Protein AF-A0A1X7A784-F1 (afdb_monomer_lite)

Foldseek 3Di:
DDDFAQADWDQDPPPRDTDGFAAPLLLVVLLCVQVCLLQVAPADWDCPPPDPRHVVHCVVCVVQWDWDAADPVGFTWIAGPTPRDIDTPDFLCPPPPDDPCLLVLLQCQQQQNFLVNSCVVVVHDSVVSVVSLVSLLVLLSNVSSVLLVCLLVLQFAHAWEKFKEKDWFWFFADDPPDTDTDTKIWIWIATPVQLATLDTFIQKDQADWLQNLQVVCVVQVQNNHHLNPGPSNFWHHPVRVLVVCVVPPCPAAPPVNSVVCVPTDTDPTITGTDPLSNLLSVLLSSPVSNDDRHQAYEYFYAPDPNNQVSNCVNCVVCLVVVRYWYKHKDADPDDDLVVLVVLQVQLVVVLVVLCVVCVVQLVVCCVVPVDDSQLSSQLSVCCVPCVPPDLQRVLVCLAPVFDQRRNGHSQGGRMGIRINRRSSPDRSSRVSVNVVSRDNSSVVVVLVSSCSGHLSSPDFDQDPVPVRHGDRPRHDNDPVSVRSSSSSNSSCQQAAQQDPDPVRDGSCVVSPSDPDHDDPVNSSRD

Radius of gyration: 25.66 Å; chains: 1; bounding box: 69×57×71 Å

pLDDT: mean 86.13, std 14.45, range [36.56, 98.62]

Structure (mmCIF, N/CA/C/O backbone):
data_AF-A0A1X7A784-F1
#
_entry.id   AF-A0A1X7A784-F1
#
loop_
_atom_site.group_PDB
_atom_site.id
_atom_site.type_symbol
_atom_site.label_atom_id
_atom_site.label_alt_id
_atom_site.label_comp_id
_atom_site.label_asym_id
_atom_site.label_entity_id
_atom_site.label_seq_id
_atom_site.pdbx_PDB_ins_code
_atom_site.Cartn_x
_atom_site.Cartn_y
_atom_site.Cartn_z
_atom_site.occupancy
_atom_site.B_iso_or_equiv
_atom_site.auth_seq_id
_atom_site.auth_comp_id
_atom_site.auth_asym_id
_atom_site.auth_atom_id
_atom_site.pdbx_PDB_model_num
ATOM 1 N N . MET A 1 1 ? 0.538 -33.809 0.709 1.00 71.00 1 MET A N 1
ATOM 2 C CA . MET A 1 1 ? 0.794 -32.803 1.769 1.00 71.00 1 MET A CA 1
ATOM 3 C C . MET A 1 1 ? 1.848 -33.361 2.701 1.00 71.00 1 MET A C 1
ATOM 5 O O . MET A 1 1 ? 1.813 -34.559 2.945 1.00 71.00 1 MET A O 1
ATOM 9 N N . VAL A 1 2 ? 2.752 -32.523 3.199 1.00 70.50 2 VAL A N 1
ATOM 10 C CA . VAL A 1 2 ? 3.868 -32.932 4.070 1.00 70.50 2 VAL A CA 1
ATOM 11 C C . VAL A 1 2 ? 4.024 -31.940 5.228 1.00 70.50 2 VAL A C 1
ATOM 13 O O . VAL A 1 2 ? 3.603 -30.787 5.118 1.00 70.50 2 VAL A O 1
ATOM 16 N N . GLY A 1 3 ? 4.594 -32.396 6.346 1.00 63.19 3 GLY A N 1
ATOM 17 C CA . GLY A 1 3 ? 4.839 -31.582 7.545 1.00 63.19 3 GLY A CA 1
ATOM 18 C C . GLY A 1 3 ? 3.687 -31.533 8.563 1.00 63.19 3 GLY A C 1
ATOM 19 O O . GLY A 1 3 ? 2.563 -31.965 8.295 1.00 63.19 3 GLY A O 1
ATOM 20 N N . SER A 1 4 ? 3.982 -30.985 9.745 1.00 60.78 4 SER A N 1
ATOM 21 C CA . SER A 1 4 ? 3.063 -30.809 10.882 1.00 60.78 4 SER A CA 1
ATOM 22 C C . SER A 1 4 ? 3.033 -29.352 11.363 1.00 60.78 4 SER A C 1
ATOM 24 O O . SER A 1 4 ? 3.986 -28.606 11.160 1.00 60.78 4 SER A O 1
ATOM 26 N N . GLY A 1 5 ? 1.962 -28.938 12.047 1.00 65.81 5 GLY A N 1
ATOM 27 C CA . GLY A 1 5 ? 1.922 -27.645 12.745 1.00 65.81 5 GLY A CA 1
ATOM 28 C C . GLY A 1 5 ? 1.894 -26.411 11.830 1.00 65.81 5 GLY A C 1
ATOM 29 O O . GLY A 1 5 ? 0.941 -26.225 11.068 1.00 65.81 5 GLY A O 1
ATOM 30 N N . GLU A 1 6 ? 2.886 -25.522 11.978 1.00 60.34 6 GLU A N 1
ATOM 31 C CA . GLU A 1 6 ? 2.994 -24.247 11.241 1.00 60.34 6 GLU A CA 1
ATOM 32 C C . GLU A 1 6 ? 3.488 -24.432 9.794 1.00 60.34 6 GLU A C 1
ATOM 34 O O . GLU A 1 6 ? 3.155 -23.618 8.934 1.00 60.34 6 GLU A O 1
ATOM 39 N N . ASP A 1 7 ? 4.192 -25.536 9.526 1.00 66.69 7 ASP A N 1
ATOM 40 C CA . ASP A 1 7 ? 4.934 -25.792 8.284 1.00 66.69 7 ASP A CA 1
ATOM 41 C C . ASP A 1 7 ? 4.224 -26.795 7.369 1.00 66.69 7 ASP A C 1
ATOM 43 O O . ASP A 1 7 ? 4.841 -27.434 6.514 1.00 66.69 7 ASP A O 1
ATOM 47 N N . ARG A 1 8 ? 2.907 -26.979 7.546 1.00 80.12 8 ARG A N 1
ATOM 48 C CA . ARG A 1 8 ? 2.144 -27.874 6.673 1.00 80.12 8 ARG A CA 1
ATOM 49 C C . ARG A 1 8 ? 2.196 -27.335 5.249 1.00 80.12 8 ARG A C 1
ATOM 51 O O . ARG A 1 8 ? 1.616 -26.293 4.937 1.00 80.12 8 ARG A O 1
ATOM 58 N N . THR A 1 9 ? 2.865 -28.081 4.384 1.00 83.94 9 THR A N 1
ATOM 59 C CA . THR A 1 9 ? 3.151 -27.673 3.016 1.00 83.94 9 THR A CA 1
ATOM 60 C C . THR A 1 9 ? 2.432 -28.553 2.004 1.00 83.94 9 THR A C 1
ATOM 62 O O . THR A 1 9 ? 2.206 -29.760 2.178 1.00 83.94 9 THR A O 1
ATOM 65 N N . PHE A 1 10 ? 2.041 -27.914 0.912 1.00 84.88 10 PHE A N 1
ATOM 66 C CA . PHE A 1 10 ? 1.706 -28.569 -0.333 1.00 84.88 10 PHE A CA 1
ATOM 67 C C . PHE A 1 10 ? 2.978 -28.675 -1.175 1.00 84.88 10 PHE A C 1
ATOM 69 O O . PHE A 1 10 ? 3.606 -27.658 -1.457 1.00 84.88 10 PHE A O 1
ATOM 76 N N . ARG A 1 11 ? 3.345 -29.902 -1.557 1.00 87.56 11 ARG A N 1
ATOM 77 C CA . ARG A 1 11 ? 4.364 -30.174 -2.574 1.00 87.56 11 ARG A CA 1
ATOM 78 C C . ARG A 1 11 ? 3.649 -30.285 -3.914 1.00 87.56 11 ARG A C 1
ATOM 80 O O . ARG A 1 11 ? 2.761 -31.128 -4.050 1.00 87.56 11 ARG A O 1
ATOM 87 N N . CYS A 1 12 ? 4.003 -29.424 -4.858 1.00 83.06 12 CYS A N 1
ATOM 88 C CA . CYS A 1 12 ? 3.454 -29.450 -6.204 1.00 83.06 12 CYS A CA 1
ATOM 89 C C . CYS A 1 12 ? 3.938 -30.712 -6.935 1.00 83.06 12 CYS A C 1
ATOM 91 O O . CYS A 1 12 ? 5.146 -30.897 -7.028 1.00 83.06 12 CYS A O 1
ATOM 93 N N . PRO A 1 13 ? 3.049 -31.557 -7.484 1.00 85.19 13 PRO A N 1
ATOM 94 C CA . PRO A 1 13 ? 3.468 -32.765 -8.194 1.00 85.19 13 PRO A CA 1
ATOM 95 C C . PRO A 1 13 ? 4.139 -32.477 -9.546 1.00 85.19 13 PRO A C 1
ATOM 97 O O . PRO A 1 13 ? 4.791 -33.359 -10.086 1.00 85.19 13 PRO A O 1
ATOM 100 N N . ALA A 1 14 ? 3.974 -31.271 -10.101 1.00 81.69 14 ALA A N 1
ATOM 101 C CA . ALA A 1 14 ? 4.525 -30.910 -11.408 1.00 81.69 14 ALA A CA 1
ATOM 102 C C . ALA A 1 14 ? 5.939 -30.314 -11.330 1.00 81.69 14 ALA A C 1
ATOM 104 O O . ALA A 1 14 ? 6.757 -30.568 -12.205 1.00 81.69 14 ALA A O 1
ATOM 105 N N . CYS A 1 15 ? 6.227 -29.505 -10.305 1.00 79.44 15 CYS A N 1
ATOM 106 C CA . CYS A 1 15 ? 7.500 -28.782 -10.188 1.00 79.44 15 CYS A CA 1
ATOM 107 C C . CYS A 1 15 ? 8.248 -29.039 -8.875 1.00 79.44 15 CYS A C 1
ATOM 109 O O . CYS A 1 15 ? 9.250 -28.381 -8.610 1.00 79.44 15 CYS A O 1
ATOM 111 N N . ASP A 1 16 ? 7.725 -29.914 -8.012 1.00 79.44 16 ASP A N 1
ATOM 112 C CA . ASP A 1 16 ? 8.257 -30.208 -6.676 1.00 79.44 16 ASP A CA 1
ATOM 113 C C . ASP A 1 16 ? 8.399 -29.005 -5.726 1.00 79.44 16 ASP A C 1
ATOM 115 O O . ASP A 1 16 ? 8.914 -29.131 -4.615 1.00 79.44 16 ASP A O 1
ATOM 119 N N . GLY A 1 17 ? 7.861 -27.843 -6.105 1.00 78.12 17 GLY A N 1
ATOM 120 C CA . GLY A 1 17 ? 7.823 -26.653 -5.265 1.00 78.12 17 GLY A CA 1
ATOM 121 C C . GLY A 1 17 ? 6.960 -26.849 -4.018 1.00 78.12 17 GLY A C 1
ATOM 122 O O . GLY A 1 17 ? 5.886 -27.455 -4.069 1.00 78.12 17 GLY A O 1
ATOM 123 N N . PHE A 1 18 ? 7.407 -26.286 -2.895 1.00 82.12 18 PHE A N 1
ATOM 124 C CA . PHE A 1 18 ? 6.698 -26.335 -1.618 1.00 82.12 18 PHE A CA 1
ATOM 125 C C . PHE A 1 18 ? 6.011 -25.003 -1.327 1.00 82.12 18 PHE A C 1
ATOM 127 O O . PHE A 1 18 ? 6.633 -23.948 -1.390 1.00 82.12 18 PHE A O 1
ATOM 134 N N . ASN A 1 19 ? 4.736 -25.057 -0.947 1.00 81.75 19 ASN A N 1
ATOM 135 C CA . ASN A 1 19 ? 3.969 -23.891 -0.519 1.00 81.75 19 ASN A CA 1
ATOM 136 C C . ASN A 1 19 ? 3.308 -24.160 0.830 1.00 81.75 19 ASN A C 1
ATOM 138 O O . ASN A 1 19 ? 2.624 -25.170 1.004 1.00 81.75 19 ASN A O 1
ATOM 142 N N . ILE A 1 20 ? 3.491 -23.253 1.791 1.00 84.06 20 ILE A N 1
ATOM 143 C CA . ILE A 1 20 ? 2.841 -23.351 3.103 1.00 84.06 20 ILE A CA 1
ATOM 144 C C . ILE A 1 20 ? 1.347 -23.090 2.927 1.00 84.06 20 ILE A C 1
ATOM 146 O O . ILE A 1 20 ? 0.948 -22.025 2.453 1.00 84.06 20 ILE A O 1
ATOM 150 N N . LEU A 1 21 ? 0.518 -24.042 3.350 1.00 87.00 21 LEU A N 1
ATOM 151 C CA . LEU A 1 21 ? -0.931 -23.898 3.285 1.00 87.00 21 LEU A CA 1
ATOM 152 C C . LEU A 1 21 ? -1.411 -22.832 4.272 1.00 87.00 21 LEU A C 1
ATOM 154 O O . LEU A 1 21 ? -0.978 -22.791 5.426 1.00 87.00 21 LEU A O 1
ATOM 158 N N . LYS A 1 22 ? -2.350 -21.996 3.826 1.00 89.69 22 LYS A N 1
ATOM 159 C CA . LYS A 1 22 ? -2.989 -20.944 4.627 1.00 89.69 22 LYS A CA 1
ATOM 160 C C . LYS A 1 22 ? -4.472 -21.260 4.821 1.00 89.69 22 LYS A C 1
ATOM 162 O O . LYS A 1 22 ? -5.072 -21.954 4.007 1.00 89.69 22 LYS A O 1
ATOM 167 N N . SER A 1 23 ? -5.056 -20.786 5.922 1.00 93.00 23 SER A N 1
ATOM 168 C CA . SER A 1 23 ? -6.489 -20.974 6.187 1.00 93.00 23 SER A CA 1
ATOM 169 C C . SER A 1 23 ? -7.304 -19.979 5.360 1.00 93.00 23 SER A C 1
ATOM 171 O O . SER A 1 23 ? -7.274 -18.776 5.627 1.00 93.00 23 SER A O 1
ATOM 173 N N . ASN A 1 24 ? -8.058 -20.480 4.378 1.00 93.38 24 ASN A N 1
ATOM 174 C CA . ASN A 1 24 ? -8.950 -19.658 3.554 1.00 93.38 24 ASN A CA 1
ATOM 175 C C . ASN A 1 24 ? -10.004 -18.939 4.404 1.00 93.38 24 ASN A C 1
ATOM 177 O O . ASN A 1 24 ? -10.304 -17.774 4.152 1.00 93.38 24 ASN A O 1
ATOM 181 N N . THR A 1 25 ? -10.520 -19.602 5.444 1.00 94.75 25 THR A N 1
ATOM 182 C CA . THR A 1 25 ? -11.475 -19.012 6.390 1.00 94.75 25 THR A CA 1
ATOM 183 C C . THR A 1 25 ? -10.866 -17.805 7.096 1.00 94.75 25 THR A C 1
ATOM 185 O O . THR A 1 25 ? -11.460 -16.732 7.090 1.00 94.75 25 THR A O 1
ATOM 188 N N . ALA A 1 26 ? -9.643 -17.930 7.619 1.00 96.00 26 ALA A N 1
ATOM 189 C CA . ALA A 1 26 ? -8.969 -16.820 8.291 1.00 96.00 26 ALA A CA 1
ATOM 190 C C . ALA A 1 26 ? -8.662 -15.646 7.351 1.00 96.00 26 ALA A C 1
ATOM 192 O O . ALA A 1 26 ? -8.826 -14.488 7.742 1.00 96.00 26 ALA A O 1
ATOM 193 N N . ILE A 1 27 ? -8.252 -15.935 6.110 1.00 96.50 27 ILE A N 1
ATOM 194 C CA . ILE A 1 27 ? -8.050 -14.912 5.076 1.00 96.50 27 ILE A CA 1
ATOM 195 C C . ILE A 1 27 ? -9.374 -14.189 4.791 1.00 96.50 27 ILE A C 1
ATOM 197 O O . ILE A 1 27 ? -9.418 -12.959 4.805 1.00 96.50 27 ILE A O 1
ATOM 201 N N . ALA A 1 28 ? -10.464 -14.931 4.583 1.00 96.19 28 ALA A N 1
ATOM 202 C CA . ALA A 1 28 ? -11.780 -14.370 4.293 1.00 96.19 28 ALA A CA 1
ATOM 203 C C . ALA A 1 28 ? -12.341 -13.542 5.462 1.00 96.19 28 ALA A C 1
ATOM 205 O O . ALA A 1 28 ? -12.939 -12.485 5.239 1.00 96.19 28 ALA A O 1
ATOM 206 N N . GLU A 1 29 ? -12.131 -13.977 6.704 1.00 95.69 29 GLU A N 1
ATOM 207 C CA . GLU A 1 29 ? -12.509 -13.240 7.912 1.00 95.69 29 GLU A CA 1
ATOM 208 C C . GLU A 1 29 ? -11.762 -11.909 8.027 1.00 95.69 29 GLU A C 1
ATOM 210 O O . GLU A 1 29 ? -12.378 -10.864 8.271 1.00 95.69 29 GLU A O 1
ATOM 215 N N . GLU A 1 30 ? -10.444 -11.923 7.815 1.00 96.88 30 GLU A N 1
ATOM 216 C CA . GLU A 1 30 ? -9.633 -10.712 7.880 1.00 96.88 30 GLU A CA 1
ATOM 217 C C . GLU A 1 30 ? -9.952 -9.761 6.726 1.00 96.88 30 GLU A C 1
ATOM 219 O O . GLU A 1 30 ? -10.172 -8.570 6.955 1.00 96.88 30 GLU A O 1
ATOM 224 N N . TYR A 1 31 ? -10.093 -10.284 5.506 1.00 96.69 31 TYR A N 1
ATOM 225 C CA . TYR A 1 31 ? -10.573 -9.510 4.365 1.00 96.69 31 TYR A CA 1
ATOM 226 C C . TYR A 1 31 ? -11.937 -8.883 4.665 1.00 96.69 31 TYR A C 1
ATOM 228 O O . TYR A 1 31 ? -12.147 -7.703 4.401 1.00 96.69 31 TYR A O 1
ATOM 236 N N . SER A 1 32 ? -12.860 -9.628 5.275 1.00 93.94 32 SER A N 1
ATOM 237 C CA . SER A 1 32 ? -14.179 -9.111 5.648 1.00 93.94 32 SER A CA 1
ATOM 238 C C . SER A 1 32 ? -14.091 -8.013 6.707 1.00 93.94 32 SER A C 1
ATOM 240 O O . SER A 1 32 ? -14.877 -7.065 6.677 1.00 93.94 32 SER A O 1
ATOM 242 N N . ARG A 1 33 ? -13.148 -8.088 7.654 1.00 92.06 33 ARG A N 1
ATOM 243 C CA . ARG A 1 33 ? -12.894 -6.999 8.612 1.00 92.06 33 ARG A CA 1
ATOM 244 C C . ARG A 1 33 ? -12.369 -5.751 7.905 1.00 92.06 33 ARG A C 1
ATOM 246 O O . ARG A 1 33 ? -12.960 -4.683 8.074 1.00 92.06 33 ARG A O 1
ATOM 253 N N . LEU A 1 34 ? -11.312 -5.890 7.103 1.00 92.38 34 LEU A N 1
ATOM 254 C CA . LEU A 1 34 ? -10.711 -4.779 6.362 1.00 92.38 34 LEU A CA 1
ATOM 255 C C . LEU A 1 34 ? -11.728 -4.165 5.392 1.00 92.38 34 LEU A C 1
ATOM 257 O O . LEU A 1 34 ? -11.984 -2.966 5.418 1.00 92.38 34 LEU A O 1
ATOM 261 N N . SER A 1 35 ? -12.407 -4.990 4.597 1.00 88.88 35 SER A N 1
ATOM 262 C CA . SER A 1 35 ? -13.402 -4.534 3.631 1.00 88.88 35 SER A CA 1
ATOM 263 C C . SER A 1 35 ? -14.583 -3.834 4.303 1.00 88.88 35 SER A C 1
ATOM 265 O O . SER A 1 35 ? -15.025 -2.804 3.801 1.00 88.88 35 SER A O 1
ATOM 267 N N . ARG A 1 36 ? -15.065 -4.310 5.463 1.00 83.31 36 ARG A N 1
ATOM 268 C CA . ARG A 1 36 ? -16.117 -3.612 6.224 1.00 83.31 36 ARG A CA 1
ATOM 269 C C . ARG A 1 36 ? -15.695 -2.211 6.644 1.00 83.31 36 ARG A C 1
ATOM 271 O O . ARG A 1 36 ? -16.536 -1.323 6.606 1.00 83.31 36 ARG A O 1
ATOM 278 N N . GLN A 1 37 ? -14.431 -1.996 7.007 1.00 77.00 37 GLN A N 1
ATOM 279 C CA . GLN A 1 37 ? -13.924 -0.669 7.366 1.00 77.00 37 GLN A CA 1
ATOM 280 C C . GLN A 1 37 ? -13.993 0.304 6.180 1.00 77.00 37 GLN A C 1
ATOM 282 O O . GLN A 1 37 ? -14.504 1.410 6.333 1.00 77.00 37 GLN A O 1
ATOM 287 N N . TYR A 1 38 ? -13.573 -0.142 4.992 1.00 72.50 38 TYR A N 1
ATOM 288 C CA . TYR A 1 38 ? -13.569 0.660 3.760 1.00 72.50 38 TYR A CA 1
ATOM 289 C C . TYR A 1 38 ? -14.961 0.781 3.108 1.00 72.50 38 TYR A C 1
ATOM 291 O O . TYR A 1 38 ? -15.231 1.737 2.390 1.00 72.50 38 TYR A O 1
ATOM 299 N N . ARG A 1 39 ? -15.876 -0.160 3.381 1.00 67.62 39 ARG A N 1
ATOM 300 C CA . ARG A 1 39 ? -17.268 -0.155 2.900 1.00 67.62 39 ARG A CA 1
ATOM 301 C C . ARG A 1 39 ? -18.276 0.314 3.941 1.00 67.62 39 ARG A C 1
ATOM 303 O O . ARG A 1 39 ? -19.464 0.071 3.730 1.00 67.62 39 ARG A O 1
ATOM 310 N N . LYS A 1 40 ? -17.878 0.928 5.065 1.00 62.97 40 LYS A N 1
ATOM 311 C CA . LYS A 1 40 ? -18.864 1.458 6.023 1.00 62.97 40 LYS A CA 1
ATOM 312 C C . LYS A 1 40 ? -19.739 2.481 5.295 1.00 62.97 40 LYS A C 1
ATOM 314 O O . LYS A 1 40 ? -19.380 3.645 5.154 1.00 62.97 40 LYS A O 1
ATOM 319 N N . LYS A 1 41 ? -20.900 2.035 4.819 1.00 59.69 41 LYS A N 1
ATOM 320 C CA . LYS A 1 41 ? -21.920 2.896 4.246 1.00 59.69 41 LYS A CA 1
ATOM 321 C C . LYS A 1 41 ? -22.724 3.406 5.422 1.00 59.69 41 LYS A C 1
ATOM 323 O O . LYS A 1 41 ? -23.482 2.668 6.048 1.00 59.69 41 LYS A O 1
ATOM 328 N N . PHE A 1 42 ? -22.497 4.661 5.779 1.00 63.25 42 PHE A N 1
ATOM 329 C CA . PHE A 1 42 ? -23.193 5.296 6.889 1.00 63.25 42 PHE A CA 1
ATOM 330 C C . PHE A 1 42 ? -24.578 5.720 6.423 1.00 63.25 42 PHE A C 1
ATOM 332 O O . PHE A 1 42 ? -24.870 6.898 6.229 1.00 63.25 42 PHE A O 1
ATOM 339 N N . PHE A 1 43 ? -25.429 4.725 6.203 1.00 69.00 43 PHE A N 1
ATOM 340 C CA . PHE A 1 43 ? -26.825 4.969 5.931 1.00 69.00 43 PHE A CA 1
ATOM 341 C C . PHE A 1 43 ? -27.577 5.199 7.242 1.00 69.00 43 PHE A C 1
ATOM 343 O O . PHE A 1 43 ? -27.271 4.574 8.264 1.00 69.00 43 PHE A O 1
ATOM 350 N N . PRO A 1 44 ? -28.587 6.076 7.229 1.00 78.19 44 PRO A N 1
ATOM 351 C CA . PRO A 1 44 ? -29.549 6.159 8.314 1.00 78.19 44 PRO A CA 1
ATOM 352 C C . PRO A 1 44 ? -30.197 4.784 8.528 1.00 78.19 44 PRO A C 1
ATOM 354 O O . PRO A 1 44 ? -30.699 4.185 7.581 1.00 78.19 44 PRO A O 1
ATOM 357 N N . SER A 1 45 ? -30.175 4.278 9.756 1.00 87.38 45 SER A N 1
ATOM 358 C CA . SER A 1 45 ? -30.715 2.965 10.127 1.00 87.38 45 SER A CA 1
ATOM 359 C C . SER A 1 45 ? -31.235 2.991 11.565 1.00 87.38 45 SER A C 1
ATOM 361 O O . SER A 1 45 ? -30.926 3.906 12.341 1.00 87.38 45 SER A O 1
ATOM 363 N N . CYS A 1 46 ? -32.019 1.978 11.946 1.00 87.44 46 CYS A N 1
ATOM 364 C CA . CYS A 1 46 ? -32.364 1.770 13.346 1.00 87.44 46 CYS A CA 1
ATOM 365 C C . CYS A 1 46 ? -31.105 1.437 14.166 1.00 87.44 46 CYS A C 1
ATOM 367 O O . CYS A 1 46 ? -30.288 0.614 13.762 1.00 87.44 46 CYS A O 1
ATOM 369 N N . ARG A 1 47 ? -30.970 2.057 15.344 1.00 87.06 47 ARG A N 1
ATOM 370 C CA . ARG A 1 47 ? -29.840 1.853 16.271 1.00 87.06 47 ARG A CA 1
ATOM 371 C C . ARG A 1 47 ? -30.236 1.155 17.575 1.00 87.06 47 ARG A C 1
ATOM 373 O O . ARG A 1 47 ? -29.454 1.118 18.516 1.00 87.06 47 ARG A O 1
ATOM 380 N N . THR A 1 48 ? -31.451 0.620 17.647 1.00 89.31 48 THR A N 1
ATOM 381 C CA . THR A 1 48 ? -31.919 -0.158 18.800 1.00 89.31 48 THR A CA 1
ATOM 382 C C . THR A 1 48 ? -31.325 -1.563 18.714 1.00 89.31 48 THR A C 1
ATOM 384 O O . THR A 1 48 ? -31.718 -2.312 17.829 1.00 89.31 48 THR A O 1
ATOM 387 N N . ALA A 1 49 ? -30.386 -1.907 19.601 1.00 86.06 49 ALA A N 1
ATOM 388 C CA . ALA A 1 49 ? -29.579 -3.135 19.515 1.00 86.06 49 ALA A CA 1
ATOM 389 C C . ALA A 1 49 ? -30.396 -4.439 19.423 1.00 86.06 49 ALA A C 1
ATOM 391 O O . ALA A 1 49 ? -29.993 -5.364 18.732 1.00 86.06 49 ALA A O 1
ATOM 392 N N . SER A 1 50 ? -31.557 -4.502 20.078 1.00 91.94 50 SER A N 1
ATOM 393 C CA . SER A 1 50 ? -32.459 -5.663 20.070 1.00 91.94 50 SER A CA 1
ATOM 394 C C . SER A 1 50 ? -33.468 -5.672 18.913 1.00 91.94 50 SER A C 1
ATOM 396 O O . SER A 1 50 ? -34.331 -6.543 18.849 1.00 91.94 50 SER A O 1
ATOM 398 N N . CYS A 1 51 ? -33.423 -4.686 18.016 1.00 91.50 51 CYS A N 1
ATOM 399 C CA . CYS A 1 51 ? -34.393 -4.565 16.936 1.00 91.50 51 CYS A CA 1
ATOM 400 C C . CYS A 1 51 ? -33.971 -5.409 15.724 1.00 91.50 51 CYS A C 1
ATOM 402 O O . CYS A 1 51 ? -32.830 -5.285 15.289 1.00 91.50 51 CYS A O 1
ATOM 404 N N . PRO A 1 52 ? -34.888 -6.155 15.082 1.00 92.00 52 PRO A N 1
ATOM 405 C CA . PRO A 1 52 ? -34.604 -6.834 13.814 1.00 92.00 52 PRO A CA 1
ATOM 406 C C . PRO A 1 52 ? -34.143 -5.890 12.692 1.00 92.00 52 PRO A C 1
ATOM 408 O O . PRO A 1 52 ? -33.392 -6.290 11.813 1.00 92.00 52 PRO A O 1
ATOM 411 N N . ASN A 1 53 ? -34.550 -4.616 12.740 1.00 91.00 53 ASN A N 1
ATOM 412 C CA . ASN A 1 53 ? -34.086 -3.590 11.801 1.00 91.00 53 ASN A CA 1
ATOM 413 C C . ASN A 1 53 ? -32.763 -2.927 12.232 1.00 91.00 53 ASN A C 1
ATOM 415 O O . ASN A 1 53 ? -32.385 -1.910 11.645 1.00 91.00 53 ASN A O 1
ATOM 419 N N . PHE A 1 54 ? -32.083 -3.418 13.274 1.00 88.44 54 PHE A N 1
ATOM 420 C CA . PHE A 1 54 ? -30.793 -2.883 13.706 1.00 88.44 54 PHE A CA 1
ATOM 421 C C . PHE A 1 54 ? -29.801 -2.893 12.540 1.00 88.44 54 PHE A C 1
ATOM 423 O O . PHE A 1 54 ? -29.617 -3.908 11.876 1.00 88.44 54 PHE A O 1
ATOM 430 N N . ASP A 1 55 ? -29.206 -1.733 12.263 1.00 82.75 55 ASP A N 1
ATOM 431 C CA . ASP A 1 55 ? -28.283 -1.519 11.145 1.00 82.75 55 ASP A CA 1
ATOM 432 C C . ASP A 1 55 ? -28.824 -1.805 9.732 1.00 82.75 55 ASP A C 1
ATOM 434 O O . ASP A 1 55 ? -28.077 -1.654 8.768 1.00 82.75 55 ASP A O 1
ATOM 438 N N . LEU A 1 56 ? -30.128 -2.066 9.567 1.00 85.69 56 LEU A N 1
ATOM 439 C CA . LEU A 1 56 ? -30.766 -2.185 8.255 1.00 85.69 56 LEU A CA 1
ATOM 440 C C . LEU A 1 56 ? -30.849 -0.801 7.578 1.00 85.69 56 LEU A C 1
ATOM 442 O O . LEU A 1 56 ? -31.579 0.066 8.068 1.00 85.69 56 LEU A O 1
ATOM 446 N N . PRO A 1 57 ? -30.143 -0.538 6.465 1.00 86.25 57 PRO A N 1
ATOM 447 C CA . PRO A 1 57 ? -30.124 0.787 5.850 1.00 86.25 57 PRO A CA 1
ATOM 448 C C . PRO A 1 57 ? -31.491 1.241 5.332 1.00 86.25 57 PRO A C 1
ATOM 450 O O . PRO A 1 57 ? -32.134 0.531 4.560 1.00 86.25 57 PRO A O 1
ATOM 453 N N . LEU A 1 58 ? -31.885 2.476 5.657 1.00 85.44 58 LEU A N 1
ATOM 454 C CA . LEU A 1 58 ? -33.097 3.118 5.136 1.00 85.44 58 LEU A CA 1
ATOM 455 C C . LEU A 1 58 ? -33.152 3.101 3.602 1.00 85.44 58 LEU A C 1
ATOM 457 O O . LEU A 1 58 ? -34.216 2.887 3.037 1.00 85.44 58 LEU A O 1
ATOM 461 N N . ALA A 1 59 ? -32.013 3.311 2.938 1.00 83.38 59 ALA A N 1
ATOM 462 C CA . ALA A 1 59 ? -31.930 3.330 1.479 1.00 83.38 59 ALA A CA 1
ATOM 463 C C . ALA A 1 59 ? -32.145 1.947 0.836 1.00 83.38 59 ALA A C 1
ATOM 465 O O . ALA A 1 59 ? -32.611 1.877 -0.293 1.00 83.38 59 ALA A O 1
ATOM 466 N N . LEU A 1 60 ? -31.812 0.860 1.544 1.00 83.94 60 LEU A N 1
ATOM 467 C CA . LEU A 1 60 ? -31.963 -0.510 1.036 1.00 83.94 60 LEU A CA 1
ATOM 468 C C . LEU A 1 60 ? -33.331 -1.107 1.376 1.00 83.94 60 LEU A C 1
ATOM 470 O O . LEU A 1 60 ? -33.843 -1.933 0.631 1.00 83.94 60 LEU A O 1
ATOM 474 N N . ALA A 1 61 ? -33.927 -0.687 2.493 1.00 87.69 61 ALA A N 1
ATOM 475 C CA . ALA A 1 61 ? -35.232 -1.155 2.941 1.00 87.69 61 ALA A CA 1
ATOM 476 C C . ALA A 1 61 ? -36.124 0.026 3.364 1.00 87.69 61 ALA A C 1
ATOM 478 O O . ALA A 1 61 ? -36.477 0.144 4.542 1.00 87.69 61 ALA A O 1
ATOM 479 N N . PRO A 1 62 ? -36.520 0.919 2.435 1.00 89.62 62 PRO A N 1
ATOM 480 C CA . PRO A 1 62 ? -37.335 2.089 2.768 1.00 89.62 62 PRO A CA 1
ATOM 481 C C . PRO A 1 62 ? -38.678 1.693 3.391 1.00 89.62 62 PRO A C 1
ATOM 483 O O . PRO A 1 62 ? -39.181 2.378 4.281 1.00 89.62 62 PRO A O 1
ATOM 486 N N . SER A 1 63 ? -39.221 0.537 2.997 1.00 94.00 63 SER A N 1
ATOM 487 C CA . SER A 1 63 ? -40.456 -0.034 3.538 1.00 94.00 63 SER A CA 1
ATOM 488 C C . SER A 1 63 ? -40.379 -0.373 5.031 1.00 94.00 63 SER A C 1
ATOM 490 O O . SER A 1 63 ? -41.421 -0.361 5.689 1.00 94.00 63 SER A O 1
ATOM 492 N N . ALA A 1 64 ? -39.188 -0.602 5.596 1.00 93.12 64 ALA A N 1
ATOM 493 C CA . ALA A 1 64 ? -38.980 -0.882 7.021 1.00 93.12 64 ALA A CA 1
ATOM 494 C C . ALA A 1 64 ? -39.132 0.368 7.917 1.00 93.12 64 ALA A C 1
ATOM 496 O O . ALA A 1 64 ? -39.184 0.272 9.151 1.00 93.12 64 ALA A O 1
ATOM 497 N N . TYR A 1 65 ? -39.241 1.547 7.299 1.00 94.38 65 TYR A N 1
ATOM 498 C CA . TYR A 1 65 ? -39.247 2.845 7.960 1.00 94.38 65 TYR A CA 1
ATOM 499 C C . TYR A 1 65 ? -40.412 3.719 7.479 1.00 94.38 65 TYR A C 1
ATOM 501 O O . TYR A 1 65 ? -41.004 3.491 6.427 1.00 94.38 65 TYR A O 1
ATOM 509 N N . ARG A 1 66 ? -40.779 4.732 8.266 1.00 92.94 66 ARG A N 1
ATOM 510 C CA . ARG A 1 66 ? -41.721 5.786 7.850 1.00 92.94 66 ARG A CA 1
ATOM 511 C C . ARG A 1 66 ? -41.211 7.166 8.243 1.00 92.94 66 ARG A C 1
ATOM 513 O O . ARG A 1 66 ? -40.453 7.279 9.204 1.00 92.94 66 ARG A O 1
ATOM 520 N N . GLY A 1 67 ? -41.630 8.210 7.532 1.00 90.31 67 GLY A N 1
ATOM 521 C CA . GLY A 1 67 ? -41.373 9.591 7.948 1.00 90.31 67 GLY A CA 1
ATOM 522 C C . GLY A 1 67 ? -42.058 9.904 9.284 1.00 90.31 67 GLY A C 1
ATOM 523 O O . GLY A 1 67 ? -43.186 9.478 9.515 1.00 90.31 67 GLY A O 1
ATOM 524 N N . ALA A 1 68 ? -41.370 10.619 10.174 1.00 90.56 68 ALA A N 1
ATOM 525 C CA . ALA A 1 68 ? -41.845 10.972 11.515 1.00 90.56 68 ALA A CA 1
ATOM 526 C C . ALA A 1 68 ? -41.582 12.454 11.827 1.00 90.56 68 ALA A C 1
ATOM 528 O O . ALA A 1 68 ? -40.941 12.801 12.821 1.00 90.56 68 ALA A O 1
ATOM 529 N N . GLY A 1 69 ? -42.043 13.326 10.928 1.00 88.62 69 GLY A N 1
ATOM 530 C CA . GLY A 1 69 ? -41.811 14.768 11.000 1.00 88.62 69 GLY A CA 1
ATOM 531 C C . GLY A 1 69 ? -40.360 15.166 10.716 1.00 88.62 69 GLY A C 1
ATOM 532 O O . GLY A 1 69 ? -39.573 14.392 10.163 1.00 88.62 69 GLY A O 1
ATOM 533 N N . ARG A 1 70 ? -40.003 16.394 11.095 1.00 86.56 70 ARG A N 1
ATOM 534 C CA . ARG A 1 70 ? -38.662 16.969 10.922 1.00 86.56 70 ARG A CA 1
ATOM 535 C C . ARG A 1 70 ? -38.059 17.384 12.265 1.00 86.56 70 ARG A C 1
ATOM 537 O O . ARG A 1 70 ? -38.761 17.543 13.261 1.00 86.56 70 ARG A O 1
ATOM 544 N N . THR A 1 71 ? -36.735 17.494 12.333 1.00 81.62 71 THR A N 1
ATOM 545 C CA . THR A 1 71 ? -36.039 18.089 13.485 1.00 81.62 71 THR A CA 1
ATOM 546 C C . THR A 1 71 ? -36.235 19.609 13.491 1.00 81.62 71 THR A C 1
ATOM 548 O O . THR A 1 71 ? -36.624 20.186 12.482 1.00 81.62 71 THR A O 1
ATOM 551 N N . ALA A 1 72 ? -35.903 20.280 14.600 1.00 78.62 72 ALA A N 1
ATOM 552 C CA . ALA A 1 72 ? -35.943 21.746 14.685 1.00 78.62 72 ALA A CA 1
ATOM 553 C C . ALA A 1 72 ? -35.038 22.452 13.651 1.00 78.62 72 ALA A C 1
ATOM 555 O O . ALA A 1 72 ? -35.245 23.617 13.349 1.00 78.62 72 ALA A O 1
ATOM 556 N N . ARG A 1 73 ? -34.045 21.743 13.093 1.00 72.44 73 ARG A N 1
ATOM 557 C CA . ARG A 1 73 ? -33.173 22.231 12.010 1.00 72.44 73 ARG A CA 1
ATOM 558 C C . ARG A 1 73 ? -33.617 21.772 10.614 1.00 72.44 73 ARG A C 1
ATOM 560 O O . ARG A 1 73 ? -32.884 21.961 9.656 1.00 72.44 73 ARG A O 1
ATOM 567 N N . GLY A 1 74 ? -34.790 21.148 10.500 1.00 77.75 74 GLY A N 1
ATOM 568 C CA . GLY A 1 74 ? -35.381 20.737 9.226 1.00 77.75 74 GLY A CA 1
ATOM 569 C C . GLY A 1 74 ? -35.001 19.337 8.729 1.00 77.75 74 GLY A C 1
ATOM 570 O O . GLY A 1 74 ? -35.564 18.906 7.720 1.00 77.75 74 GLY A O 1
ATOM 571 N N . ASP A 1 75 ? -34.126 18.595 9.424 1.00 82.06 75 ASP A N 1
ATOM 572 C CA . ASP A 1 75 ? -33.733 17.237 9.010 1.00 82.06 75 ASP A CA 1
ATOM 573 C C . ASP A 1 75 ? -34.933 16.285 9.068 1.00 82.06 75 ASP A C 1
ATOM 575 O O . ASP A 1 75 ? -35.658 16.254 10.067 1.00 82.06 75 ASP A O 1
ATOM 579 N N . GLN A 1 76 ? -35.103 15.438 8.055 1.00 86.19 76 GLN A N 1
ATOM 580 C CA . GLN A 1 76 ? -36.142 14.411 8.068 1.00 86.19 76 GLN A CA 1
ATOM 581 C C . GLN A 1 76 ? -35.897 13.411 9.212 1.00 86.19 76 GLN A C 1
ATOM 583 O O . GLN A 1 76 ? -34.816 12.826 9.341 1.00 86.19 76 GLN A O 1
ATOM 588 N N . ARG A 1 77 ? -36.915 13.197 10.056 1.00 89.00 77 ARG A N 1
ATOM 589 C CA . ARG A 1 77 ? -36.932 12.090 11.017 1.00 89.00 77 ARG A CA 1
ATOM 590 C C . ARG A 1 77 ? -37.580 10.875 10.367 1.00 89.00 77 ARG A C 1
ATOM 592 O O . ARG A 1 77 ? -38.605 10.982 9.691 1.00 89.00 77 ARG A O 1
ATOM 599 N N . HIS A 1 78 ? -36.995 9.720 10.622 1.00 91.94 78 HIS A N 1
ATOM 600 C CA . HIS A 1 78 ? -37.485 8.410 10.235 1.00 91.94 78 HIS A CA 1
ATOM 601 C C . HIS A 1 78 ? -37.788 7.612 11.493 1.00 91.94 78 HIS A C 1
ATOM 603 O O . HIS A 1 78 ? -37.038 7.663 12.466 1.00 91.94 78 HIS A O 1
ATOM 609 N N . GLN A 1 79 ? -38.882 6.868 11.474 1.00 93.69 79 GLN A N 1
ATOM 610 C CA . GLN A 1 79 ? -39.270 5.956 12.534 1.00 93.69 79 GLN A CA 1
ATOM 611 C C . GLN A 1 79 ? -39.172 4.521 12.032 1.00 93.69 79 GLN A C 1
ATOM 613 O O . GLN A 1 79 ? -39.710 4.193 10.974 1.00 93.69 79 GLN A O 1
ATOM 618 N N . CYS A 1 80 ? -38.512 3.664 12.809 1.00 95.06 80 CYS A N 1
ATOM 619 C CA . CYS A 1 80 ? -38.524 2.222 12.587 1.00 95.06 80 CYS A CA 1
ATOM 620 C C . CYS A 1 80 ? -39.943 1.674 12.772 1.00 95.06 80 CYS A C 1
ATOM 622 O O . CYS A 1 80 ? -40.573 1.939 13.797 1.00 95.06 80 CYS A O 1
ATOM 624 N N . LYS A 1 81 ? -40.453 0.895 11.812 1.00 95.56 81 LYS A N 1
ATOM 625 C CA . LYS A 1 81 ? -41.796 0.308 11.932 1.00 95.56 81 LYS A CA 1
ATOM 626 C C . LYS A 1 81 ? -41.887 -0.793 12.998 1.00 95.56 81 LYS A C 1
ATOM 628 O O . LYS A 1 81 ? -42.976 -0.993 13.522 1.00 95.56 81 LYS A O 1
ATOM 633 N N . ILE A 1 82 ? -40.765 -1.432 13.356 1.00 95.56 82 ILE A N 1
ATOM 634 C CA . ILE A 1 82 ? -40.713 -2.485 14.384 1.00 95.56 82 ILE A CA 1
ATOM 635 C C . ILE A 1 82 ? -40.625 -1.875 15.787 1.00 95.56 82 ILE A C 1
ATOM 637 O O . ILE A 1 82 ? -41.602 -1.871 16.524 1.00 95.56 82 ILE A O 1
ATOM 641 N N . CYS A 1 83 ? -39.481 -1.291 16.156 1.00 94.62 83 CYS A N 1
ATOM 642 C CA . CYS A 1 83 ? -39.263 -0.801 17.524 1.00 94.62 83 CYS A CA 1
ATOM 643 C C . CYS A 1 83 ? -39.787 0.620 17.785 1.00 94.62 83 CYS A C 1
ATOM 645 O O . CYS A 1 83 ? -39.605 1.142 18.881 1.00 94.62 83 CYS A O 1
ATOM 647 N N . ARG A 1 84 ? -40.357 1.297 16.776 1.00 93.62 84 ARG A N 1
ATOM 648 C CA . ARG A 1 84 ? -40.855 2.689 16.847 1.00 93.62 84 ARG A CA 1
ATOM 649 C C . ARG A 1 84 ? -39.817 3.753 17.226 1.00 93.62 84 ARG A C 1
ATOM 651 O O . ARG A 1 84 ? -40.165 4.933 17.290 1.00 93.62 84 ARG A O 1
ATOM 658 N N . ALA A 1 85 ? -38.545 3.388 17.385 1.00 91.62 85 ALA A N 1
ATOM 659 C CA . ALA A 1 85 ? -37.468 4.341 17.611 1.00 91.62 85 ALA A CA 1
ATOM 660 C C . ALA A 1 85 ? -37.303 5.275 16.405 1.00 91.62 85 ALA A C 1
ATOM 662 O O . ALA A 1 85 ? -37.371 4.847 15.246 1.00 91.62 85 ALA A O 1
ATOM 663 N N . THR A 1 86 ? -37.065 6.555 16.688 1.00 90.00 86 THR A N 1
ATOM 664 C CA . THR A 1 86 ? -36.846 7.581 15.667 1.00 90.00 86 THR A CA 1
ATOM 665 C C . THR A 1 86 ? -35.370 7.915 15.515 1.00 90.00 86 THR A C 1
ATOM 667 O O . THR A 1 86 ? -34.658 8.078 16.505 1.00 90.00 86 THR A O 1
ATOM 670 N N . PHE A 1 87 ? -34.924 8.109 14.282 1.00 86.75 87 PHE A N 1
ATOM 671 C CA . PHE A 1 87 ? -33.598 8.610 13.938 1.00 86.75 87 PHE A CA 1
ATOM 672 C C . PHE A 1 87 ? -33.708 9.665 12.833 1.00 86.75 87 PHE A C 1
ATOM 674 O O . PHE A 1 87 ? -34.750 9.837 12.216 1.00 86.75 87 PHE A O 1
ATOM 681 N N . SER A 1 88 ? -32.642 10.419 12.597 1.00 82.19 88 SER A N 1
ATOM 682 C CA . SER A 1 88 ? -32.591 11.454 11.557 1.00 82.19 88 SER A CA 1
ATOM 683 C C . SER A 1 88 ? -31.167 11.559 11.040 1.00 82.19 88 SER A C 1
ATOM 685 O O . SER A 1 88 ? -30.240 11.487 11.854 1.00 82.19 88 SER A O 1
ATOM 687 N N . GLN A 1 89 ? -30.997 11.836 9.754 1.00 70.75 89 GLN A N 1
ATOM 688 C CA . GLN A 1 89 ? -29.700 12.171 9.174 1.00 70.75 89 GLN A CA 1
ATOM 689 C C . GLN A 1 89 ? -29.441 13.672 9.372 1.00 70.75 89 GLN A C 1
ATOM 691 O O . GLN A 1 89 ? -29.644 14.470 8.472 1.00 70.75 89 GLN A O 1
ATOM 696 N N . GLY A 1 90 ? -29.117 14.065 10.606 1.00 64.56 90 GLY A N 1
ATOM 697 C CA . GLY A 1 90 ? -28.659 15.428 10.898 1.00 64.56 90 GLY A CA 1
ATOM 698 C C . GLY A 1 90 ? -27.138 15.531 10.813 1.00 64.56 90 GLY A C 1
ATOM 699 O O . GLY A 1 90 ? -26.464 14.511 10.673 1.00 64.56 90 GLY A O 1
ATOM 700 N N . SER A 1 91 ? -26.601 16.746 10.969 1.00 67.94 91 SER A N 1
ATOM 701 C CA . SER A 1 91 ? -25.148 16.987 10.958 1.00 67.94 91 SER A CA 1
ATOM 702 C C . SER A 1 91 ? -24.386 16.004 11.873 1.00 67.94 91 SER A C 1
ATOM 704 O O . SER A 1 91 ? -24.801 15.811 13.026 1.00 67.94 91 SER A O 1
ATOM 706 N N . PRO A 1 92 ? -23.254 15.424 11.425 1.00 65.88 92 PRO A N 1
ATOM 707 C CA . PRO A 1 92 ? -22.454 14.490 12.224 1.00 65.88 92 PRO A CA 1
ATOM 708 C C . PRO A 1 92 ? -21.994 15.073 13.560 1.00 65.88 92 PRO A C 1
ATOM 710 O O . PRO A 1 92 ? -21.812 14.353 14.539 1.00 65.88 92 PRO A O 1
ATOM 713 N N . THR A 1 93 ? -21.835 16.395 13.622 1.00 64.00 93 THR A N 1
ATOM 714 C CA . THR A 1 93 ? -21.382 17.111 14.814 1.00 64.00 93 THR A CA 1
ATOM 715 C C . THR A 1 93 ? -22.524 17.529 15.741 1.00 64.00 93 THR A C 1
ATOM 717 O O . THR A 1 93 ? -22.268 18.086 16.804 1.00 64.00 93 THR A O 1
ATOM 720 N N . ARG A 1 94 ? -23.789 17.219 15.416 1.00 62.03 94 ARG A N 1
ATOM 721 C CA . ARG A 1 94 ? -24.979 17.705 16.144 1.00 62.03 94 ARG A CA 1
ATOM 722 C C . ARG A 1 94 ? -24.966 17.408 17.646 1.00 62.03 94 ARG A C 1
ATOM 724 O O . ARG A 1 94 ? -25.522 18.177 18.420 1.00 62.03 94 ARG A O 1
ATOM 731 N N . ARG A 1 95 ? -24.384 16.280 18.061 1.00 65.06 95 ARG A N 1
ATOM 732 C CA . ARG A 1 95 ? -24.308 15.868 19.478 1.00 65.06 95 ARG A CA 1
ATOM 733 C C . ARG A 1 95 ? -23.002 16.285 20.159 1.00 65.06 95 ARG A C 1
ATOM 735 O O . ARG A 1 95 ? -22.818 16.021 21.345 1.00 65.06 95 ARG A O 1
ATOM 742 N N . HIS A 1 96 ? -22.083 16.912 19.432 1.00 68.94 96 HIS A N 1
ATOM 743 C CA . HIS A 1 96 ? -20.804 17.338 19.978 1.00 68.94 96 HIS A CA 1
ATOM 744 C C . HIS A 1 96 ? -20.966 18.677 20.692 1.00 68.94 96 HIS A C 1
ATOM 746 O O . HIS A 1 96 ? -21.309 19.679 20.079 1.00 68.94 96 HIS A O 1
ATOM 752 N N . LYS A 1 97 ? -20.659 18.701 21.993 1.00 60.12 97 LYS A N 1
ATOM 753 C CA . LYS A 1 97 ? -20.680 19.934 22.797 1.00 60.12 97 LYS A CA 1
ATOM 754 C C . LYS A 1 97 ? -19.508 20.881 22.483 1.00 60.12 97 LYS A C 1
ATOM 756 O O . LYS A 1 97 ? -19.618 22.072 22.726 1.00 60.12 97 LYS A O 1
ATOM 761 N N . LYS A 1 98 ? -18.389 20.350 21.964 1.00 65.69 98 LYS A N 1
ATOM 762 C CA . LYS A 1 98 ? -17.181 21.100 21.565 1.00 65.69 98 LYS A CA 1
ATOM 763 C C . LYS A 1 98 ? -16.700 20.622 20.194 1.00 65.69 98 LYS A C 1
ATOM 765 O O . LYS A 1 98 ? -16.345 19.446 20.035 1.00 65.69 98 LYS A O 1
ATOM 770 N N . THR A 1 99 ? -16.746 21.493 19.192 1.00 71.81 99 THR A N 1
ATOM 771 C CA . THR A 1 99 ? -16.396 21.180 17.792 1.00 71.81 99 THR A CA 1
ATOM 772 C C . THR A 1 99 ? -15.321 22.089 17.219 1.00 71.81 99 THR A C 1
ATOM 774 O O . THR A 1 99 ? -14.660 21.674 16.270 1.00 71.81 99 THR A O 1
ATOM 777 N N . ASP A 1 100 ? -15.119 23.256 17.823 1.00 76.94 100 ASP A N 1
ATOM 778 C CA . ASP A 1 100 ? -14.186 24.317 17.439 1.00 76.94 100 ASP A CA 1
ATOM 779 C C . ASP A 1 100 ? -12.759 23.802 17.211 1.00 76.94 100 ASP A C 1
ATOM 781 O O . ASP A 1 100 ? -12.132 24.158 16.221 1.00 76.94 100 ASP A O 1
ATOM 785 N N . ARG A 1 101 ? -12.287 22.866 18.043 1.00 86.12 101 ARG A N 1
ATOM 786 C CA . ARG A 1 101 ? -10.926 22.302 17.939 1.00 86.12 101 ARG A CA 1
ATOM 787 C C . ARG A 1 101 ? -10.795 21.055 17.072 1.00 86.12 101 ARG A C 1
ATOM 789 O O . ARG A 1 101 ? -9.697 20.534 16.920 1.00 86.12 101 ARG A O 1
ATOM 796 N N . THR A 1 102 ? -11.881 20.548 16.483 1.00 88.62 102 THR A N 1
ATOM 797 C CA . THR A 1 102 ? -11.829 19.277 15.726 1.00 88.62 102 THR A CA 1
ATOM 798 C C . THR A 1 102 ? -10.928 19.394 14.493 1.00 88.62 102 THR A C 1
ATOM 800 O O . THR A 1 102 ? -10.141 18.492 14.210 1.00 88.62 102 THR A O 1
ATOM 803 N N . GLY A 1 103 ? -11.018 20.521 13.779 1.00 90.25 103 GLY A N 1
ATOM 804 C CA . GLY A 1 103 ? -10.164 20.797 12.625 1.00 90.25 103 GLY A CA 1
ATOM 805 C C . GLY A 1 103 ? -8.698 21.008 13.002 1.00 90.25 103 GLY A C 1
ATOM 806 O O . GLY A 1 103 ? -7.821 20.619 12.234 1.00 90.25 103 GLY A O 1
ATOM 807 N N . ASP A 1 104 ? -8.430 21.582 14.176 1.00 93.25 104 ASP A N 1
ATOM 808 C CA . ASP A 1 104 ? -7.070 21.772 14.686 1.00 93.25 104 ASP A CA 1
ATOM 809 C C . ASP A 1 104 ? -6.447 20.431 15.082 1.00 93.25 104 ASP A C 1
ATOM 811 O O . ASP A 1 104 ? -5.331 20.137 14.668 1.00 93.25 104 ASP A O 1
ATOM 815 N N . ILE A 1 105 ? -7.204 19.564 15.770 1.00 93.44 105 ILE A N 1
ATOM 816 C CA . ILE A 1 105 ? -6.774 18.197 16.104 1.00 93.44 105 ILE A CA 1
ATOM 817 C C . ILE A 1 105 ? -6.391 17.428 14.834 1.00 93.44 105 ILE A C 1
ATOM 819 O O . ILE A 1 105 ? -5.314 16.840 14.794 1.00 93.44 105 ILE A O 1
ATOM 823 N N . LEU A 1 106 ? -7.222 17.467 13.783 1.00 94.50 106 LEU A N 1
ATOM 824 C CA . LEU A 1 106 ? -6.907 16.828 12.498 1.00 94.50 106 LEU A CA 1
ATOM 825 C C . LEU A 1 106 ? -5.560 17.303 11.944 1.00 94.50 106 LEU A C 1
ATOM 827 O O . LEU A 1 106 ? -4.716 16.483 11.592 1.00 94.50 106 LEU A O 1
ATOM 831 N N . VAL A 1 107 ? -5.360 18.622 11.876 1.00 93.31 107 VAL A N 1
ATOM 832 C CA . VAL A 1 107 ? -4.133 19.223 11.339 1.00 93.31 107 VAL A CA 1
ATOM 833 C C . VAL A 1 107 ? -2.930 18.853 12.193 1.00 93.31 107 VAL A C 1
ATOM 835 O O . VAL A 1 107 ? -1.885 18.523 11.643 1.00 93.31 107 VAL A O 1
ATOM 838 N N . SER A 1 108 ? -3.053 18.869 13.518 1.00 94.88 108 SER A N 1
ATOM 839 C CA . SER A 1 108 ? -1.958 18.498 14.408 1.00 94.88 108 SER A CA 1
ATOM 840 C C . SER A 1 108 ? -1.571 17.019 14.269 1.00 94.88 108 SER A C 1
ATOM 842 O O . SER A 1 108 ? -0.380 16.708 14.220 1.00 94.88 108 SER A O 1
ATOM 844 N N . LEU A 1 109 ? -2.551 16.116 14.126 1.00 92.94 109 LEU A N 1
ATOM 845 C CA . LEU A 1 109 ? -2.317 14.672 13.969 1.00 92.94 109 LEU A CA 1
ATOM 846 C C . LEU A 1 109 ? -1.493 14.329 12.725 1.00 92.94 109 LEU A C 1
ATOM 848 O O . LEU A 1 109 ? -0.672 13.417 12.776 1.00 92.94 109 LEU A O 1
ATOM 852 N N . VAL A 1 110 ? -1.708 15.058 11.628 1.00 94.06 110 VAL A N 1
ATOM 853 C CA . VAL A 1 110 ? -1.009 14.849 10.349 1.00 94.06 110 VAL A CA 1
ATOM 854 C C . VAL A 1 110 ? 0.177 15.796 10.151 1.00 94.06 110 VAL A C 1
ATOM 856 O O . VAL A 1 110 ? 0.740 15.840 9.066 1.00 94.06 110 VAL A O 1
ATOM 859 N N . ASN A 1 111 ? 0.574 16.569 11.165 1.00 93.19 111 ASN A N 1
ATOM 860 C CA . ASN A 1 111 ? 1.738 17.466 11.110 1.00 93.19 111 ASN A CA 1
ATOM 861 C C . ASN A 1 111 ? 2.732 17.195 12.238 1.00 93.19 111 ASN A C 1
ATOM 863 O O . ASN A 1 111 ? 3.369 18.103 12.765 1.00 93.19 111 ASN A O 1
ATOM 867 N N . LYS A 1 112 ? 2.878 15.917 12.589 1.00 91.62 112 LYS A N 1
ATOM 868 C CA . LYS A 1 112 ? 3.910 15.409 13.494 1.00 91.62 112 LYS A CA 1
ATOM 869 C C . LYS A 1 112 ? 3.839 15.991 14.905 1.00 91.62 112 LYS A C 1
ATOM 871 O O . LYS A 1 112 ? 4.833 15.985 15.625 1.00 91.62 112 LYS A O 1
ATOM 876 N N . VAL A 1 113 ? 2.670 16.470 15.326 1.00 91.19 113 VAL A N 1
ATOM 877 C CA . VAL A 1 113 ? 2.475 16.979 16.683 1.00 91.19 113 VAL A CA 1
ATOM 878 C C . VAL A 1 113 ? 2.172 15.793 17.606 1.00 91.19 113 VAL A C 1
ATOM 880 O O . VAL A 1 113 ? 1.169 15.107 17.396 1.00 91.19 113 VAL A O 1
ATOM 883 N N . PRO A 1 114 ? 3.000 15.512 18.632 1.00 88.38 114 PRO A N 1
ATOM 884 C CA . PRO A 1 114 ? 2.713 14.442 19.584 1.00 88.38 114 PRO A CA 1
ATOM 885 C C . PRO A 1 114 ? 1.398 14.686 20.332 1.00 88.38 114 PRO A C 1
ATOM 887 O O . PRO A 1 114 ? 1.078 15.829 20.654 1.00 88.38 114 PRO A O 1
ATOM 890 N N . ILE A 1 115 ? 0.665 13.625 20.689 1.00 87.69 115 ILE A N 1
ATOM 891 C CA . ILE A 1 115 ? -0.644 13.725 21.369 1.00 87.69 115 ILE A CA 1
ATOM 892 C C . ILE A 1 115 ? -0.572 14.573 22.656 1.00 87.69 115 ILE A C 1
ATOM 894 O O . ILE A 1 115 ? -1.493 15.338 22.943 1.00 87.69 115 ILE A O 1
ATOM 898 N N . SER A 1 116 ? 0.528 14.488 23.412 1.00 86.88 116 SER A N 1
ATOM 899 C CA . SER A 1 116 ? 0.777 15.334 24.589 1.00 86.88 116 SER A CA 1
ATOM 900 C C . SER A 1 116 ? 0.840 16.823 24.242 1.00 86.88 116 SER A C 1
ATOM 902 O O . SER A 1 116 ? 0.226 17.636 24.925 1.00 86.88 116 SER A O 1
ATOM 904 N N . ARG A 1 117 ? 1.501 17.184 23.138 1.00 90.56 117 ARG A N 1
ATOM 905 C CA . ARG A 1 117 ? 1.574 18.566 22.656 1.00 90.56 117 ARG A CA 1
ATOM 906 C C . ARG A 1 117 ? 0.228 19.044 22.109 1.00 90.56 117 ARG A C 1
ATOM 908 O O . ARG A 1 117 ? -0.156 20.169 22.391 1.00 90.56 117 ARG A O 1
ATOM 915 N N . ILE A 1 118 ? -0.538 18.188 21.422 1.00 91.06 118 ILE A N 1
ATOM 916 C CA . ILE A 1 118 ? -1.918 18.514 21.001 1.00 91.06 118 ILE A CA 1
ATOM 917 C C . ILE A 1 118 ? -2.774 18.880 22.220 1.00 91.06 118 ILE A C 1
ATOM 919 O O . ILE A 1 118 ? -3.494 19.877 22.199 1.00 91.06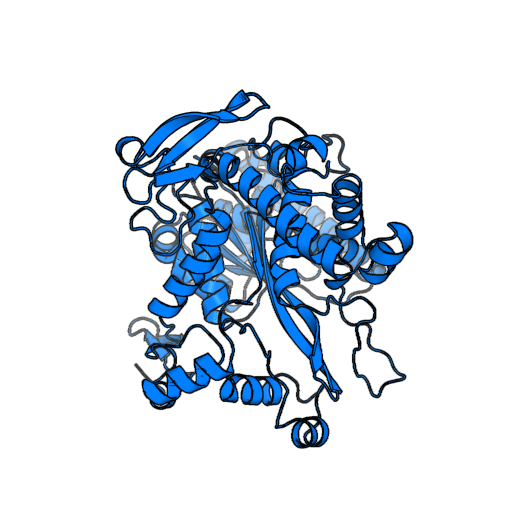 118 ILE A O 1
ATOM 923 N N . ARG A 1 119 ? -2.667 18.089 23.296 1.00 91.62 119 ARG A N 1
ATOM 924 C CA . ARG A 1 119 ? -3.361 18.327 24.568 1.00 91.62 119 ARG A CA 1
ATOM 925 C C . ARG A 1 119 ? -3.025 19.702 25.145 1.00 91.62 119 ARG A C 1
ATOM 927 O O . ARG A 1 119 ? -3.935 20.443 25.500 1.00 91.62 119 ARG A O 1
ATOM 934 N N . GLU A 1 120 ? -1.734 20.016 25.233 1.00 91.25 120 GLU A N 1
ATOM 935 C CA . GLU A 1 120 ? -1.218 21.277 25.776 1.00 91.25 120 GLU A CA 1
ATOM 936 C C . GLU A 1 120 ? -1.644 22.477 24.928 1.00 91.25 120 GLU A C 1
ATOM 938 O O . GLU A 1 120 ? -2.274 23.397 25.439 1.00 91.25 120 GLU A O 1
ATOM 943 N N . THR A 1 121 ? -1.352 22.450 23.626 1.00 93.06 121 THR A N 1
ATOM 944 C CA . THR A 1 121 ? -1.567 23.590 22.726 1.00 93.06 121 THR A CA 1
ATOM 945 C C . THR A 1 121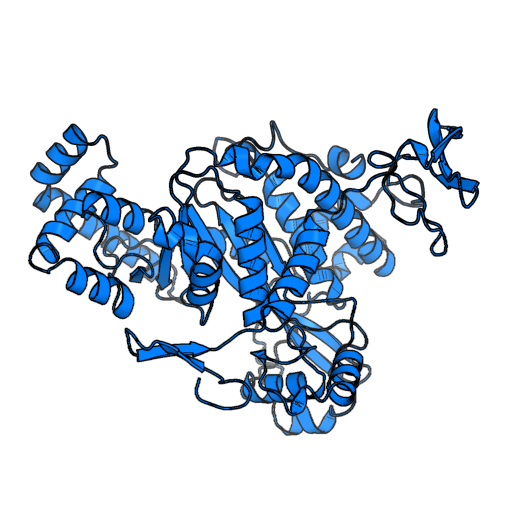 ? -3.046 23.890 22.503 1.00 93.06 121 THR A C 1
ATOM 947 O O . THR A 1 121 ? -3.417 25.053 22.370 1.00 93.06 121 THR A O 1
ATOM 950 N N . LEU A 1 122 ? -3.906 22.867 22.466 1.00 92.81 122 LEU A N 1
ATOM 951 C CA . LEU A 1 122 ? -5.342 23.056 22.237 1.00 92.81 122 LEU A CA 1
ATOM 952 C C . LEU A 1 122 ? -6.164 23.119 23.532 1.00 92.81 122 LEU A C 1
ATOM 954 O O . LEU A 1 122 ? -7.377 23.312 23.459 1.00 92.81 122 LEU A O 1
ATOM 958 N N . GLY A 1 123 ? -5.546 22.935 24.705 1.00 90.81 123 GLY A N 1
ATOM 959 C CA . GLY A 1 123 ? -6.243 22.962 25.995 1.00 90.81 123 GLY A CA 1
ATOM 960 C C . GLY A 1 123 ? -7.344 21.897 26.127 1.00 90.81 123 GLY A C 1
ATOM 961 O O . GLY A 1 123 ? -8.380 22.140 26.746 1.00 90.81 123 GLY A O 1
ATOM 962 N N . VAL A 1 124 ? -7.159 20.722 25.514 1.00 90.00 124 VAL A N 1
ATOM 963 C CA . VAL A 1 124 ? -8.136 19.612 25.512 1.00 90.00 124 VAL A CA 1
ATOM 964 C C . VAL A 1 124 ? -7.651 18.437 26.360 1.00 90.00 124 VAL A C 1
ATOM 966 O O . VAL A 1 124 ? -6.486 18.366 26.723 1.00 90.00 124 VAL A O 1
ATOM 969 N N . THR A 1 125 ? -8.522 17.479 26.690 1.00 89.38 125 THR A N 1
ATOM 970 C CA . THR A 1 125 ? -8.120 16.251 27.403 1.00 89.38 125 THR A CA 1
ATOM 971 C C . THR A 1 125 ? -7.698 15.147 26.428 1.00 89.38 125 THR A C 1
ATOM 973 O O . THR A 1 125 ? -8.118 15.143 25.271 1.00 89.38 125 THR A O 1
ATOM 976 N N . TYR A 1 126 ? -6.930 14.153 26.893 1.00 86.88 126 TYR A N 1
ATOM 977 C CA . TYR A 1 126 ? -6.583 12.978 26.076 1.00 86.88 126 TYR A CA 1
ATOM 978 C C . TYR A 1 126 ? -7.823 12.243 25.553 1.00 86.88 126 TYR A C 1
ATOM 980 O O . TYR A 1 126 ? -7.911 11.967 24.361 1.00 86.88 126 TYR A O 1
ATOM 988 N N . GLY A 1 127 ? -8.814 12.000 26.418 1.00 86.44 127 GLY A N 1
ATOM 989 C CA . GLY A 1 127 ? -10.073 11.368 26.015 1.00 86.44 127 GLY A CA 1
ATOM 990 C C . GLY A 1 127 ? -10.819 12.170 24.945 1.00 86.44 127 GLY A C 1
ATOM 991 O O . GLY A 1 127 ? -11.392 11.590 24.029 1.00 86.44 127 GLY A O 1
ATOM 992 N N . HIS A 1 128 ? -10.758 13.508 24.994 1.00 87.75 128 HIS A N 1
ATOM 993 C CA . HIS A 1 128 ? -11.310 14.335 23.924 1.00 87.75 128 HIS A CA 1
ATOM 994 C C . HIS A 1 128 ? -10.571 14.115 22.599 1.00 87.75 128 HIS A C 1
ATOM 996 O O . HIS A 1 128 ? -11.228 13.937 21.579 1.00 87.75 128 HIS A O 1
ATOM 1002 N N . ILE A 1 129 ? -9.234 14.080 22.605 1.00 89.94 129 ILE A N 1
ATOM 1003 C CA . ILE A 1 129 ? -8.434 13.834 21.393 1.00 89.94 129 ILE A CA 1
ATOM 1004 C C . ILE A 1 129 ? -8.773 12.467 20.793 1.00 89.94 129 ILE A C 1
ATOM 1006 O O . ILE A 1 129 ? -9.074 12.396 19.605 1.00 89.94 129 ILE A O 1
ATOM 1010 N N . TYR A 1 130 ? -8.794 11.403 21.598 1.00 89.50 130 TYR A N 1
ATOM 1011 C CA . TYR A 1 130 ? -9.104 10.051 21.120 1.00 89.50 130 TYR A CA 1
ATOM 1012 C C . TYR A 1 130 ? -10.522 9.938 20.546 1.00 89.50 130 TYR A C 1
ATOM 1014 O O . TYR A 1 130 ? -10.688 9.444 19.432 1.00 89.50 130 TYR A O 1
ATOM 1022 N N . ASN A 1 131 ? -11.527 10.510 21.219 1.00 88.12 131 ASN A N 1
ATOM 1023 C CA . ASN A 1 131 ? -12.893 10.570 20.685 1.00 88.12 131 ASN A CA 1
ATOM 1024 C C . ASN A 1 131 ? -12.961 11.343 19.356 1.00 88.12 131 ASN A C 1
ATOM 1026 O O . ASN A 1 131 ? -13.762 11.024 18.477 1.00 88.12 131 ASN A O 1
ATOM 1030 N N . LYS A 1 132 ? -12.125 12.378 19.187 1.00 90.88 132 LYS A N 1
ATOM 1031 C CA . LYS A 1 132 ? -12.040 13.129 17.929 1.00 90.88 132 LYS A CA 1
ATOM 1032 C C . LYS A 1 132 ? -11.290 12.374 16.840 1.00 90.88 132 LYS A C 1
ATOM 1034 O O . LYS A 1 132 ? -11.694 12.504 15.692 1.00 90.88 132 LYS A O 1
ATOM 1039 N N . ILE A 1 133 ? -10.277 11.573 17.166 1.00 92.38 133 ILE A N 1
ATOM 1040 C CA . ILE A 1 133 ? -9.625 10.665 16.209 1.00 92.38 133 ILE A CA 1
ATOM 1041 C C . ILE A 1 133 ? -10.647 9.673 15.657 1.00 92.38 133 ILE A C 1
ATOM 1043 O O . ILE A 1 133 ? -10.759 9.544 14.444 1.00 92.38 133 ILE A O 1
ATOM 1047 N N . GLU A 1 134 ? -11.428 9.025 16.522 1.00 90.38 134 GLU A N 1
ATOM 1048 C CA . GLU A 1 134 ? -12.489 8.107 16.093 1.00 90.38 134 GLU A CA 1
ATOM 1049 C C . GLU A 1 134 ? -13.512 8.804 15.191 1.00 90.38 134 GLU A C 1
ATOM 10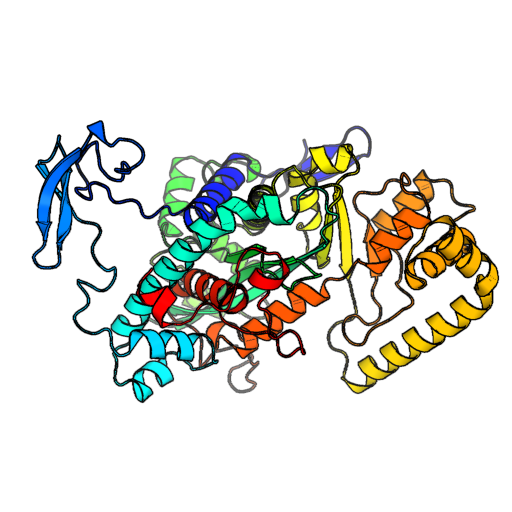51 O O . GLU A 1 134 ? -13.799 8.329 14.094 1.00 90.38 134 GLU A O 1
ATOM 1056 N N . PHE A 1 135 ? -14.003 9.976 15.599 1.00 89.94 135 PHE A N 1
ATOM 1057 C CA . PHE A 1 135 ? -14.914 10.753 14.766 1.00 89.94 135 PHE A CA 1
ATOM 1058 C C . PHE A 1 135 ? -14.303 11.117 13.402 1.00 89.94 135 PHE A C 1
ATOM 1060 O O . PHE A 1 135 ? -14.963 10.954 12.379 1.00 89.94 135 PHE A O 1
ATOM 1067 N N . LEU A 1 136 ? -13.063 11.617 13.378 1.00 93.38 136 LEU A N 1
ATOM 1068 C CA . LEU A 1 136 ? -12.368 12.017 12.152 1.00 93.38 136 LEU A CA 1
ATOM 1069 C C . LEU A 1 136 ? -12.141 10.826 11.222 1.00 93.38 136 LEU A C 1
ATOM 1071 O O . LEU A 1 136 ? -12.386 10.948 10.026 1.00 93.38 136 LEU A O 1
ATOM 1075 N N . GLU A 1 137 ? -11.727 9.679 11.759 1.00 92.94 137 GLU A N 1
ATOM 1076 C CA . GLU A 1 137 ? -11.606 8.438 10.996 1.00 92.94 137 GLU A CA 1
ATOM 1077 C C . GLU A 1 137 ? -12.939 8.083 10.334 1.00 92.94 137 GLU A C 1
ATOM 1079 O O . GLU A 1 137 ? -12.977 7.832 9.130 1.00 92.94 137 GLU A O 1
ATOM 1084 N N . GLU A 1 138 ? -14.044 8.107 11.085 1.00 89.00 138 GLU A N 1
ATOM 1085 C CA . GLU A 1 138 ? -15.359 7.826 10.516 1.00 89.00 138 GLU A CA 1
ATOM 1086 C C . GLU A 1 138 ? -15.728 8.791 9.388 1.00 89.00 138 GLU A C 1
ATOM 1088 O O . GLU A 1 138 ? -16.288 8.347 8.387 1.00 89.00 138 GLU A O 1
ATOM 1093 N N . GLN A 1 139 ? -15.434 10.089 9.523 1.00 89.19 139 GLN A N 1
ATOM 1094 C CA . GLN A 1 139 ? -15.688 11.065 8.457 1.00 89.19 139 GLN A CA 1
ATOM 1095 C C . GLN A 1 139 ? -14.821 10.798 7.223 1.00 89.19 139 GLN A C 1
ATOM 1097 O O . GLN A 1 139 ? -15.324 10.816 6.100 1.00 89.19 139 GLN A O 1
ATOM 1102 N N . CYS A 1 140 ? -13.536 10.489 7.418 1.00 92.94 140 CYS A N 1
ATOM 1103 C CA . CYS A 1 140 ? -12.624 10.142 6.331 1.00 92.94 140 CYS A CA 1
ATOM 1104 C C . CYS A 1 140 ? -13.123 8.904 5.576 1.00 92.94 140 CYS A C 1
ATOM 1106 O O . CYS A 1 140 ? -13.206 8.924 4.349 1.00 92.94 140 CYS A O 1
ATOM 1108 N N . LEU A 1 141 ? -13.519 7.852 6.302 1.00 90.06 141 LEU A N 1
ATOM 1109 C CA . LEU A 1 141 ? -14.057 6.622 5.717 1.00 90.06 141 LEU A CA 1
ATOM 1110 C C . LEU A 1 141 ? -15.394 6.867 5.000 1.00 90.06 141 LEU A C 1
ATOM 1112 O O . LEU A 1 141 ? -15.570 6.372 3.891 1.00 90.06 141 LEU A O 1
ATOM 1116 N N . LYS A 1 142 ? -16.308 7.672 5.570 1.00 86.00 142 LYS A N 1
ATOM 1117 C CA . LYS A 1 142 ? -17.568 8.097 4.913 1.00 86.00 142 LYS A CA 1
ATOM 1118 C C . LYS A 1 142 ? -17.307 8.745 3.569 1.00 86.00 142 LYS A C 1
ATOM 1120 O O . LYS A 1 142 ? -17.908 8.380 2.558 1.00 86.00 142 LYS A O 1
ATOM 1125 N N . PHE A 1 143 ? -16.424 9.735 3.583 1.00 88.94 143 PHE A N 1
ATOM 1126 C CA . PHE A 1 143 ? -16.147 10.554 2.420 1.00 88.94 143 PHE A CA 1
ATOM 1127 C C . PHE A 1 143 ? -15.447 9.745 1.326 1.00 88.94 143 PHE A C 1
ATOM 1129 O O . PHE A 1 143 ? -15.821 9.852 0.154 1.00 88.94 143 PHE A O 1
ATOM 1136 N N . ALA A 1 144 ? -14.458 8.933 1.716 1.00 90.75 144 ALA A N 1
ATOM 1137 C CA . ALA A 1 144 ? -13.726 8.039 0.829 1.00 90.75 144 ALA A CA 1
ATOM 1138 C C . ALA A 1 144 ? -14.651 6.994 0.200 1.00 90.75 144 ALA A C 1
ATOM 1140 O O . ALA A 1 144 ? -14.707 6.911 -1.023 1.00 90.75 144 ALA A O 1
ATOM 1141 N N . ALA A 1 145 ? -15.443 6.274 1.004 1.00 86.44 145 ALA A N 1
ATOM 1142 C CA . ALA A 1 145 ? -16.282 5.169 0.536 1.00 86.44 145 ALA A CA 1
ATOM 1143 C C . ALA A 1 145 ? -17.195 5.564 -0.634 1.00 86.44 145 ALA A C 1
ATOM 1145 O O . ALA A 1 145 ? -17.327 4.808 -1.588 1.00 86.44 145 ALA A O 1
ATOM 1146 N N . ARG A 1 146 ? -17.783 6.769 -0.606 1.00 83.00 146 ARG A N 1
ATOM 1147 C CA . ARG A 1 146 ? -18.655 7.254 -1.690 1.00 83.00 146 ARG A CA 1
ATOM 1148 C C . ARG A 1 146 ? -17.912 7.521 -3.002 1.00 83.00 146 ARG A C 1
ATOM 1150 O O . ARG A 1 146 ? -18.493 7.378 -4.070 1.00 83.00 146 ARG A O 1
ATOM 1157 N N . ARG A 1 147 ? -16.663 7.983 -2.938 1.00 88.38 147 ARG A N 1
ATOM 1158 C CA . ARG A 1 147 ? -15.868 8.307 -4.136 1.00 88.38 147 ARG A CA 1
ATOM 1159 C C . ARG A 1 147 ? -15.163 7.076 -4.676 1.00 88.38 147 ARG A C 1
ATOM 1161 O O . ARG A 1 147 ? -15.178 6.838 -5.877 1.00 88.38 147 ARG A O 1
ATOM 1168 N N . GLU A 1 148 ? -14.604 6.280 -3.779 1.00 91.56 148 GLU A N 1
ATOM 1169 C CA . GLU A 1 148 ? -13.867 5.065 -4.110 1.00 91.56 148 GLU A CA 1
ATOM 1170 C C . GLU A 1 148 ? -14.779 3.939 -4.637 1.00 91.56 148 GLU A C 1
ATOM 1172 O O . GLU A 1 148 ? -14.271 2.964 -5.176 1.00 91.56 148 GLU A O 1
ATOM 1177 N N . GLU A 1 149 ? -16.114 4.090 -4.603 1.00 87.75 149 GLU A N 1
ATOM 1178 C CA . GLU A 1 149 ? -17.049 3.241 -5.370 1.00 87.75 149 GLU A CA 1
ATOM 1179 C C . GLU A 1 149 ? -16.724 3.212 -6.874 1.00 87.75 149 GLU A C 1
ATOM 1181 O O . GLU A 1 149 ? -16.967 2.200 -7.524 1.00 87.75 149 GLU A O 1
ATOM 1186 N N . ARG A 1 150 ? -16.142 4.292 -7.411 1.00 90.81 150 ARG A N 1
ATOM 1187 C CA . ARG A 1 150 ? -15.735 4.412 -8.819 1.00 90.81 150 ARG A CA 1
ATOM 1188 C C . ARG A 1 150 ? -14.235 4.210 -9.031 1.00 90.81 150 ARG A C 1
ATOM 1190 O O . ARG A 1 150 ? -13.731 4.501 -10.106 1.00 90.81 150 ARG A O 1
ATOM 1197 N N . LEU A 1 151 ? -13.503 3.739 -8.018 1.00 93.88 151 LEU A N 1
ATOM 1198 C CA . LEU A 1 151 ? -12.048 3.578 -8.108 1.00 93.88 151 LEU A CA 1
ATOM 1199 C C . LEU A 1 151 ? -11.641 2.609 -9.227 1.00 93.88 151 LEU A C 1
ATOM 1201 O O . LEU A 1 151 ? -10.665 2.872 -9.917 1.00 93.88 151 LEU A O 1
ATOM 1205 N N . ALA A 1 152 ? -12.416 1.546 -9.459 1.00 94.62 152 ALA A N 1
ATOM 1206 C CA . ALA A 1 152 ? -12.180 0.630 -10.575 1.00 94.62 152 ALA A CA 1
ATOM 1207 C C . ALA A 1 152 ? -12.322 1.322 -11.946 1.00 94.62 152 ALA A C 1
ATOM 1209 O O . ALA A 1 152 ? -11.535 1.055 -12.850 1.00 94.62 152 ALA A O 1
ATOM 1210 N N . ASP A 1 153 ? -13.263 2.269 -12.091 1.00 95.50 153 ASP A N 1
ATOM 1211 C CA . ASP A 1 153 ? -13.436 3.037 -13.335 1.00 95.50 153 ASP A CA 1
ATOM 1212 C C . ASP A 1 153 ? -12.187 3.871 -13.664 1.00 95.50 153 ASP A C 1
ATOM 1214 O O . ASP A 1 153 ? -11.881 4.077 -14.835 1.00 95.50 153 ASP A O 1
ATOM 1218 N N . CYS A 1 154 ? -11.454 4.336 -12.645 1.00 95.44 154 CYS A N 1
ATOM 1219 C CA . CYS A 1 154 ? -10.224 5.117 -12.812 1.00 95.44 154 CYS A CA 1
ATOM 1220 C C . CYS A 1 154 ? -9.078 4.313 -13.437 1.00 95.44 154 CYS A C 1
ATOM 1222 O O . CYS A 1 154 ? -8.118 4.913 -13.914 1.00 95.44 154 CYS A O 1
ATOM 1224 N N . PHE A 1 155 ? -9.164 2.980 -13.414 1.00 96.00 155 PHE A N 1
ATOM 1225 C CA . PHE A 1 155 ? -8.152 2.083 -13.969 1.00 96.00 155 PHE A CA 1
ATOM 1226 C C . PHE A 1 155 ? -8.671 1.250 -15.149 1.00 96.00 155 PHE A C 1
ATOM 1228 O O . PHE A 1 155 ? -7.958 0.365 -15.630 1.00 96.00 155 PHE A O 1
ATOM 1235 N N . ARG A 1 156 ? -9.888 1.526 -15.635 1.00 95.88 156 ARG A N 1
ATOM 1236 C CA . ARG A 1 156 ? -10.480 0.815 -16.773 1.00 95.88 156 ARG A CA 1
ATOM 1237 C C . ARG A 1 156 ? -9.606 0.981 -18.012 1.00 95.88 156 ARG A C 1
ATOM 1239 O O . ARG A 1 156 ? -9.212 2.102 -18.323 1.00 95.88 156 ARG A O 1
ATOM 1246 N N . ALA A 1 157 ? -9.360 -0.125 -18.716 1.00 94.12 157 ALA A N 1
ATOM 1247 C CA . ALA A 1 157 ? -8.571 -0.172 -19.946 1.00 94.12 157 ALA A CA 1
ATOM 1248 C C . ALA A 1 157 ? -7.215 0.548 -19.805 1.00 94.12 157 ALA A C 1
ATOM 1250 O O . ALA A 1 157 ? -6.760 1.237 -20.710 1.00 94.12 157 ALA A O 1
ATOM 1251 N N . SER A 1 158 ? -6.613 0.445 -18.618 1.00 94.50 158 SER A N 1
ATOM 1252 C CA . SER A 1 158 ? -5.309 1.027 -18.314 1.00 94.50 158 SER A CA 1
ATOM 1253 C C . SER A 1 158 ? -4.336 -0.053 -17.854 1.00 94.50 158 SER A C 1
ATOM 1255 O O . SER A 1 158 ? -4.758 -1.149 -17.466 1.00 94.50 158 SER A O 1
ATOM 1257 N N . ALA A 1 159 ? -3.043 0.278 -17.860 1.00 95.94 159 ALA A N 1
ATOM 1258 C CA . ALA A 1 159 ? -1.984 -0.581 -17.355 1.00 95.94 159 ALA A CA 1
ATOM 1259 C C . ALA A 1 159 ? -1.403 -0.058 -16.021 1.00 95.94 159 ALA A C 1
ATOM 1261 O O . ALA A 1 159 ? -0.297 0.486 -16.032 1.00 95.94 159 ALA A O 1
ATOM 1262 N N . PRO A 1 160 ? -2.095 -0.110 -14.864 1.00 97.50 160 PRO A N 1
ATOM 1263 C CA . PRO A 1 160 ? -1.584 0.495 -13.632 1.00 97.50 160 PRO A CA 1
ATOM 1264 C C . PRO A 1 160 ? -0.354 -0.230 -13.062 1.00 97.50 160 PRO A C 1
ATOM 1266 O O . PRO A 1 160 ? -0.214 -1.446 -13.172 1.00 97.50 160 PRO A O 1
ATOM 1269 N N . CYS A 1 161 ? 0.528 0.526 -12.398 1.00 98.44 161 CYS A N 1
ATOM 1270 C CA . CYS A 1 161 ? 1.642 -0.021 -11.613 1.00 98.44 161 CYS A CA 1
ATOM 1271 C C . CYS A 1 161 ? 1.472 0.328 -10.133 1.00 98.44 161 CYS A C 1
ATOM 1273 O O . CYS A 1 161 ? 1.263 1.497 -9.781 1.00 98.44 161 CYS A O 1
ATOM 1275 N N . PHE A 1 162 ? 1.590 -0.673 -9.268 1.00 98.56 162 PHE A N 1
ATOM 1276 C CA . PHE A 1 162 ? 1.456 -0.541 -7.826 1.00 98.56 162 PHE A CA 1
ATOM 1277 C C . PHE A 1 162 ? 2.739 -0.954 -7.119 1.00 98.56 162 PHE A C 1
ATOM 1279 O O . PHE A 1 162 ? 3.313 -1.987 -7.434 1.00 98.56 162 PHE A O 1
ATOM 1286 N N . ALA A 1 163 ? 3.139 -0.187 -6.110 1.00 98.38 163 ALA A N 1
ATOM 1287 C CA . ALA A 1 163 ? 4.192 -0.560 -5.179 1.00 98.38 163 ALA A CA 1
ATOM 1288 C C . ALA A 1 163 ? 3.576 -0.967 -3.837 1.00 98.38 163 ALA A C 1
ATOM 1290 O O . ALA A 1 163 ? 2.740 -0.230 -3.305 1.00 98.38 163 ALA A O 1
ATOM 1291 N N . THR A 1 164 ? 3.989 -2.107 -3.288 1.00 97.94 164 THR A N 1
ATOM 1292 C CA . THR A 1 164 ? 3.471 -2.641 -2.023 1.00 97.94 164 THR A CA 1
ATOM 1293 C C . THR A 1 164 ? 4.610 -3.027 -1.093 1.00 97.94 164 THR A C 1
ATOM 1295 O O . THR A 1 164 ? 5.538 -3.723 -1.494 1.00 97.94 164 THR A O 1
ATOM 1298 N N . ASP A 1 165 ? 4.519 -2.581 0.155 1.00 94.62 165 ASP A N 1
ATOM 1299 C CA . ASP A 1 165 ? 5.492 -2.866 1.209 1.00 94.62 165 ASP A CA 1
ATOM 1300 C C . ASP A 1 165 ? 4.797 -2.794 2.578 1.00 94.62 165 ASP A C 1
ATOM 1302 O O . ASP A 1 165 ? 3.688 -2.248 2.716 1.00 94.62 165 ASP A O 1
ATOM 1306 N N . ALA A 1 166 ? 5.453 -3.328 3.601 1.00 90.88 166 ALA A N 1
ATOM 1307 C CA . ALA A 1 166 ? 5.024 -3.253 4.979 1.00 90.88 166 ALA A CA 1
ATOM 1308 C C . ALA A 1 166 ? 6.140 -2.728 5.893 1.00 90.88 166 ALA A C 1
ATOM 1310 O O . ALA A 1 166 ? 7.300 -3.115 5.825 1.00 90.88 166 ALA A O 1
ATOM 1311 N N . GLN A 1 167 ? 5.775 -1.843 6.822 1.00 85.50 167 GLN A N 1
ATOM 1312 C CA . GLN A 1 167 ? 6.689 -1.352 7.850 1.00 85.50 167 GLN A CA 1
ATOM 1313 C C . GLN A 1 167 ? 6.239 -1.771 9.245 1.00 85.50 167 GLN A C 1
ATOM 1315 O O . GLN A 1 167 ? 5.050 -1.755 9.572 1.00 85.50 167 GLN A O 1
ATOM 1320 N N . VAL A 1 168 ? 7.209 -2.058 10.109 1.00 83.19 168 VAL A N 1
ATOM 1321 C CA . VAL A 1 168 ? 6.955 -2.269 11.535 1.00 83.19 168 VAL A CA 1
ATOM 1322 C C . VAL A 1 168 ? 6.829 -0.922 12.244 1.00 83.19 168 VAL A C 1
ATOM 1324 O O . VAL A 1 168 ? 7.710 -0.066 12.154 1.00 83.19 168 VAL A O 1
ATOM 1327 N N . ILE A 1 169 ? 5.739 -0.756 12.985 1.00 80.62 169 ILE A N 1
ATOM 1328 C CA . ILE A 1 169 ? 5.485 0.361 13.889 1.00 80.62 169 ILE A CA 1
ATOM 1329 C C . ILE A 1 169 ? 5.579 -0.149 15.325 1.00 80.62 169 ILE A C 1
ATOM 1331 O O . ILE A 1 169 ? 4.951 -1.144 15.678 1.00 80.62 169 ILE A O 1
ATOM 1335 N N . LEU A 1 170 ? 6.351 0.536 16.168 1.00 75.69 170 LEU A N 1
ATOM 1336 C CA . LEU A 1 170 ? 6.504 0.168 17.573 1.00 75.69 170 LEU A CA 1
ATOM 1337 C C . LEU A 1 170 ? 5.498 0.929 18.439 1.00 75.69 170 LEU A C 1
ATOM 1339 O O . LEU A 1 170 ? 5.532 2.156 18.566 1.00 75.69 170 LEU A O 1
ATOM 1343 N N . VAL A 1 171 ? 4.610 0.175 19.073 1.00 72.88 171 VAL A N 1
ATOM 1344 C CA . VAL A 1 171 ? 3.578 0.709 19.959 1.00 72.88 171 VAL A CA 1
ATOM 1345 C C . VAL A 1 171 ? 4.029 0.579 21.398 1.00 72.88 171 VAL A C 1
ATOM 1347 O O . VAL A 1 171 ? 4.313 -0.530 21.845 1.00 72.88 171 VAL A O 1
ATOM 1350 N N . ASN A 1 172 ? 4.053 1.683 22.145 1.00 68.06 172 ASN A N 1
ATOM 1351 C CA . ASN A 1 172 ? 4.228 1.604 23.591 1.00 68.06 172 ASN A CA 1
ATOM 1352 C C . ASN A 1 172 ? 2.977 0.988 24.212 1.00 68.06 172 ASN A C 1
ATOM 1354 O O . ASN A 1 172 ? 1.886 1.547 24.117 1.00 68.06 172 ASN A O 1
ATOM 1358 N N . TRP A 1 173 ? 3.155 -0.130 24.902 1.00 66.88 173 TRP A N 1
ATOM 1359 C CA . TRP A 1 173 ? 2.086 -0.839 25.575 1.00 66.88 173 TRP A CA 1
ATOM 1360 C C . TRP A 1 173 ? 2.149 -0.598 27.090 1.00 66.88 173 TRP A C 1
ATOM 1362 O O . TRP A 1 173 ? 3.109 -1.033 27.742 1.00 66.88 173 TRP A O 1
ATOM 1372 N N . PRO A 1 174 ? 1.171 0.107 27.686 1.00 51.56 174 PRO A N 1
ATOM 1373 C CA . PRO A 1 174 ? 1.155 0.345 29.121 1.00 51.56 174 PRO A CA 1
ATOM 1374 C C . PRO A 1 174 ? 0.632 -0.896 29.854 1.00 51.56 174 PRO A C 1
ATOM 1376 O O . PRO A 1 174 ? -0.568 -1.157 29.888 1.00 51.56 174 PRO A O 1
ATOM 1379 N N . VAL A 1 175 ? 1.525 -1.657 30.486 1.00 52.72 175 VAL A N 1
ATOM 1380 C CA . VAL A 1 175 ? 1.146 -2.668 31.481 1.00 52.72 175 VAL A CA 1
ATOM 1381 C C . VAL A 1 175 ? 1.342 -2.062 32.871 1.00 52.72 175 VAL A C 1
ATOM 1383 O O . VAL A 1 175 ? 2.353 -1.404 33.110 1.00 52.72 175 VAL A O 1
ATOM 1386 N N . LYS A 1 176 ? 0.398 -2.300 33.802 1.00 44.97 176 LYS A N 1
ATOM 1387 C CA . LYS A 1 176 ? 0.312 -1.709 35.164 1.00 44.97 176 LYS A CA 1
ATOM 1388 C C . LYS A 1 176 ? 1.619 -1.685 35.982 1.00 44.97 176 LYS A C 1
ATOM 1390 O O . LYS A 1 176 ? 1.675 -0.965 36.972 1.00 44.97 176 LYS A O 1
ATOM 1395 N N . ARG A 1 177 ? 2.646 -2.463 35.617 1.00 41.06 177 ARG A N 1
ATOM 1396 C CA . ARG A 1 177 ? 3.933 -2.543 36.330 1.00 41.06 177 ARG A CA 1
ATOM 1397 C C . ARG A 1 177 ? 5.185 -2.486 35.438 1.00 41.06 177 ARG A C 1
ATOM 1399 O O . ARG A 1 177 ? 6.283 -2.434 35.977 1.00 41.06 177 ARG A O 1
ATOM 1406 N N . ARG A 1 178 ? 5.061 -2.455 34.101 1.00 45.41 178 ARG A N 1
ATOM 1407 C CA . ARG A 1 178 ? 6.210 -2.278 33.190 1.00 45.41 178 ARG A CA 1
ATOM 1408 C C . ARG A 1 178 ? 5.787 -1.724 31.827 1.00 45.41 178 ARG A C 1
ATOM 1410 O O . ARG A 1 178 ? 4.714 -2.013 31.312 1.00 45.41 178 ARG A O 1
ATOM 1417 N N . ARG A 1 179 ? 6.670 -0.922 31.244 1.00 51.75 179 ARG A N 1
ATOM 1418 C CA . ARG A 1 179 ? 6.571 -0.338 29.904 1.00 51.75 179 ARG A CA 1
ATOM 1419 C C . ARG A 1 179 ? 7.162 -1.315 28.876 1.00 51.75 179 ARG A C 1
ATOM 1421 O O . ARG A 1 179 ? 8.352 -1.602 28.962 1.00 51.75 179 ARG A O 1
ATOM 1428 N N . GLY A 1 180 ? 6.353 -1.842 27.953 1.00 55.81 180 GLY A N 1
ATOM 1429 C CA . GLY A 1 180 ? 6.802 -2.708 26.848 1.00 55.81 180 GLY A CA 1
ATOM 1430 C C . GLY A 1 180 ? 6.484 -2.097 25.483 1.00 55.81 180 GLY A C 1
ATOM 1431 O O . GLY A 1 180 ? 5.676 -1.173 25.409 1.00 55.81 180 GLY A O 1
ATOM 1432 N N . THR A 1 181 ? 7.100 -2.593 24.408 1.00 63.66 181 THR A N 1
ATOM 1433 C CA . THR A 1 181 ? 6.737 -2.230 23.029 1.00 63.66 181 THR A CA 1
ATOM 1434 C C . THR A 1 181 ? 6.223 -3.443 22.265 1.00 63.66 181 THR A C 1
ATOM 1436 O O . THR A 1 181 ? 6.740 -4.549 22.416 1.00 63.66 181 THR A O 1
ATOM 1439 N N . ILE A 1 182 ? 5.189 -3.241 21.449 1.00 70.75 182 ILE A N 1
ATOM 1440 C CA . ILE A 1 182 ? 4.646 -4.259 20.550 1.00 70.75 182 ILE A CA 1
ATOM 1441 C C . ILE A 1 182 ? 4.870 -3.814 19.102 1.00 70.75 182 ILE A C 1
ATOM 1443 O O . ILE A 1 182 ? 4.483 -2.694 18.760 1.00 70.75 182 ILE A O 1
ATOM 1447 N N . PRO A 1 183 ? 5.469 -4.662 18.246 1.00 76.00 183 PRO A N 1
ATOM 1448 C CA . PRO A 1 183 ? 5.518 -4.391 16.820 1.00 76.00 183 PRO A CA 1
ATOM 1449 C C . PRO A 1 183 ? 4.126 -4.601 16.216 1.00 76.00 183 PRO A C 1
ATOM 1451 O O . PRO A 1 183 ? 3.530 -5.656 16.410 1.00 76.00 183 PRO A O 1
ATOM 1454 N N . LEU A 1 184 ? 3.618 -3.612 15.487 1.00 82.94 184 LEU A N 1
ATOM 1455 C CA . LEU A 1 184 ? 2.489 -3.739 14.566 1.00 82.94 184 LEU A CA 1
ATOM 1456 C C . LEU A 1 184 ? 3.001 -3.620 13.136 1.00 82.94 184 LEU A C 1
ATOM 1458 O O . LEU A 1 184 ? 3.911 -2.838 12.871 1.00 82.94 184 LEU A O 1
ATOM 1462 N N . LEU A 1 185 ? 2.404 -4.359 12.215 1.00 87.75 185 LEU A N 1
ATOM 1463 C CA . LEU A 1 185 ? 2.704 -4.271 10.796 1.00 87.75 185 LEU A CA 1
ATOM 1464 C C . LEU A 1 185 ? 1.724 -3.306 10.124 1.00 87.75 185 LEU A C 1
ATOM 1466 O O . LEU A 1 185 ? 0.510 -3.499 10.184 1.00 87.75 185 LEU A O 1
ATOM 1470 N N . HIS A 1 186 ? 2.252 -2.263 9.488 1.00 92.19 186 HIS A N 1
ATOM 1471 C CA . HIS A 1 186 ? 1.501 -1.317 8.667 1.00 92.19 186 HIS A CA 1
ATOM 1472 C C . HIS A 1 186 ? 1.872 -1.514 7.202 1.00 92.19 186 HIS A C 1
ATOM 1474 O O . HIS A 1 186 ? 2.991 -1.199 6.802 1.00 92.19 186 HIS A O 1
ATOM 1480 N N . MET A 1 187 ? 0.924 -2.021 6.422 1.00 94.81 187 MET A N 1
ATOM 1481 C CA . MET A 1 187 ? 1.102 -2.369 5.015 1.00 94.81 187 MET A CA 1
ATOM 1482 C C . MET A 1 187 ? 0.364 -1.378 4.126 1.00 94.81 187 MET A C 1
ATOM 1484 O O . MET A 1 187 ? -0.767 -0.986 4.435 1.00 94.81 187 MET A O 1
ATOM 1488 N N . ALA A 1 188 ? 0.995 -0.974 3.027 1.00 97.56 188 ALA A N 1
ATOM 1489 C CA . ALA A 1 188 ? 0.415 -0.032 2.084 1.00 97.56 188 ALA A CA 1
ATOM 1490 C C . ALA A 1 188 ? 0.645 -0.462 0.636 1.00 97.56 188 ALA A C 1
ATOM 1492 O O . ALA A 1 188 ? 1.715 -0.955 0.299 1.00 97.56 188 ALA A O 1
ATOM 1493 N N . THR A 1 189 ? -0.353 -0.200 -0.209 1.00 98.44 189 THR A N 1
ATOM 1494 C CA . THR A 1 189 ? -0.264 -0.338 -1.668 1.00 98.44 189 THR A CA 1
ATOM 1495 C C . THR A 1 189 ? -0.462 1.030 -2.310 1.00 98.44 189 THR A C 1
ATOM 1497 O O . THR A 1 189 ? -1.467 1.700 -2.049 1.00 98.44 189 THR A O 1
ATOM 1500 N N . VAL A 1 190 ? 0.479 1.453 -3.151 1.00 98.62 190 VAL A N 1
ATOM 1501 C CA . VAL A 1 190 ? 0.551 2.805 -3.724 1.00 98.62 190 VAL A CA 1
ATOM 1502 C C . VAL A 1 190 ? 0.587 2.744 -5.246 1.00 98.62 190 VAL A C 1
ATOM 1504 O O . VAL A 1 190 ? 1.446 2.083 -5.815 1.00 98.62 190 VAL A O 1
ATOM 1507 N N . HIS A 1 191 ? -0.307 3.470 -5.918 1.00 98.31 191 HIS A N 1
ATOM 1508 C CA . HIS A 1 191 ? -0.281 3.623 -7.373 1.00 98.31 191 HIS A CA 1
ATOM 1509 C C . HIS A 1 191 ? 0.866 4.553 -7.797 1.00 98.31 191 HIS A C 1
ATOM 1511 O O . HIS A 1 191 ? 0.858 5.743 -7.466 1.00 98.31 191 HIS A O 1
ATOM 1517 N N . GLN A 1 192 ? 1.825 4.036 -8.565 1.00 95.56 192 GLN A N 1
ATOM 1518 C CA . GLN A 1 192 ? 3.085 4.711 -8.894 1.00 95.56 192 GLN A CA 1
ATOM 1519 C C . GLN A 1 192 ? 2.887 6.051 -9.612 1.00 95.56 192 GLN A C 1
ATOM 1521 O O . GLN A 1 192 ? 3.469 7.051 -9.191 1.00 95.56 192 GLN A O 1
ATOM 1526 N N . GLY A 1 193 ? 2.021 6.103 -10.631 1.00 92.06 193 GLY A N 1
ATOM 1527 C CA . GLY A 1 193 ? 1.837 7.302 -11.462 1.00 92.06 193 GLY A CA 1
ATOM 1528 C C . GLY A 1 193 ? 1.166 8.481 -10.746 1.00 92.06 193 GLY A C 1
ATOM 1529 O O . GLY A 1 193 ? 1.376 9.635 -11.103 1.00 92.06 193 GLY A O 1
ATOM 1530 N N . SER A 1 194 ? 0.381 8.210 -9.700 1.00 95.12 194 SER A N 1
ATOM 1531 C CA . SER A 1 194 ? -0.411 9.240 -9.000 1.00 95.12 194 SER A CA 1
ATOM 1532 C C . SER A 1 194 ? -0.031 9.451 -7.537 1.00 95.12 194 SER A C 1
ATOM 1534 O O . SER A 1 194 ? -0.474 10.430 -6.939 1.00 95.12 194 SER A O 1
ATOM 1536 N N . GLN A 1 195 ? 0.743 8.530 -6.954 1.00 96.44 195 GLN A N 1
ATOM 1537 C CA . GLN A 1 195 ? 0.920 8.367 -5.507 1.00 96.44 195 GLN A CA 1
ATOM 1538 C C . GLN A 1 195 ? -0.390 8.075 -4.747 1.00 96.44 195 GLN A C 1
ATOM 1540 O O . GLN A 1 195 ? -0.461 8.253 -3.534 1.00 96.44 195 GLN A O 1
ATOM 1545 N N . PHE A 1 196 ? -1.456 7.630 -5.421 1.00 97.75 196 PHE A N 1
ATOM 1546 C CA . PHE A 1 196 ? -2.706 7.298 -4.741 1.00 97.75 196 PHE A CA 1
ATOM 1547 C C . PHE A 1 196 ? -2.527 6.048 -3.884 1.00 97.75 196 PHE A C 1
ATOM 1549 O O . PHE A 1 196 ? -2.132 4.989 -4.372 1.00 97.75 196 PHE A O 1
ATOM 1556 N N . ILE A 1 197 ? -2.835 6.169 -2.597 1.00 98.06 197 ILE A N 1
ATOM 1557 C CA . ILE A 1 197 ? -2.735 5.064 -1.648 1.00 98.06 197 ILE A CA 1
ATOM 1558 C C . ILE A 1 197 ? -4.004 4.219 -1.762 1.00 98.06 197 ILE A C 1
ATOM 1560 O O . ILE A 1 197 ? -5.053 4.602 -1.235 1.00 98.06 197 ILE A O 1
ATOM 1564 N N . MET A 1 198 ? -3.910 3.074 -2.439 1.00 96.50 198 MET A N 1
ATOM 1565 C CA . MET A 1 198 ? -5.026 2.145 -2.646 1.00 96.50 198 MET A CA 1
ATOM 1566 C C . MET A 1 198 ? -5.555 1.647 -1.303 1.00 96.50 198 MET A C 1
ATOM 1568 O O . MET A 1 198 ? -6.732 1.821 -0.992 1.00 96.50 198 MET A O 1
ATOM 1572 N N . ALA A 1 199 ? -4.660 1.135 -0.460 1.00 95.44 199 ALA A N 1
ATOM 1573 C CA . ALA A 1 199 ? -4.964 0.675 0.887 1.00 95.44 199 ALA A CA 1
ATOM 1574 C C . ALA A 1 199 ? -3.791 0.976 1.828 1.00 95.44 199 ALA A C 1
ATOM 1576 O O . ALA A 1 199 ? -2.634 0.908 1.420 1.00 95.44 199 ALA A O 1
ATOM 1577 N N . ALA A 1 200 ? -4.105 1.298 3.083 1.00 95.75 200 ALA A N 1
ATOM 1578 C CA . ALA A 1 200 ? -3.151 1.415 4.183 1.00 95.75 200 ALA A CA 1
ATOM 1579 C C . ALA A 1 200 ? -3.767 0.721 5.403 1.00 95.75 200 ALA A C 1
ATOM 1581 O O . ALA A 1 200 ? -4.733 1.220 5.984 1.00 95.75 200 ALA A O 1
ATOM 1582 N N . THR A 1 201 ? -3.286 -0.474 5.738 1.00 95.69 201 THR A N 1
ATOM 1583 C CA . THR A 1 201 ? -3.889 -1.338 6.763 1.00 95.69 201 THR A CA 1
ATOM 1584 C C . THR A 1 201 ? -2.890 -1.648 7.864 1.00 95.69 201 THR A C 1
ATOM 1586 O O . THR A 1 201 ? -1.681 -1.590 7.658 1.00 95.69 201 THR A O 1
ATOM 1589 N N . VAL A 1 202 ? -3.402 -1.989 9.046 1.00 93.44 202 VAL A N 1
ATOM 1590 C CA . VAL A 1 202 ? -2.595 -2.391 10.204 1.00 93.44 202 VAL A CA 1
ATOM 1591 C C . VAL A 1 202 ? -3.089 -3.747 10.705 1.00 93.44 202 VAL A C 1
ATOM 1593 O O . VAL A 1 202 ? -4.303 -3.978 10.764 1.00 93.44 202 VAL A O 1
ATOM 1596 N N . ASP A 1 203 ? -2.162 -4.625 11.077 1.00 92.56 203 ASP A N 1
ATOM 1597 C CA . ASP A 1 203 ? -2.389 -6.010 11.520 1.00 92.56 203 ASP A CA 1
ATOM 1598 C C . ASP A 1 203 ? -2.979 -6.128 12.940 1.00 92.56 203 ASP A C 1
ATOM 1600 O O . ASP A 1 203 ? -2.602 -6.991 13.732 1.00 92.56 203 ASP A O 1
ATOM 1604 N N . TYR A 1 204 ? -3.931 -5.261 13.277 1.00 91.50 204 TYR A N 1
ATOM 1605 C CA . TYR A 1 204 ? -4.529 -5.177 14.603 1.00 91.50 204 TYR A CA 1
ATOM 1606 C C . TYR A 1 204 ? -6.056 -5.210 14.542 1.00 91.50 204 TYR A C 1
ATOM 1608 O O . TYR A 1 204 ? -6.689 -4.404 13.849 1.00 91.50 204 TYR A O 1
ATOM 1616 N N . ASP A 1 205 ? -6.649 -6.121 15.311 1.00 91.69 205 ASP A N 1
ATOM 1617 C CA . ASP A 1 205 ? -8.084 -6.216 15.548 1.00 91.69 205 ASP A CA 1
ATOM 1618 C C . ASP A 1 205 ? -8.412 -5.759 16.977 1.00 91.69 205 ASP A C 1
ATOM 1620 O O . ASP A 1 205 ? -8.154 -6.502 17.921 1.00 91.69 205 ASP A O 1
ATOM 1624 N N . PRO A 1 206 ? -9.009 -4.570 17.176 1.00 87.62 206 PRO A N 1
ATOM 1625 C CA . PRO A 1 206 ? -9.338 -4.078 18.511 1.00 87.62 206 PRO A CA 1
ATOM 1626 C C . PRO A 1 206 ? -10.493 -4.834 19.192 1.00 87.62 206 PRO A C 1
ATOM 1628 O O . PRO A 1 206 ? -10.716 -4.630 20.383 1.00 87.62 206 PRO A O 1
ATOM 1631 N N . SER A 1 207 ? -11.249 -5.668 18.468 1.00 87.44 207 SER A N 1
ATOM 1632 C CA . SER A 1 207 ? -12.511 -6.245 18.955 1.00 87.44 207 SER A CA 1
ATOM 1633 C C . SER A 1 207 ? -12.368 -7.553 19.740 1.00 87.44 207 SER A C 1
ATOM 1635 O O . SER A 1 207 ? -13.292 -7.934 20.459 1.00 87.44 207 SER A O 1
ATOM 1637 N N . VAL A 1 208 ? -11.220 -8.232 19.646 1.00 87.94 208 VAL A N 1
ATOM 1638 C CA . VAL A 1 208 ? -10.993 -9.550 20.264 1.00 87.94 208 VAL A CA 1
ATOM 1639 C C . VAL A 1 208 ? -9.699 -9.523 21.069 1.00 87.94 208 VAL A C 1
ATOM 1641 O O . VAL A 1 208 ? -8.680 -9.083 20.551 1.00 87.94 208 VAL A O 1
ATOM 1644 N N . SER A 1 209 ? -9.704 -9.975 22.326 1.00 87.12 209 SER A N 1
ATOM 1645 C CA . SER A 1 209 ? -8.489 -10.042 23.156 1.00 87.12 209 SER A CA 1
ATOM 1646 C C . SER A 1 209 ? -7.719 -11.358 22.949 1.00 87.12 209 SER A C 1
ATOM 1648 O O . SER A 1 209 ? -8.346 -12.383 22.672 1.00 87.12 209 SER A O 1
ATOM 1650 N N . PRO A 1 210 ? -6.388 -11.391 23.156 1.00 85.56 210 PRO A N 1
ATOM 1651 C CA . PRO A 1 210 ? -5.604 -12.605 22.924 1.00 85.56 210 PRO A CA 1
ATOM 1652 C C . PRO A 1 210 ? -5.967 -13.733 23.892 1.00 85.56 210 PRO A C 1
ATOM 1654 O O . PRO A 1 210 ? -5.862 -14.902 23.535 1.00 85.56 210 PRO A O 1
ATOM 1657 N N . LYS A 1 211 ? -6.425 -13.387 25.107 1.00 86.12 211 LYS A N 1
ATOM 1658 C CA . LYS A 1 211 ? -6.938 -14.353 26.094 1.00 86.12 211 LYS A CA 1
ATOM 1659 C C . LYS A 1 211 ? -8.186 -15.062 25.582 1.00 86.12 211 LYS A C 1
ATOM 1661 O O . LYS A 1 211 ? -8.243 -16.281 25.621 1.00 86.12 211 LYS A O 1
ATOM 1666 N N . ARG A 1 212 ? -9.130 -14.300 25.021 1.00 89.25 212 ARG A N 1
ATOM 1667 C CA . ARG A 1 212 ? -10.341 -14.859 24.421 1.00 89.25 212 ARG A CA 1
ATOM 1668 C C . ARG A 1 212 ? -10.013 -15.775 23.237 1.00 89.25 212 ARG A C 1
ATOM 1670 O O . ARG A 1 212 ? -10.597 -16.843 23.132 1.00 89.25 212 ARG A O 1
ATOM 1677 N N . VAL A 1 213 ? -9.060 -15.389 22.381 1.00 91.25 213 VAL A N 1
ATOM 1678 C CA . VAL A 1 213 ? -8.585 -16.258 21.284 1.00 91.25 213 VAL A CA 1
ATOM 1679 C C . VAL A 1 213 ? -8.005 -17.562 21.838 1.00 91.25 213 VAL A C 1
ATOM 1681 O O . VAL A 1 213 ? -8.299 -18.631 21.318 1.00 91.25 213 VAL A O 1
ATOM 1684 N N . ASP A 1 214 ? -7.200 -17.485 22.900 1.00 92.00 214 ASP A N 1
ATOM 1685 C CA . ASP A 1 214 ? -6.591 -18.658 23.533 1.00 92.00 214 ASP A CA 1
ATOM 1686 C C . ASP A 1 214 ? -7.647 -19.610 24.120 1.00 92.00 214 ASP A C 1
ATOM 1688 O O . ASP A 1 214 ? -7.598 -20.809 23.861 1.00 92.00 214 ASP A O 1
ATOM 1692 N N . GLU A 1 215 ? -8.641 -19.075 24.831 1.00 93.06 215 GLU A N 1
ATOM 1693 C CA . GLU A 1 215 ? -9.779 -19.832 25.371 1.00 93.06 215 GLU A CA 1
ATOM 1694 C C . GLU A 1 215 ? -10.594 -20.508 24.259 1.00 93.06 215 GLU A C 1
ATOM 1696 O O . GLU A 1 215 ? -10.874 -21.706 24.339 1.00 93.06 215 GLU A O 1
ATOM 1701 N N . GLU A 1 216 ? -10.923 -19.772 23.192 1.00 93.62 216 GLU A N 1
ATOM 1702 C CA . GLU A 1 216 ? -11.648 -20.304 22.032 1.00 93.62 216 GLU A CA 1
ATOM 1703 C C . GLU A 1 216 ? -10.848 -21.416 21.326 1.00 93.62 216 GLU A C 1
ATOM 1705 O O . GLU A 1 216 ? -11.435 -22.419 20.924 1.00 93.62 216 GLU A O 1
ATOM 1710 N N . MET A 1 217 ? -9.519 -21.282 21.226 1.00 94.62 217 MET A N 1
ATOM 1711 C CA . MET A 1 217 ? -8.626 -22.294 20.641 1.00 94.62 217 MET A CA 1
ATOM 1712 C C . MET A 1 217 ? -8.493 -23.563 21.488 1.00 94.62 217 MET A C 1
ATOM 1714 O O . MET A 1 217 ? -8.339 -24.653 20.937 1.00 94.62 217 MET A O 1
ATOM 1718 N N . ILE A 1 218 ? -8.532 -23.446 22.820 1.00 94.88 218 ILE A N 1
ATOM 1719 C CA . ILE A 1 218 ? -8.567 -24.612 23.718 1.00 94.88 218 ILE A CA 1
ATOM 1720 C C . ILE A 1 218 ? -9.884 -25.364 23.519 1.00 94.88 218 ILE A C 1
ATOM 1722 O O . ILE A 1 218 ? -9.870 -26.575 23.322 1.00 94.88 218 ILE A O 1
ATOM 1726 N N . GLN A 1 219 ? -11.009 -24.644 23.533 1.00 94.88 219 GLN A N 1
ATOM 1727 C CA . GLN A 1 219 ? -12.344 -25.233 23.399 1.00 94.88 219 GLN A CA 1
ATOM 1728 C C . GLN A 1 219 ? -12.551 -25.922 22.045 1.00 94.88 219 GLN A C 1
ATOM 1730 O O . GLN A 1 219 ? -13.216 -26.952 21.979 1.00 94.88 219 GLN A O 1
ATOM 1735 N N . SER A 1 220 ? -11.987 -25.372 20.967 1.00 93.62 220 SER A N 1
ATOM 1736 C CA . SER A 1 220 ? -12.074 -25.955 19.624 1.00 93.62 220 SER A CA 1
ATOM 1737 C C . SER A 1 220 ? -11.043 -27.056 19.351 1.00 93.62 220 SER A C 1
ATOM 1739 O O . SER A 1 220 ? -11.132 -27.712 18.315 1.00 93.62 220 SER A O 1
ATOM 1741 N N . GLY A 1 221 ? -10.056 -27.251 20.232 1.00 94.00 221 GLY A N 1
ATOM 1742 C CA . GLY A 1 221 ? -8.932 -28.157 19.985 1.00 94.00 221 GLY A CA 1
ATOM 1743 C C . GLY A 1 221 ? -7.957 -27.663 18.907 1.00 94.00 221 GLY A C 1
ATOM 1744 O O . GLY A 1 221 ? -7.151 -28.447 18.407 1.00 94.00 221 GLY A O 1
ATOM 1745 N N . ASP A 1 222 ? -7.978 -26.371 18.553 1.00 93.81 222 ASP A N 1
ATOM 1746 C CA . ASP A 1 222 ? -7.175 -25.797 17.462 1.00 93.81 222 ASP A CA 1
ATOM 1747 C C . ASP A 1 222 ? -5.666 -26.015 17.637 1.00 93.81 222 ASP A C 1
ATOM 1749 O O . ASP A 1 222 ? -4.929 -26.122 16.656 1.00 93.81 222 ASP A O 1
ATOM 1753 N N . PHE A 1 223 ? -5.177 -26.101 18.876 1.00 91.25 223 PHE A N 1
ATOM 1754 C CA . PHE A 1 223 ? -3.755 -26.339 19.136 1.00 91.25 223 PHE A CA 1
ATOM 1755 C C . PHE A 1 223 ? -3.270 -27.718 18.670 1.00 91.25 223 PHE A C 1
ATOM 1757 O O . PHE A 1 223 ? -2.086 -27.856 18.366 1.00 91.25 223 PHE A O 1
ATOM 1764 N N . ALA A 1 224 ? -4.163 -28.706 18.552 1.00 90.75 224 ALA A N 1
ATOM 1765 C CA . ALA A 1 224 ? -3.843 -30.020 17.995 1.00 90.75 224 ALA A CA 1
ATOM 1766 C C . ALA A 1 224 ? -3.846 -30.030 16.453 1.00 90.75 224 ALA A C 1
ATOM 1768 O O . ALA A 1 224 ? -3.385 -30.988 15.833 1.00 90.75 224 ALA A O 1
ATOM 1769 N N . LEU A 1 225 ? -4.354 -28.967 15.820 1.00 90.31 225 LEU A N 1
ATOM 1770 C CA . LEU A 1 225 ? -4.490 -28.867 14.372 1.00 90.31 225 LEU A CA 1
ATOM 1771 C C . LEU A 1 225 ? -3.351 -28.042 13.749 1.00 90.31 225 LEU A C 1
ATOM 1773 O O . LEU A 1 225 ? -2.895 -27.041 14.323 1.00 90.31 225 LEU A O 1
ATOM 1777 N N . PRO A 1 226 ? -2.918 -28.393 12.522 1.00 88.62 226 PRO A N 1
ATOM 1778 C CA . PRO A 1 226 ? -2.070 -27.524 11.714 1.00 88.62 226 PRO A CA 1
ATOM 1779 C C . PRO A 1 226 ? -2.720 -26.158 11.515 1.00 88.62 226 PRO A C 1
ATOM 1781 O O . PRO A 1 226 ? -3.939 -26.070 11.379 1.00 88.62 226 PRO A O 1
ATOM 1784 N N . ARG A 1 227 ? -1.915 -25.092 11.435 1.00 87.88 227 ARG A N 1
ATOM 1785 C CA . ARG A 1 227 ? -2.426 -23.707 11.387 1.00 87.88 227 ARG A CA 1
ATOM 1786 C C . ARG A 1 227 ? -3.473 -23.475 10.299 1.00 87.88 227 ARG A C 1
ATOM 1788 O O . ARG A 1 227 ? -4.453 -22.780 10.540 1.00 87.88 227 ARG A O 1
ATOM 1795 N N . SER A 1 228 ? -3.287 -24.074 9.127 1.00 89.44 228 SER A N 1
ATOM 1796 C CA . SER A 1 228 ? -4.213 -23.962 7.995 1.00 89.44 228 SER A CA 1
ATOM 1797 C C . SER A 1 228 ? -5.597 -24.568 8.245 1.00 89.44 228 SER A C 1
ATOM 1799 O O . SER A 1 228 ? -6.529 -24.240 7.519 1.00 89.44 228 SER A O 1
ATOM 1801 N N . MET A 1 229 ? -5.739 -25.424 9.258 1.00 90.25 229 MET A N 1
ATOM 1802 C CA . MET A 1 229 ? -6.965 -26.161 9.581 1.00 90.25 229 MET A CA 1
ATOM 1803 C C . MET A 1 229 ? -7.647 -25.679 10.861 1.00 90.25 229 MET A C 1
ATOM 1805 O O . MET A 1 229 ? -8.683 -26.217 11.238 1.00 90.25 229 MET A O 1
ATOM 1809 N N . ARG A 1 230 ? -7.076 -24.680 11.537 1.00 91.81 230 ARG A N 1
ATOM 1810 C CA . ARG A 1 230 ? -7.649 -24.130 12.765 1.00 91.81 230 ARG A CA 1
ATOM 1811 C C . ARG A 1 230 ? -8.865 -23.273 12.461 1.00 91.81 230 ARG A C 1
ATOM 1813 O O . ARG A 1 230 ? -8.867 -22.512 11.488 1.00 91.81 230 ARG A O 1
ATOM 1820 N N . ARG A 1 231 ? -9.841 -23.316 13.363 1.00 91.38 231 ARG A N 1
ATOM 1821 C CA . ARG A 1 231 ? -10.952 -22.367 13.397 1.00 91.38 231 ARG A CA 1
ATOM 1822 C C . ARG A 1 231 ? -10.435 -20.958 13.692 1.00 91.38 231 ARG A C 1
ATOM 1824 O O . ARG A 1 231 ? -10.772 -20.028 12.973 1.00 91.38 231 ARG A O 1
ATOM 1831 N N . GLN A 1 232 ? -9.541 -20.812 14.669 1.00 91.88 232 GLN A N 1
ATOM 1832 C CA . GLN A 1 232 ? -8.902 -19.545 15.044 1.00 91.88 232 GLN A CA 1
ATOM 1833 C C . GLN A 1 232 ? -7.502 -19.400 14.423 1.00 91.88 232 GLN A C 1
ATOM 1835 O O . GLN A 1 232 ? -6.497 -19.171 15.098 1.00 91.88 232 GLN A O 1
ATOM 1840 N N . ALA A 1 233 ? -7.408 -19.541 13.099 1.00 93.00 233 ALA A N 1
ATOM 1841 C CA . ALA A 1 233 ? -6.140 -19.362 12.384 1.00 93.00 233 ALA A CA 1
ATOM 1842 C C . ALA A 1 233 ? -5.759 -17.880 12.183 1.00 93.00 233 ALA A C 1
ATOM 1844 O O . ALA A 1 233 ? -4.590 -17.569 11.961 1.00 93.00 233 ALA A O 1
ATOM 1845 N N . ARG A 1 234 ? -6.731 -16.963 12.274 1.00 94.56 234 ARG A N 1
ATOM 1846 C CA . ARG A 1 234 ? -6.583 -15.541 11.926 1.00 94.56 234 ARG A CA 1
ATOM 1847 C C . ARG A 1 234 ? -5.743 -14.733 12.913 1.00 94.56 234 ARG A C 1
ATOM 1849 O O . ARG A 1 234 ? -4.902 -13.934 12.499 1.00 94.56 234 ARG A O 1
ATOM 1856 N N . LEU A 1 235 ? -6.006 -14.898 14.206 1.00 93.44 235 LEU A N 1
ATOM 1857 C CA . LEU A 1 235 ? -5.425 -14.082 15.270 1.00 93.44 235 LEU A CA 1
ATOM 1858 C C . LEU A 1 235 ? -4.337 -14.851 16.015 1.00 93.44 235 LEU A C 1
ATOM 1860 O O . LEU A 1 235 ? -4.333 -16.084 16.062 1.00 93.44 235 LEU A O 1
ATOM 1864 N N . TRP A 1 236 ? -3.410 -14.107 16.607 1.00 88.81 236 TRP A N 1
ATOM 1865 C CA . TRP A 1 236 ? -2.474 -14.664 17.573 1.00 88.81 236 TRP A CA 1
ATOM 1866 C C . TRP A 1 236 ? -3.192 -14.960 18.892 1.00 88.81 236 TRP A C 1
ATOM 1868 O O . TRP A 1 236 ? -3.818 -14.071 19.473 1.00 88.81 236 TRP A O 1
ATOM 1878 N N . SER A 1 237 ? -3.064 -16.194 19.379 1.00 89.06 237 SER A N 1
ATOM 1879 C CA . SER A 1 237 ? -3.466 -16.546 20.741 1.00 89.06 237 SER A CA 1
ATOM 1880 C C . SER A 1 237 ? -2.480 -15.959 21.752 1.00 89.06 237 SER A C 1
ATOM 1882 O O . SER A 1 237 ? -1.344 -15.626 21.399 1.00 89.06 237 SER A O 1
ATOM 1884 N N . ALA A 1 238 ? -2.890 -15.872 23.017 1.00 84.00 238 ALA A N 1
ATOM 1885 C CA . ALA A 1 238 ? -2.023 -15.413 24.094 1.00 84.00 238 ALA A CA 1
ATOM 1886 C C . ALA A 1 238 ? -0.680 -16.167 24.139 1.00 84.00 238 ALA A C 1
ATOM 1888 O O . ALA A 1 238 ? 0.382 -15.549 24.026 1.00 84.00 238 ALA A O 1
ATOM 1889 N N . ARG A 1 239 ? -0.728 -17.504 24.222 1.00 84.81 239 ARG A N 1
ATOM 1890 C CA . ARG A 1 239 ? 0.478 -18.337 24.367 1.00 84.81 239 ARG A CA 1
ATOM 1891 C C . ARG A 1 239 ? 1.376 -18.308 23.130 1.00 84.81 239 ARG A C 1
ATOM 1893 O O . ARG A 1 239 ? 2.599 -18.278 23.239 1.00 84.81 239 ARG A O 1
ATOM 1900 N N . GLU A 1 240 ? 0.781 -18.295 21.937 1.00 84.38 240 GLU A N 1
ATOM 1901 C CA . GLU A 1 240 ? 1.556 -18.274 20.696 1.00 84.38 240 GLU A CA 1
ATOM 1902 C C . GLU A 1 240 ? 2.202 -16.917 20.459 1.00 84.38 240 GLU A C 1
ATOM 1904 O O . GLU A 1 240 ? 3.303 -16.852 19.916 1.00 84.38 240 GLU A O 1
ATOM 1909 N N . TYR A 1 241 ? 1.542 -15.838 20.874 1.00 78.00 241 TYR A N 1
ATOM 1910 C CA . TYR A 1 241 ? 2.105 -14.503 20.768 1.00 78.00 241 TYR A CA 1
ATOM 1911 C C . TYR A 1 241 ? 3.325 -14.331 21.672 1.00 78.00 241 TYR A C 1
ATOM 1913 O O . TYR A 1 241 ? 4.350 -13.811 21.232 1.00 78.00 241 TYR A O 1
ATOM 1921 N N . GLU A 1 242 ? 3.244 -14.811 22.913 1.00 72.25 242 GLU A N 1
ATOM 1922 C CA . GLU A 1 242 ? 4.372 -14.810 23.847 1.00 72.25 242 GLU A CA 1
ATOM 1923 C C . GLU A 1 242 ? 5.546 -15.633 23.299 1.00 72.25 242 GLU A C 1
ATOM 1925 O O . GLU A 1 242 ? 6.670 -15.130 23.222 1.00 72.25 242 GLU A O 1
ATOM 1930 N N . ALA A 1 243 ? 5.276 -16.845 22.801 1.00 74.56 243 ALA A N 1
ATOM 1931 C CA . ALA A 1 243 ? 6.280 -17.686 22.149 1.00 74.56 243 ALA A CA 1
ATOM 1932 C C . ALA A 1 243 ? 6.864 -17.049 20.871 1.00 74.56 243 ALA A C 1
ATOM 1934 O O . ALA A 1 243 ? 8.048 -17.211 20.572 1.00 74.56 243 ALA A O 1
ATOM 1935 N N . GLY A 1 244 ? 6.049 -16.322 20.103 1.00 70.44 244 GLY A N 1
ATOM 1936 C CA . GLY A 1 244 ? 6.469 -15.610 18.898 1.00 70.44 244 GLY A CA 1
ATOM 1937 C C . GLY A 1 244 ? 7.374 -14.418 19.207 1.00 70.44 244 GLY A C 1
ATOM 1938 O O . GLY A 1 244 ? 8.395 -14.240 18.545 1.00 70.44 244 GLY A O 1
ATOM 1939 N N . LEU A 1 245 ? 7.053 -13.631 20.238 1.00 64.12 245 LEU A N 1
ATOM 1940 C CA . LEU A 1 245 ? 7.901 -12.529 20.702 1.00 64.12 245 LEU A CA 1
ATOM 1941 C C . LEU A 1 245 ? 9.272 -13.025 21.180 1.00 64.12 245 LEU A C 1
ATOM 1943 O O . LEU A 1 245 ? 10.285 -12.416 20.836 1.00 64.12 245 LEU A O 1
ATOM 1947 N N . LEU A 1 246 ? 9.302 -14.146 21.909 1.00 60.69 246 LEU A N 1
ATOM 1948 C CA . LEU A 1 246 ? 10.531 -14.829 22.331 1.00 60.69 246 LEU A CA 1
ATOM 1949 C C . LEU A 1 246 ? 11.414 -15.230 21.139 1.00 60.69 246 LEU A C 1
ATOM 1951 O O . LEU A 1 246 ? 12.631 -15.058 21.183 1.00 60.69 246 LEU A O 1
ATOM 1955 N N . ARG A 1 247 ? 10.804 -15.742 20.061 1.00 61.97 247 ARG A N 1
ATOM 1956 C CA . ARG A 1 247 ? 11.517 -16.151 18.839 1.00 61.97 247 ARG A CA 1
ATOM 1957 C C . ARG A 1 247 ? 12.016 -14.960 18.016 1.00 61.97 247 ARG A C 1
ATOM 1959 O O . ARG A 1 247 ? 13.154 -14.978 17.562 1.00 61.97 247 ARG A O 1
ATOM 1966 N N . MET A 1 248 ? 11.186 -13.934 17.823 1.00 51.88 248 MET A N 1
ATOM 1967 C CA . MET A 1 248 ? 11.476 -12.823 16.905 1.00 51.88 248 MET A CA 1
ATOM 1968 C C . MET A 1 248 ? 12.438 -11.768 17.470 1.00 51.88 248 MET A C 1
ATOM 1970 O O . MET A 1 248 ? 13.040 -11.036 16.694 1.00 51.88 248 MET A O 1
ATOM 1974 N N . ASN A 1 249 ? 12.583 -11.659 18.795 1.00 53.97 249 ASN A N 1
ATOM 1975 C CA . ASN A 1 249 ? 13.245 -10.510 19.423 1.00 53.97 249 ASN A CA 1
ATOM 1976 C C . ASN A 1 249 ? 14.254 -10.884 20.527 1.00 53.97 249 ASN A C 1
ATOM 1978 O O . ASN A 1 249 ? 14.360 -10.171 21.527 1.00 53.97 249 ASN A O 1
ATOM 1982 N N . ARG A 1 250 ? 15.062 -11.940 20.342 1.00 46.66 250 ARG A N 1
ATOM 1983 C CA . ARG A 1 250 ? 16.163 -12.275 21.281 1.00 46.66 250 ARG A CA 1
ATOM 1984 C C . ARG A 1 250 ? 17.167 -11.128 21.500 1.00 46.66 250 ARG A C 1
ATOM 1986 O O . ARG A 1 250 ? 17.803 -11.072 22.542 1.00 46.66 250 ARG A O 1
ATOM 1993 N N . ALA A 1 251 ? 17.285 -10.198 20.549 1.00 39.06 251 ALA A N 1
ATOM 1994 C CA . ALA A 1 251 ? 18.148 -9.016 20.653 1.00 39.06 251 ALA A CA 1
ATOM 1995 C C . ALA A 1 251 ? 17.519 -7.829 21.421 1.00 39.06 251 ALA A C 1
ATOM 1997 O O . ALA A 1 251 ? 18.226 -6.883 21.757 1.00 39.06 251 ALA A O 1
ATOM 1998 N N . ILE A 1 252 ? 16.202 -7.845 21.671 1.00 43.25 252 ILE A N 1
ATOM 1999 C CA . ILE A 1 252 ? 15.451 -6.729 22.285 1.00 43.25 252 ILE A CA 1
ATOM 2000 C C . ILE A 1 252 ? 14.884 -7.114 23.665 1.00 43.25 252 ILE A C 1
ATOM 2002 O O . ILE A 1 252 ? 14.706 -6.241 24.516 1.00 43.25 252 ILE A O 1
ATOM 2006 N N . PHE A 1 253 ? 14.625 -8.403 23.913 1.00 46.44 253 PHE A N 1
ATOM 2007 C CA . PHE A 1 253 ? 14.089 -8.916 25.177 1.00 46.44 253 PHE A CA 1
ATOM 2008 C C . PHE A 1 253 ? 14.962 -10.068 25.709 1.00 46.44 253 PHE A C 1
ATOM 2010 O O . PHE A 1 253 ? 15.141 -11.064 25.012 1.00 46.44 253 PHE A O 1
ATOM 2017 N N . SER A 1 254 ? 15.484 -9.951 26.938 1.00 49.19 254 SER A N 1
ATOM 2018 C CA . SER A 1 254 ? 16.176 -11.047 27.645 1.00 49.19 254 SER A CA 1
ATOM 2019 C C . SER A 1 254 ? 15.197 -12.043 28.290 1.00 49.19 254 SER A C 1
ATOM 2021 O O . SER A 1 254 ? 14.027 -11.722 28.506 1.00 49.19 254 SER A O 1
ATOM 2023 N N . GLU A 1 255 ? 15.665 -13.248 28.638 1.00 47.31 255 GLU A N 1
ATOM 2024 C CA . GLU A 1 255 ? 14.860 -14.237 29.382 1.00 47.31 255 GLU A CA 1
ATOM 2025 C C . GLU A 1 255 ? 14.389 -13.691 30.741 1.00 47.31 255 GLU A C 1
ATOM 2027 O O . GLU A 1 255 ? 13.212 -13.826 31.077 1.00 47.31 255 GLU A O 1
ATOM 2032 N N . ASP A 1 256 ? 15.237 -12.944 31.454 1.00 46.16 256 ASP A N 1
ATOM 2033 C CA . ASP A 1 256 ? 14.861 -12.218 32.678 1.00 46.16 256 ASP A CA 1
ATOM 2034 C C . ASP A 1 256 ? 13.799 -11.141 32.414 1.00 46.16 256 ASP A C 1
ATOM 2036 O O . ASP A 1 256 ? 12.838 -10.966 33.175 1.00 46.16 256 ASP A O 1
ATOM 2040 N N . ASP A 1 257 ? 13.917 -10.445 31.278 1.00 46.81 257 ASP A N 1
ATOM 2041 C CA . ASP A 1 257 ? 12.924 -9.479 30.828 1.00 46.81 257 ASP A CA 1
ATOM 2042 C C . ASP A 1 257 ? 11.594 -10.122 30.491 1.00 46.81 257 ASP A C 1
ATOM 2044 O O . ASP A 1 257 ? 10.627 -9.368 30.406 1.00 46.81 257 ASP A O 1
ATOM 2048 N N . LEU A 1 258 ? 11.533 -11.446 30.311 1.00 48.72 258 LEU A N 1
ATOM 2049 C CA . LEU A 1 258 ? 10.355 -12.266 30.032 1.00 48.72 258 LEU A CA 1
ATOM 2050 C C . LEU A 1 258 ? 9.766 -12.900 31.303 1.00 48.72 258 LEU A C 1
ATOM 2052 O O . LEU A 1 258 ? 8.563 -12.737 31.547 1.00 48.72 258 LEU A O 1
ATOM 2056 N N . ALA A 1 259 ? 10.613 -13.455 32.169 1.00 44.88 259 ALA A N 1
ATOM 2057 C CA . ALA A 1 259 ? 10.252 -14.108 33.428 1.00 44.88 259 ALA A CA 1
ATOM 2058 C C . ALA A 1 259 ? 9.520 -13.178 34.417 1.00 44.88 259 ALA A C 1
ATOM 2060 O O . ALA A 1 259 ? 8.491 -13.548 34.980 1.00 44.88 259 ALA A O 1
ATOM 2061 N N . VAL A 1 260 ? 9.953 -11.917 34.552 1.00 43.88 260 VAL A N 1
ATOM 2062 C CA . VAL A 1 260 ? 9.338 -10.942 35.485 1.00 43.88 260 VAL A CA 1
ATOM 2063 C C . VAL A 1 260 ? 7.942 -10.467 35.032 1.00 43.88 260 VAL A C 1
ATOM 2065 O O . VAL A 1 260 ? 7.165 -9.931 35.820 1.00 43.88 260 VAL A O 1
ATOM 2068 N N . GLY A 1 261 ? 7.581 -10.657 33.758 1.00 41.38 261 GLY A N 1
ATOM 2069 C CA . GLY A 1 261 ? 6.315 -10.158 33.191 1.00 41.38 261 GLY A CA 1
ATOM 2070 C C . GLY A 1 261 ? 5.390 -11.234 32.635 1.00 41.38 261 GLY A C 1
ATOM 2071 O O . GLY A 1 261 ? 4.512 -10.898 31.845 1.00 41.38 261 GLY A O 1
ATOM 2072 N N . GLY A 1 262 ? 5.569 -12.497 33.027 1.00 42.88 262 GLY A N 1
ATOM 2073 C CA . GLY A 1 262 ? 4.748 -13.626 32.572 1.00 42.88 262 GLY A CA 1
ATOM 2074 C C . GLY A 1 262 ? 3.250 -13.529 32.897 1.00 42.88 262 GLY A C 1
ATOM 2075 O O . GLY A 1 262 ? 2.474 -14.331 32.404 1.00 42.88 262 GLY A O 1
ATOM 2076 N N . GLN A 1 263 ? 2.803 -12.546 33.689 1.00 44.41 263 GLN A N 1
ATOM 2077 C CA . GLN A 1 263 ? 1.382 -12.415 34.035 1.00 44.41 263 GLN A CA 1
ATOM 2078 C C . GLN A 1 263 ? 0.607 -11.339 33.246 1.00 44.41 263 GLN A C 1
ATOM 2080 O O . GLN A 1 263 ? -0.622 -11.357 33.292 1.00 44.41 263 GLN A O 1
ATOM 2085 N N . TRP A 1 264 ? 1.251 -10.407 32.516 1.00 45.56 264 TRP A N 1
ATOM 2086 C CA . TRP A 1 264 ? 0.530 -9.227 31.983 1.00 45.56 264 TRP A CA 1
ATOM 2087 C C . TRP A 1 264 ? 1.073 -8.593 30.675 1.00 45.56 264 TRP A C 1
ATOM 2089 O O . TRP A 1 264 ? 0.969 -7.383 30.517 1.00 45.56 264 TRP A O 1
ATOM 2099 N N . ARG A 1 265 ? 1.647 -9.335 29.714 1.00 53.47 265 ARG A N 1
ATOM 2100 C CA . ARG A 1 265 ? 2.244 -8.738 28.479 1.00 53.47 265 ARG A CA 1
ATOM 2101 C C . ARG A 1 265 ? 1.296 -8.463 27.324 1.00 53.47 265 ARG A C 1
ATOM 2103 O O . ARG A 1 265 ? 1.639 -7.709 26.416 1.00 53.47 265 ARG A O 1
ATOM 2110 N N . LEU A 1 266 ? 0.147 -9.114 27.325 1.00 56.38 266 LEU A N 1
ATOM 2111 C CA . LEU A 1 266 ? -0.791 -9.034 26.223 1.00 56.38 266 LEU A CA 1
ATOM 2112 C C . LEU A 1 266 ? -1.780 -7.892 26.438 1.00 56.38 266 LEU A C 1
ATOM 2114 O O . LEU A 1 266 ? -2.094 -7.558 27.585 1.00 56.38 266 LEU A O 1
ATOM 2118 N N . PRO A 1 267 ? -2.308 -7.316 25.353 1.00 56.62 267 PRO A N 1
ATOM 2119 C CA . PRO A 1 267 ? -3.476 -6.465 25.421 1.00 56.62 267 PRO A CA 1
ATOM 2120 C C . PRO A 1 267 ? -4.541 -6.969 26.392 1.00 56.62 267 PRO A C 1
ATOM 2122 O O . PRO A 1 267 ? -4.974 -8.117 26.310 1.00 56.62 267 PRO A O 1
ATOM 2125 N N . GLY A 1 268 ? -5.034 -6.080 27.259 1.00 58.72 268 GLY A N 1
ATOM 2126 C CA . GLY A 1 268 ? -6.328 -6.309 27.905 1.00 58.72 268 GLY A CA 1
ATOM 2127 C C . GLY A 1 268 ? -7.460 -6.377 26.869 1.00 58.72 268 GLY A C 1
ATOM 2128 O O . GLY A 1 268 ? -8.435 -7.095 27.073 1.00 58.72 268 GLY A O 1
ATOM 2129 N N . THR A 1 269 ? -7.303 -5.675 25.738 1.00 68.75 269 THR A N 1
ATOM 2130 C CA . THR A 1 269 ? -8.252 -5.598 24.619 1.00 68.75 269 THR A CA 1
ATOM 2131 C C . THR A 1 269 ? -7.521 -5.560 23.273 1.00 68.75 269 THR A C 1
ATOM 2133 O O . THR A 1 269 ? -6.537 -4.844 23.133 1.00 68.75 269 THR A O 1
ATOM 2136 N N . GLY A 1 270 ? -8.027 -6.291 22.275 1.00 82.88 270 GLY A N 1
ATOM 2137 C CA . GLY A 1 270 ? -7.508 -6.318 20.901 1.00 82.88 270 GLY A CA 1
ATOM 2138 C C . GLY A 1 270 ? -6.347 -7.293 20.653 1.00 82.88 270 GLY A C 1
ATOM 2139 O O . GLY A 1 270 ? -5.559 -7.562 21.547 1.00 82.88 270 GLY A O 1
ATOM 2140 N N . SER A 1 271 ? -6.241 -7.848 19.446 1.00 87.75 271 SER A N 1
ATOM 2141 C CA . SER A 1 271 ? -5.288 -8.907 19.078 1.00 87.75 271 SER A CA 1
ATOM 2142 C C . SER A 1 271 ? -4.604 -8.600 17.757 1.00 87.75 271 SER A C 1
ATOM 2144 O O . SER A 1 271 ? -5.197 -7.989 16.866 1.00 87.75 271 SER A O 1
ATOM 2146 N N . ARG A 1 272 ? -3.362 -9.066 17.599 1.00 88.56 272 ARG A N 1
ATOM 2147 C CA . ARG A 1 272 ? -2.689 -9.013 16.301 1.00 88.56 272 ARG A CA 1
ATOM 2148 C C . ARG A 1 272 ? -3.211 -10.094 15.367 1.00 88.56 272 ARG A C 1
ATOM 2150 O O . ARG A 1 272 ? -3.470 -11.226 15.781 1.00 88.56 272 ARG A O 1
ATOM 2157 N N . VAL A 1 273 ? -3.315 -9.731 14.100 1.00 92.44 273 VAL A N 1
ATOM 2158 C CA . VAL A 1 273 ? -3.579 -10.645 12.991 1.00 92.44 273 VAL A CA 1
ATOM 2159 C C . VAL A 1 273 ? -2.259 -11.306 12.600 1.00 92.44 273 VAL A C 1
ATOM 2161 O O . VAL A 1 273 ? -1.195 -10.694 12.705 1.00 92.44 273 VAL A O 1
ATOM 2164 N N . ARG A 1 274 ? -2.288 -12.572 12.184 1.00 90.94 274 ARG A N 1
ATOM 2165 C CA . ARG A 1 274 ? -1.076 -13.222 11.668 1.00 90.94 274 ARG A CA 1
ATOM 2166 C C . ARG A 1 274 ? -0.627 -12.574 10.365 1.00 90.94 274 ARG A C 1
ATOM 2168 O O . ARG A 1 274 ? -1.458 -12.260 9.519 1.00 90.94 274 ARG A O 1
ATOM 2175 N N . THR A 1 275 ? 0.683 -12.391 10.214 1.00 88.81 275 THR A N 1
ATOM 2176 C CA . THR A 1 275 ? 1.289 -11.644 9.103 1.00 88.81 275 THR A CA 1
ATOM 2177 C C . THR A 1 275 ? 0.886 -12.185 7.736 1.00 88.81 275 THR A C 1
ATOM 2179 O O . THR A 1 275 ? 0.477 -11.424 6.869 1.00 88.81 275 THR A O 1
ATOM 2182 N N . ASP A 1 276 ? 0.933 -13.502 7.556 1.00 88.81 276 ASP A N 1
ATOM 2183 C CA . ASP A 1 276 ? 0.560 -14.165 6.308 1.00 88.81 276 ASP A CA 1
ATOM 2184 C C . ASP A 1 276 ? -0.926 -13.982 5.974 1.00 88.81 276 ASP A C 1
ATOM 2186 O O . ASP A 1 276 ? -1.260 -13.619 4.846 1.00 88.81 276 ASP A O 1
ATOM 2190 N N . ILE A 1 277 ? -1.815 -14.166 6.954 1.00 95.25 277 ILE A N 1
ATOM 2191 C CA . ILE A 1 277 ? -3.256 -13.911 6.809 1.00 95.25 277 ILE A CA 1
ATOM 2192 C C . ILE A 1 277 ? -3.515 -12.439 6.464 1.00 95.25 277 ILE A C 1
ATOM 2194 O O . ILE A 1 277 ? -4.306 -12.138 5.570 1.00 95.25 277 ILE A O 1
ATOM 2198 N N . PHE A 1 278 ? -2.821 -11.524 7.140 1.00 95.31 278 PHE A N 1
ATOM 2199 C CA . PHE A 1 278 ? -2.932 -10.086 6.932 1.00 95.31 278 PHE A CA 1
ATOM 2200 C C . PHE A 1 278 ? -2.477 -9.655 5.529 1.00 95.31 278 PHE A C 1
ATOM 2202 O O . PHE A 1 278 ? -3.199 -8.902 4.877 1.00 95.31 278 PHE A O 1
ATOM 2209 N N . MET A 1 279 ? -1.348 -10.173 5.029 1.00 95.12 279 MET A N 1
ATOM 2210 C CA . MET A 1 279 ? -0.858 -9.903 3.670 1.00 95.12 279 MET A CA 1
ATOM 2211 C C . MET A 1 279 ? -1.865 -10.358 2.604 1.00 95.12 279 MET A C 1
ATOM 2213 O O . MET A 1 279 ? -2.211 -9.583 1.714 1.00 95.12 279 MET A O 1
ATOM 2217 N N . HIS A 1 280 ? -2.403 -11.580 2.720 1.00 96.62 280 HIS A N 1
ATOM 2218 C CA . HIS A 1 280 ? -3.416 -12.082 1.781 1.00 96.62 280 HIS A CA 1
ATOM 2219 C C . HIS A 1 280 ? -4.682 -11.223 1.815 1.00 96.62 280 HIS A C 1
ATOM 2221 O O . HIS A 1 280 ? -5.202 -10.832 0.771 1.00 96.62 280 HIS A O 1
ATOM 2227 N N . ALA A 1 281 ? -5.163 -10.877 3.009 1.00 97.44 281 ALA A N 1
ATOM 2228 C CA . ALA A 1 281 ? -6.347 -10.044 3.160 1.00 97.44 281 ALA A CA 1
ATOM 2229 C C . ALA A 1 281 ? -6.149 -8.615 2.622 1.00 97.44 281 ALA A C 1
ATOM 2231 O O . ALA A 1 281 ? -7.078 -8.059 2.027 1.00 97.44 281 ALA A O 1
ATOM 2232 N N . HIS A 1 282 ? -4.954 -8.031 2.780 1.00 97.38 282 HIS A N 1
ATOM 2233 C CA . HIS A 1 282 ? -4.601 -6.747 2.170 1.00 97.38 282 HIS A CA 1
ATOM 2234 C C . HIS A 1 282 ? -4.655 -6.838 0.643 1.00 97.38 282 HIS A C 1
ATOM 2236 O O . HIS A 1 282 ? -5.327 -6.024 0.010 1.00 97.38 282 HIS A O 1
ATOM 2242 N N . MET A 1 283 ? -4.031 -7.855 0.044 1.00 97.56 283 MET A N 1
ATOM 2243 C CA . MET A 1 283 ? -4.045 -8.013 -1.414 1.00 97.56 283 MET A CA 1
ATOM 2244 C C . MET A 1 283 ? -5.445 -8.326 -1.953 1.00 97.56 283 MET A C 1
ATOM 2246 O O . MET A 1 283 ? -5.814 -7.820 -3.010 1.00 97.56 283 MET A O 1
ATOM 2250 N N . MET A 1 284 ? -6.287 -9.054 -1.210 1.00 97.44 284 MET A N 1
ATOM 2251 C CA . MET A 1 284 ? -7.707 -9.215 -1.557 1.00 97.44 284 MET A CA 1
ATOM 2252 C C . MET A 1 284 ? -8.473 -7.888 -1.528 1.00 97.44 284 MET A C 1
ATOM 2254 O O . MET A 1 284 ? -9.348 -7.659 -2.369 1.00 97.44 284 MET A O 1
ATOM 2258 N N . LEU A 1 285 ? -8.167 -7.000 -0.573 1.00 96.50 285 LEU A N 1
ATOM 2259 C CA . LEU A 1 285 ? -8.727 -5.648 -0.542 1.00 96.50 285 LEU A CA 1
ATOM 2260 C C . LEU A 1 285 ? -8.282 -4.846 -1.766 1.00 96.50 285 LEU A C 1
ATOM 2262 O O . LEU A 1 285 ? -9.134 -4.260 -2.430 1.00 96.50 285 LEU A O 1
ATOM 2266 N N . VAL A 1 286 ? -6.992 -4.873 -2.100 1.00 97.25 286 VAL A N 1
ATOM 2267 C CA . VAL A 1 286 ? -6.444 -4.200 -3.287 1.00 97.25 286 VAL A CA 1
ATOM 2268 C C . VAL A 1 286 ? -7.101 -4.717 -4.564 1.00 97.25 286 VAL A C 1
ATOM 2270 O O . VAL A 1 286 ? -7.616 -3.910 -5.332 1.00 97.25 286 VAL A O 1
ATOM 2273 N N . LYS A 1 287 ? -7.188 -6.039 -4.753 1.00 97.12 287 LYS A N 1
ATOM 2274 C CA . LYS A 1 287 ? -7.880 -6.653 -5.898 1.00 97.12 287 LYS A CA 1
ATOM 2275 C C . LYS A 1 287 ? -9.330 -6.184 -5.999 1.00 97.12 287 LYS A C 1
ATOM 2277 O O . LYS A 1 287 ? -9.799 -5.816 -7.071 1.00 97.12 287 LYS A O 1
ATOM 2282 N N . LYS A 1 288 ? -10.044 -6.127 -4.868 1.00 94.94 288 LYS A N 1
ATOM 2283 C CA . LYS A 1 288 ? -11.428 -5.633 -4.844 1.00 94.94 288 LYS A CA 1
ATOM 2284 C C . LYS A 1 288 ? -11.540 -4.164 -5.261 1.00 94.94 288 LYS A C 1
ATOM 2286 O O . LYS A 1 288 ? -12.532 -3.814 -5.894 1.00 94.94 288 LYS A O 1
ATOM 2291 N N . LEU A 1 289 ? -10.588 -3.328 -4.849 1.00 94.25 289 LEU A N 1
ATOM 2292 C CA . LEU A 1 289 ? -10.553 -1.892 -5.138 1.00 94.25 289 LEU A CA 1
ATOM 2293 C C . LEU A 1 289 ? -10.136 -1.594 -6.584 1.00 94.25 289 LEU A C 1
ATOM 2295 O O . LEU A 1 289 ? -10.675 -0.668 -7.183 1.00 94.25 289 LEU A O 1
ATOM 2299 N N . LEU A 1 290 ? -9.207 -2.381 -7.130 1.00 95.88 290 LEU A N 1
ATOM 2300 C CA . LEU A 1 290 ? -8.754 -2.296 -8.518 1.00 95.88 290 LEU A CA 1
ATOM 2301 C C . LEU A 1 290 ? -9.862 -2.694 -9.507 1.00 95.88 290 LEU A C 1
ATOM 2303 O O . LEU A 1 290 ? -9.981 -2.096 -10.570 1.00 95.88 290 LEU A O 1
ATOM 2307 N N . GLY A 1 291 ? -10.700 -3.667 -9.139 1.00 94.69 291 GLY A N 1
ATOM 2308 C CA . GLY A 1 291 ? -11.714 -4.212 -10.040 1.00 94.69 291 GLY A CA 1
ATOM 2309 C C . GLY A 1 291 ? -11.112 -5.176 -11.062 1.00 94.69 291 GLY A C 1
ATOM 2310 O O . GLY A 1 291 ? -10.030 -5.713 -10.843 1.00 94.69 291 GLY A O 1
ATOM 2311 N N . GLN A 1 292 ? -11.843 -5.434 -12.148 1.00 94.50 292 GLN A N 1
ATOM 2312 C CA . GLN A 1 292 ? -11.460 -6.405 -13.184 1.00 94.50 292 GLN A CA 1
ATOM 2313 C C . GLN A 1 292 ? -11.263 -5.779 -14.569 1.00 94.50 292 GLN A C 1
ATOM 2315 O O . GLN A 1 292 ? -10.771 -6.463 -15.456 1.00 94.50 292 GLN A O 1
ATOM 2320 N N . ASP A 1 293 ? -11.606 -4.504 -14.765 1.00 94.81 293 ASP A N 1
ATOM 2321 C CA . ASP A 1 293 ? -11.651 -3.868 -16.093 1.00 94.81 293 ASP A CA 1
ATOM 2322 C C . ASP A 1 293 ? -10.298 -3.271 -16.540 1.00 94.81 293 ASP A C 1
ATOM 2324 O O . ASP A 1 293 ? -10.254 -2.491 -17.490 1.00 94.81 293 ASP A O 1
ATOM 2328 N N . PHE A 1 294 ? -9.195 -3.565 -15.847 1.00 96.25 294 PHE A N 1
ATOM 2329 C CA . PHE A 1 294 ? -7.854 -3.118 -16.244 1.00 96.25 294 PHE A CA 1
ATOM 2330 C C . PHE A 1 294 ? -7.293 -4.000 -17.369 1.00 96.25 294 PHE A C 1
ATOM 2332 O O . PHE A 1 294 ? -7.645 -5.175 -17.477 1.00 96.25 294 PHE A O 1
ATOM 2339 N N . GLU A 1 295 ? -6.405 -3.455 -18.197 1.00 95.44 295 GLU A N 1
ATOM 2340 C CA . GLU A 1 295 ? -5.787 -4.204 -19.298 1.00 95.44 295 GLU A CA 1
ATOM 2341 C C . GLU A 1 295 ? -4.691 -5.135 -18.766 1.00 95.44 295 GLU A C 1
ATOM 2343 O O . GLU A 1 295 ? -4.791 -6.357 -18.880 1.00 95.44 295 GLU A O 1
ATOM 2348 N N . ARG A 1 296 ? -3.694 -4.549 -18.095 1.00 95.38 296 ARG A N 1
ATOM 2349 C CA . ARG A 1 296 ? -2.588 -5.247 -17.428 1.00 95.38 296 ARG A CA 1
ATOM 2350 C C . ARG A 1 296 ? -2.268 -4.557 -16.103 1.00 95.38 296 ARG A C 1
ATOM 2352 O O . ARG A 1 296 ? -2.472 -3.362 -15.992 1.00 95.38 296 ARG A O 1
ATOM 2359 N N . ALA A 1 297 ? -1.762 -5.232 -15.083 1.00 97.50 297 ALA A N 1
ATOM 2360 C CA . ALA A 1 297 ? -1.329 -4.578 -13.849 1.00 97.50 297 ALA A CA 1
ATOM 2361 C C . ALA A 1 297 ? 0.030 -5.104 -13.399 1.00 97.50 297 ALA A C 1
ATOM 2363 O O . ALA A 1 297 ? 0.248 -6.309 -13.369 1.00 97.50 297 ALA A O 1
ATOM 2364 N N . LEU A 1 298 ? 0.921 -4.196 -13.004 1.00 98.12 298 LEU A N 1
ATOM 2365 C CA . LEU A 1 298 ? 2.219 -4.540 -12.429 1.00 98.12 298 LEU A CA 1
ATOM 2366 C C . LEU A 1 298 ? 2.192 -4.316 -10.915 1.00 98.12 298 LEU A C 1
ATOM 2368 O O . LEU A 1 298 ? 1.922 -3.205 -10.454 1.00 98.12 298 LEU A O 1
ATOM 2372 N N . PHE A 1 299 ? 2.511 -5.349 -10.139 1.00 98.25 299 PHE A N 1
ATOM 2373 C CA . PHE A 1 299 ? 2.735 -5.263 -8.698 1.00 98.25 299 PHE A CA 1
ATOM 2374 C C . PHE A 1 299 ? 4.227 -5.359 -8.388 1.00 98.25 299 PHE A C 1
ATOM 2376 O O . PHE A 1 299 ? 4.836 -6.417 -8.512 1.00 98.25 299 PHE A O 1
ATOM 2383 N N . CYS A 1 300 ? 4.799 -4.247 -7.940 1.00 98.12 300 CYS A N 1
ATOM 2384 C CA . CYS A 1 300 ? 6.151 -4.150 -7.409 1.00 98.12 300 CYS A CA 1
ATOM 2385 C C . CYS A 1 300 ? 6.111 -4.366 -5.896 1.00 98.12 300 CYS A C 1
ATOM 2387 O O . CYS A 1 300 ? 5.444 -3.620 -5.177 1.00 98.12 300 CYS A O 1
ATOM 2389 N N . LEU A 1 301 ? 6.812 -5.377 -5.405 1.00 96.81 301 LEU A N 1
ATOM 2390 C CA . LEU A 1 301 ? 6.776 -5.806 -4.009 1.00 96.81 301 LEU A CA 1
ATOM 2391 C C . LEU A 1 301 ? 8.186 -5.695 -3.416 1.00 96.81 301 LEU A C 1
ATOM 2393 O O . LEU A 1 301 ? 9.146 -6.044 -4.103 1.00 96.81 301 LEU A O 1
ATOM 2397 N N . ASP A 1 302 ? 8.343 -5.233 -2.168 1.00 88.81 302 ASP A N 1
ATOM 2398 C CA . ASP A 1 302 ? 9.621 -5.447 -1.457 1.00 88.81 302 ASP A CA 1
ATOM 2399 C C . ASP A 1 302 ? 9.858 -6.962 -1.360 1.00 88.81 302 ASP A C 1
ATOM 2401 O O . ASP A 1 302 ? 8.904 -7.747 -1.321 1.00 88.81 302 ASP A O 1
ATOM 2405 N N . ALA A 1 303 ? 11.121 -7.388 -1.330 1.00 78.12 303 ALA A N 1
ATOM 2406 C CA . ALA A 1 303 ? 11.498 -8.799 -1.197 1.00 78.12 303 ALA A CA 1
ATOM 2407 C C . ALA A 1 303 ? 11.223 -9.360 0.223 1.00 78.12 303 ALA A C 1
ATOM 2409 O O . ALA A 1 303 ? 12.049 -10.067 0.804 1.00 78.12 303 ALA A O 1
ATOM 2410 N N . GLU A 1 304 ? 10.070 -9.015 0.801 1.00 71.62 304 GLU A N 1
ATOM 2411 C CA . GLU A 1 304 ? 9.565 -9.498 2.077 1.00 71.62 304 GLU A CA 1
ATOM 2412 C C . GLU A 1 304 ? 8.986 -10.910 1.923 1.00 71.62 304 GLU A C 1
ATOM 2414 O O . GLU A 1 304 ? 8.225 -11.221 0.999 1.00 71.62 304 GLU A O 1
ATOM 2419 N N . ALA A 1 305 ? 9.322 -11.785 2.871 1.00 68.69 305 ALA A N 1
ATOM 2420 C CA . ALA A 1 305 ? 8.891 -13.174 2.848 1.00 68.69 305 ALA A CA 1
ATOM 2421 C C . ALA A 1 305 ? 7.355 -13.297 2.835 1.00 68.69 305 ALA A C 1
ATOM 2423 O O . ALA A 1 305 ? 6.672 -12.957 3.799 1.00 68.69 305 ALA A O 1
ATOM 2424 N N . GLY A 1 306 ? 6.820 -13.861 1.750 1.00 83.44 306 GLY A N 1
ATOM 2425 C CA . GLY A 1 306 ? 5.408 -14.227 1.621 1.00 83.44 306 GLY A CA 1
ATOM 2426 C C . GLY A 1 306 ? 4.522 -13.209 0.902 1.00 83.44 306 GLY A C 1
ATOM 2427 O O . GLY A 1 306 ? 3.418 -13.586 0.507 1.00 83.44 306 GLY A O 1
ATOM 2428 N N . LEU A 1 307 ? 4.982 -11.978 0.652 1.00 90.12 307 LEU A N 1
ATOM 2429 C CA . LEU A 1 307 ? 4.173 -10.961 -0.031 1.00 90.12 307 LEU A CA 1
ATOM 2430 C C . LEU A 1 307 ? 3.941 -11.299 -1.514 1.00 90.12 307 LEU A C 1
ATOM 2432 O O . LEU A 1 307 ? 2.807 -11.230 -1.998 1.00 90.12 307 LEU A O 1
ATOM 2436 N N . ALA A 1 308 ? 4.979 -11.743 -2.227 1.00 91.75 308 ALA A N 1
ATOM 2437 C CA . ALA A 1 308 ? 4.829 -12.211 -3.605 1.00 91.75 308 ALA A CA 1
ATOM 2438 C C . ALA A 1 308 ? 3.966 -13.467 -3.708 1.00 91.75 308 ALA A C 1
ATOM 2440 O O . ALA A 1 308 ? 3.132 -13.559 -4.606 1.00 91.75 308 ALA A O 1
ATOM 2441 N N . ALA A 1 309 ? 4.095 -14.396 -2.757 1.00 90.00 309 ALA A N 1
ATOM 2442 C CA . ALA A 1 309 ? 3.249 -15.585 -2.698 1.00 90.00 309 ALA A CA 1
ATOM 2443 C C . ALA A 1 309 ? 1.775 -15.215 -2.463 1.00 90.00 309 ALA A C 1
ATOM 2445 O O . ALA A 1 309 ? 0.899 -15.713 -3.167 1.00 90.00 309 ALA A O 1
ATOM 2446 N N . ALA A 1 310 ? 1.502 -14.291 -1.535 1.00 93.31 310 ALA A N 1
ATOM 2447 C CA . ALA A 1 310 ? 0.156 -13.787 -1.281 1.00 93.31 310 ALA A CA 1
ATOM 2448 C C . ALA A 1 310 ? -0.434 -13.106 -2.522 1.00 93.31 310 ALA A C 1
ATOM 2450 O O . ALA A 1 310 ? -1.561 -13.397 -2.913 1.00 93.31 310 ALA A O 1
ATOM 2451 N N . THR A 1 311 ? 0.339 -12.239 -3.178 1.00 96.00 311 THR A N 1
ATOM 2452 C CA . THR A 1 311 ? -0.099 -11.540 -4.393 1.00 96.00 311 THR A CA 1
ATOM 2453 C C . THR A 1 311 ? -0.373 -12.528 -5.527 1.00 96.00 311 THR A C 1
ATOM 2455 O O . THR A 1 311 ? -1.446 -12.481 -6.122 1.00 96.00 311 THR A O 1
ATOM 2458 N N . SER A 1 312 ? 0.529 -13.488 -5.750 1.00 93.31 312 SER A N 1
ATOM 2459 C CA . SER A 1 312 ? 0.374 -14.533 -6.772 1.00 93.31 312 SER A CA 1
ATOM 2460 C C . SER A 1 312 ? -0.866 -15.391 -6.522 1.00 93.31 312 SER A C 1
ATOM 2462 O O . SER A 1 312 ? -1.606 -15.686 -7.453 1.00 93.31 312 SER A O 1
ATOM 2464 N N . ALA A 1 313 ? -1.143 -15.750 -5.264 1.00 92.88 313 ALA A N 1
ATOM 2465 C CA . ALA A 1 313 ? -2.326 -16.527 -4.906 1.00 92.88 313 ALA A CA 1
ATOM 2466 C C . ALA A 1 313 ? -3.632 -15.745 -5.126 1.00 92.88 313 ALA A C 1
ATOM 2468 O O . ALA A 1 313 ? -4.612 -16.301 -5.620 1.00 92.88 313 ALA A O 1
ATOM 2469 N N . ILE A 1 314 ? -3.663 -14.452 -4.782 1.00 96.12 314 ILE A N 1
ATOM 2470 C CA . ILE A 1 314 ? -4.866 -13.618 -4.926 1.00 96.12 314 ILE A CA 1
ATOM 2471 C C . ILE A 1 314 ? -5.157 -13.260 -6.388 1.00 96.12 314 ILE A C 1
ATOM 2473 O O . ILE A 1 314 ? -6.328 -13.200 -6.774 1.00 96.12 314 ILE A O 1
ATOM 2477 N N . PHE A 1 315 ? -4.122 -13.040 -7.199 1.00 96.56 315 PHE A N 1
ATOM 2478 C CA . PHE A 1 315 ? -4.228 -12.683 -8.618 1.00 96.56 315 PHE A CA 1
ATOM 2479 C C . PHE A 1 315 ? -4.012 -13.872 -9.564 1.00 96.56 315 PHE A C 1
ATOM 2481 O O . PHE A 1 315 ? -3.768 -13.672 -10.747 1.00 96.56 315 PHE A O 1
ATOM 2488 N N . GLN A 1 316 ? -4.112 -15.112 -9.070 1.00 94.50 316 GLN A N 1
ATOM 2489 C CA . GLN A 1 316 ? -3.821 -16.308 -9.867 1.00 94.50 316 GLN A CA 1
ATOM 2490 C C . GLN A 1 316 ? -4.568 -16.359 -11.217 1.00 94.50 316 GLN A C 1
ATOM 2492 O O . GLN A 1 316 ? -3.904 -16.668 -12.209 1.00 94.50 316 GLN A O 1
ATOM 2497 N N . PRO A 1 317 ? -5.876 -16.031 -11.313 1.00 95.00 317 PRO A N 1
ATOM 2498 C CA . PRO A 1 317 ? -6.568 -16.015 -12.602 1.00 95.00 317 PRO A CA 1
ATOM 2499 C C . PRO A 1 317 ? -5.962 -15.000 -13.574 1.00 95.00 317 PRO A C 1
ATOM 2501 O O . PRO A 1 317 ? -5.661 -15.335 -14.712 1.00 95.00 317 PRO A O 1
ATOM 2504 N N . GLU A 1 318 ? -5.704 -13.776 -13.114 1.00 96.12 318 GLU A N 1
ATOM 2505 C CA . GLU A 1 318 ? -5.176 -12.708 -13.960 1.00 96.12 318 GLU A CA 1
ATOM 2506 C C . GLU A 1 318 ? -3.705 -12.935 -14.338 1.00 96.12 318 GLU A C 1
ATOM 2508 O O . GLU A 1 318 ? -3.280 -12.540 -15.419 1.00 96.12 318 GLU A O 1
ATOM 2513 N N . VAL A 1 319 ? -2.932 -13.614 -13.486 1.00 94.50 319 VAL A N 1
ATOM 2514 C CA . VAL A 1 319 ? -1.584 -14.099 -13.819 1.00 94.50 319 VAL A CA 1
ATOM 2515 C C . VAL A 1 319 ? -1.656 -15.156 -14.923 1.00 94.50 319 VAL A C 1
ATOM 2517 O O . VAL A 1 319 ? -0.912 -15.075 -15.895 1.00 94.50 319 VAL A O 1
ATOM 2520 N N . ALA A 1 320 ? -2.575 -16.122 -14.815 1.00 92.00 320 ALA A N 1
ATOM 2521 C CA . ALA A 1 320 ? -2.769 -17.145 -15.844 1.00 92.00 320 ALA A CA 1
ATOM 2522 C C . ALA A 1 320 ? -3.234 -16.543 -17.186 1.00 92.00 320 ALA A C 1
ATOM 2524 O O . ALA A 1 320 ? -2.842 -17.025 -18.245 1.00 92.00 320 ALA A O 1
ATOM 2525 N N . GLU A 1 321 ? -4.015 -15.461 -17.136 1.00 93.00 321 GLU A N 1
ATOM 2526 C CA . GLU A 1 321 ? -4.445 -14.668 -18.296 1.00 93.00 321 GLU A CA 1
ATOM 2527 C C . GLU A 1 321 ? -3.368 -13.699 -18.825 1.00 93.00 321 GLU A C 1
ATOM 2529 O O . GLU A 1 321 ? -3.623 -13.000 -19.802 1.00 93.00 321 GLU A O 1
ATOM 2534 N N . ARG A 1 322 ? -2.175 -13.630 -18.209 1.00 91.06 322 ARG A N 1
ATOM 2535 C CA . ARG A 1 322 ? -1.088 -12.679 -18.550 1.00 91.06 322 ARG A CA 1
ATOM 2536 C C . ARG A 1 322 ? -1.473 -11.203 -18.415 1.00 91.06 322 ARG A C 1
ATOM 2538 O O . ARG A 1 322 ? -0.956 -10.327 -19.106 1.00 91.06 322 ARG A O 1
ATOM 2545 N N . ARG A 1 323 ? -2.402 -10.919 -17.513 1.00 94.19 323 ARG A N 1
ATOM 2546 C CA . ARG A 1 323 ? -2.871 -9.568 -17.197 1.00 94.19 323 ARG A CA 1
ATOM 2547 C C . ARG A 1 323 ? -2.239 -9.022 -15.929 1.00 94.19 323 ARG A C 1
ATOM 2549 O O . ARG A 1 323 ? -2.408 -7.843 -15.642 1.00 94.19 323 ARG A O 1
ATOM 2556 N N . VAL A 1 324 ? -1.535 -9.837 -15.148 1.00 96.62 324 VAL A N 1
ATOM 2557 C CA . VAL A 1 324 ? -0.852 -9.387 -13.932 1.00 96.62 324 VAL A CA 1
ATOM 2558 C C . VAL A 1 324 ? 0.599 -9.835 -13.922 1.00 96.62 324 VAL A C 1
ATOM 2560 O O . VAL A 1 324 ? 0.882 -11.030 -13.959 1.00 96.62 324 VAL A O 1
ATOM 2563 N N . ASP A 1 325 ? 1.480 -8.853 -13.757 1.00 96.69 325 ASP A N 1
ATOM 2564 C CA . ASP A 1 325 ? 2.905 -9.036 -13.536 1.00 96.69 325 ASP A CA 1
ATOM 2565 C C . ASP A 1 325 ? 3.273 -8.773 -12.079 1.00 96.69 325 ASP A C 1
ATOM 2567 O O . ASP A 1 325 ? 2.802 -7.810 -11.466 1.00 96.69 325 ASP A O 1
ATOM 2571 N N . ILE A 1 326 ? 4.127 -9.621 -11.506 1.00 97.00 326 ILE A N 1
ATOM 2572 C CA . ILE A 1 326 ? 4.591 -9.489 -10.121 1.00 97.00 326 ILE A CA 1
ATOM 2573 C C . ILE A 1 326 ? 6.113 -9.410 -10.103 1.00 97.00 326 ILE A C 1
ATOM 2575 O O . ILE A 1 326 ? 6.802 -10.403 -10.335 1.00 97.00 326 ILE A O 1
ATOM 2579 N N . ALA A 1 327 ? 6.631 -8.232 -9.771 1.00 96.62 327 ALA A N 1
ATOM 2580 C CA . ALA A 1 327 ? 8.053 -7.960 -9.649 1.00 96.62 327 ALA A CA 1
ATOM 2581 C C . ALA A 1 327 ? 8.439 -7.799 -8.174 1.00 96.62 327 ALA A C 1
ATOM 2583 O O . ALA A 1 327 ? 7.986 -6.878 -7.498 1.00 96.62 327 ALA A O 1
ATOM 2584 N N . GLU A 1 328 ? 9.312 -8.662 -7.668 1.00 96.44 328 GLU A N 1
ATOM 2585 C CA . GLU A 1 328 ? 9.984 -8.422 -6.393 1.00 96.44 328 GLU A CA 1
ATOM 2586 C C . GLU A 1 328 ? 11.213 -7.551 -6.617 1.00 96.44 328 GLU A C 1
ATOM 2588 O O . GLU A 1 328 ? 12.095 -7.873 -7.415 1.00 96.44 328 GLU A O 1
ATOM 2593 N N . VAL A 1 329 ? 11.281 -6.450 -5.882 1.00 95.69 329 VAL A N 1
ATOM 2594 C CA . VAL A 1 329 ? 12.346 -5.464 -5.980 1.00 95.69 329 VAL A CA 1
ATOM 2595 C C . VAL A 1 329 ? 13.147 -5.484 -4.688 1.00 95.69 329 VAL A C 1
ATOM 2597 O O . VAL A 1 329 ? 12.609 -5.415 -3.585 1.00 95.69 329 VAL A O 1
ATOM 2600 N N . SER A 1 330 ? 14.463 -5.558 -4.831 1.00 94.06 330 SER A N 1
ATOM 2601 C CA . SER A 1 330 ? 15.415 -5.421 -3.731 1.00 94.06 330 SER A CA 1
ATOM 2602 C C . SER A 1 330 ? 16.491 -4.417 -4.117 1.00 94.06 330 SER A C 1
ATOM 2604 O O . SER A 1 330 ? 16.763 -4.222 -5.298 1.00 94.06 330 SER A O 1
ATOM 2606 N N . PHE A 1 331 ? 17.071 -3.734 -3.137 1.00 93.94 331 PHE A N 1
ATOM 2607 C CA . PHE A 1 331 ? 18.111 -2.731 -3.356 1.00 93.94 331 PHE A CA 1
ATOM 2608 C C . PHE A 1 331 ? 18.928 -2.549 -2.074 1.00 93.94 331 PHE A C 1
ATOM 2610 O O . PHE A 1 331 ? 18.478 -2.922 -0.982 1.00 93.94 331 PHE A O 1
ATOM 2617 N N . THR A 1 332 ? 20.113 -1.950 -2.177 1.00 92.31 332 THR A N 1
ATOM 2618 C CA . THR A 1 332 ? 20.981 -1.780 -1.007 1.00 92.31 332 THR A CA 1
ATOM 2619 C C . THR A 1 332 ? 20.476 -0.652 -0.103 1.00 92.31 332 THR A C 1
ATOM 2621 O O . THR A 1 332 ? 20.433 0.525 -0.470 1.00 92.31 332 THR A O 1
ATOM 2624 N N . LYS A 1 333 ? 20.074 -1.014 1.121 1.00 86.06 333 LYS A N 1
ATOM 2625 C CA . LYS A 1 333 ? 19.578 -0.087 2.151 1.00 86.06 333 LYS A CA 1
ATOM 2626 C C . LYS A 1 333 ? 20.760 0.441 2.991 1.00 86.06 333 LYS A C 1
ATOM 2628 O O . LYS A 1 333 ? 21.773 -0.227 3.146 1.00 86.06 333 LYS A O 1
ATOM 2633 N N . GLY A 1 334 ? 20.628 1.641 3.567 1.00 84.56 334 GLY A N 1
ATOM 2634 C CA . GLY A 1 334 ? 21.598 2.176 4.544 1.00 84.56 334 GLY A CA 1
ATOM 2635 C C . GLY A 1 334 ? 22.810 2.934 3.982 1.00 84.56 334 GLY A C 1
ATOM 2636 O O . GLY A 1 334 ? 23.683 3.311 4.756 1.00 84.56 334 GLY A O 1
ATOM 2637 N N . MET A 1 335 ? 22.861 3.2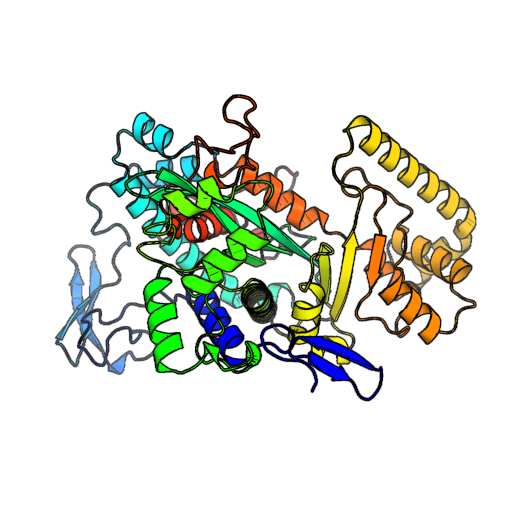07 2.675 1.00 88.19 335 MET A N 1
ATOM 2638 C CA . MET A 1 335 ? 23.913 4.038 2.072 1.00 88.19 335 MET A CA 1
ATOM 2639 C C . MET A 1 335 ? 23.817 5.520 2.482 1.00 88.19 335 MET A C 1
ATOM 2641 O O . MET A 1 335 ? 22.721 6.058 2.684 1.00 88.19 335 MET A O 1
ATOM 2645 N N . THR A 1 336 ? 24.969 6.197 2.537 1.00 90.62 336 THR A N 1
ATOM 2646 C CA . THR A 1 336 ? 25.059 7.657 2.718 1.00 90.62 336 THR A CA 1
ATOM 2647 C C . THR A 1 336 ? 24.490 8.394 1.504 1.00 90.62 336 THR A C 1
ATOM 2649 O O . THR A 1 336 ? 24.364 7.837 0.414 1.00 90.62 336 THR A O 1
ATOM 2652 N N . ASN A 1 337 ? 24.136 9.672 1.666 1.00 90.12 337 ASN A N 1
ATOM 2653 C CA . ASN A 1 337 ? 23.623 10.463 0.544 1.00 90.12 337 ASN A CA 1
ATOM 2654 C C . ASN A 1 337 ? 24.645 10.621 -0.591 1.00 90.12 337 ASN A C 1
ATOM 2656 O O . ASN A 1 337 ? 24.222 10.635 -1.746 1.00 90.12 337 ASN A O 1
ATOM 2660 N N . ASP A 1 338 ? 25.937 10.702 -0.270 1.00 93.62 338 ASP A N 1
ATOM 2661 C CA . ASP A 1 338 ? 27.010 10.865 -1.256 1.00 93.62 338 ASP A CA 1
ATOM 2662 C C . ASP A 1 338 ? 27.169 9.605 -2.106 1.00 93.62 338 ASP A C 1
ATOM 2664 O O . ASP A 1 338 ? 27.080 9.688 -3.328 1.00 93.62 338 ASP A O 1
ATOM 2668 N N . LEU A 1 339 ? 27.228 8.425 -1.473 1.00 93.25 339 LEU A N 1
ATOM 2669 C CA . LEU A 1 339 ? 27.240 7.144 -2.189 1.00 93.25 339 LEU A CA 1
ATOM 2670 C C . LEU A 1 339 ? 25.991 6.980 -3.065 1.00 93.25 339 LEU A C 1
ATOM 2672 O O . LEU A 1 339 ? 26.072 6.548 -4.210 1.00 93.25 339 LEU A O 1
ATOM 2676 N N . ARG A 1 340 ? 24.809 7.374 -2.574 1.00 92.56 340 ARG A N 1
ATOM 2677 C CA . ARG A 1 340 ? 23.578 7.309 -3.384 1.00 92.56 340 ARG A CA 1
ATOM 2678 C C . ARG A 1 340 ? 23.613 8.252 -4.591 1.00 92.56 340 ARG A C 1
ATOM 2680 O O . ARG A 1 340 ? 22.992 7.939 -5.606 1.00 92.56 340 ARG A O 1
ATOM 2687 N N . ASN A 1 341 ? 24.280 9.403 -4.485 1.00 95.06 341 ASN A N 1
ATOM 2688 C CA . ASN A 1 341 ? 24.481 10.300 -5.623 1.00 95.06 341 ASN A CA 1
ATOM 2689 C C . ASN A 1 341 ? 25.450 9.671 -6.634 1.00 95.06 341 ASN A C 1
ATOM 2691 O O . ASN A 1 341 ? 25.118 9.635 -7.815 1.00 95.06 341 ASN A O 1
ATOM 2695 N N . GLU A 1 342 ? 26.555 9.086 -6.165 1.00 95.75 342 GLU A N 1
ATOM 2696 C CA . GLU A 1 342 ? 27.529 8.372 -7.001 1.00 95.75 342 GLU A CA 1
ATOM 2697 C C . GLU A 1 342 ? 26.875 7.230 -7.793 1.00 95.75 342 GLU A C 1
ATOM 2699 O O . GLU A 1 342 ? 27.041 7.134 -9.008 1.00 95.75 342 GLU A O 1
ATOM 2704 N N . TYR A 1 343 ? 26.039 6.409 -7.147 1.00 95.31 343 TYR A N 1
ATOM 2705 C CA . TYR A 1 343 ? 25.272 5.374 -7.846 1.00 95.31 343 TYR A CA 1
ATOM 2706 C C . TYR A 1 343 ? 24.323 5.960 -8.895 1.00 95.31 343 TYR A C 1
ATOM 2708 O O . TYR A 1 343 ? 24.190 5.399 -9.980 1.00 95.31 343 TYR A O 1
ATOM 2716 N N . ALA A 1 344 ? 23.680 7.095 -8.613 1.00 95.44 344 ALA A N 1
ATOM 2717 C CA . ALA A 1 344 ? 22.823 7.756 -9.593 1.00 95.44 344 ALA A CA 1
ATOM 2718 C C . ALA A 1 344 ? 23.624 8.299 -10.793 1.00 95.44 344 ALA A C 1
ATOM 2720 O O . ALA A 1 344 ? 23.139 8.235 -11.923 1.00 95.44 344 ALA A O 1
ATOM 2721 N N . ASP A 1 345 ? 24.836 8.815 -10.568 1.00 97.19 345 ASP A N 1
ATOM 2722 C CA . ASP A 1 345 ? 25.765 9.216 -11.631 1.00 97.19 345 ASP A CA 1
ATOM 2723 C C . ASP A 1 345 ? 26.221 8.014 -12.460 1.00 97.19 345 ASP A C 1
ATOM 2725 O O . ASP A 1 345 ? 26.153 8.056 -13.690 1.00 97.19 345 ASP A O 1
ATOM 2729 N N . ARG A 1 346 ? 26.578 6.904 -11.804 1.00 96.44 346 ARG A N 1
ATOM 2730 C CA . ARG A 1 346 ? 26.909 5.638 -12.466 1.00 96.44 346 ARG A CA 1
ATOM 2731 C C . ARG A 1 346 ? 25.758 5.147 -13.343 1.00 96.44 346 ARG A C 1
ATOM 2733 O O . ARG A 1 346 ? 25.986 4.808 -14.498 1.00 96.44 346 ARG A O 1
ATOM 2740 N N . GLY A 1 347 ? 24.526 5.167 -12.835 1.00 96.38 347 GLY A N 1
ATOM 2741 C CA . GLY A 1 347 ? 23.339 4.784 -13.602 1.00 96.38 347 GLY A CA 1
ATOM 2742 C C . GLY A 1 347 ? 23.115 5.666 -14.836 1.00 96.38 347 GLY A C 1
ATOM 2743 O O . GLY A 1 347 ? 22.804 5.151 -15.910 1.00 96.38 347 GLY A O 1
ATOM 2744 N N . ARG A 1 348 ? 23.325 6.988 -14.718 1.00 97.19 348 ARG A N 1
ATOM 2745 C CA . ARG A 1 348 ? 23.264 7.922 -15.860 1.00 97.19 348 ARG A CA 1
ATOM 2746 C C . ARG A 1 348 ? 24.362 7.661 -16.888 1.00 97.19 348 ARG A C 1
ATOM 2748 O O . ARG A 1 348 ? 24.093 7.759 -18.081 1.00 97.19 348 ARG A O 1
ATOM 2755 N N . LYS A 1 349 ? 25.582 7.362 -16.434 1.00 98.00 349 LYS A N 1
ATOM 2756 C CA . LYS A 1 349 ? 26.719 7.042 -17.303 1.00 98.00 349 LYS A CA 1
ATOM 2757 C C . LYS A 1 349 ? 26.450 5.766 -18.102 1.00 98.00 349 LYS A C 1
ATOM 2759 O O . LYS A 1 349 ? 26.448 5.832 -19.323 1.00 98.00 349 LYS A O 1
ATOM 2764 N N . VAL A 1 350 ? 26.083 4.678 -17.421 1.00 97.44 350 VAL A N 1
ATOM 2765 C CA . VAL A 1 350 ? 25.764 3.389 -18.060 1.00 97.44 350 VAL A CA 1
ATOM 2766 C C . VAL A 1 350 ? 24.601 3.519 -19.046 1.00 97.44 350 VAL A C 1
ATOM 2768 O O . VAL A 1 350 ? 24.645 2.943 -20.126 1.00 97.44 350 VAL A O 1
ATOM 2771 N N . ARG A 1 351 ? 23.566 4.310 -18.720 1.00 97.38 351 ARG A N 1
ATOM 2772 C CA . ARG A 1 351 ? 22.476 4.587 -19.670 1.00 97.38 351 ARG A CA 1
ATOM 2773 C C . ARG A 1 351 ? 22.977 5.237 -20.955 1.00 97.38 351 ARG A C 1
ATOM 2775 O O . ARG A 1 351 ? 22.505 4.869 -22.020 1.00 97.38 351 ARG A O 1
ATOM 2782 N N . ARG A 1 352 ? 23.877 6.214 -20.849 1.00 97.81 352 ARG A N 1
ATOM 2783 C CA . ARG A 1 352 ? 24.407 6.935 -22.010 1.00 97.81 352 ARG A CA 1
ATOM 2784 C C . ARG A 1 352 ? 25.244 6.017 -22.898 1.00 97.81 352 ARG A C 1
ATOM 2786 O O . ARG A 1 352 ? 25.011 5.991 -24.094 1.00 97.81 352 ARG A O 1
ATOM 2793 N N . GLU A 1 353 ? 26.131 5.234 -22.290 1.00 98.06 353 GLU A N 1
ATOM 2794 C CA . GLU A 1 353 ? 26.996 4.277 -22.993 1.00 98.06 353 GLU A CA 1
ATOM 2795 C C . GLU A 1 353 ? 26.167 3.234 -23.757 1.00 98.06 353 GLU A C 1
ATOM 2797 O O . GLU A 1 353 ? 26.352 3.063 -24.956 1.00 98.06 353 GLU A O 1
ATOM 2802 N N . LEU A 1 354 ? 25.174 2.616 -23.102 1.00 97.81 354 LEU A N 1
ATOM 2803 C CA . LEU A 1 354 ? 24.299 1.639 -23.764 1.00 97.81 354 LEU A CA 1
ATOM 2804 C C . LEU A 1 354 ? 23.403 2.281 -24.837 1.00 97.81 354 LEU A C 1
ATOM 2806 O O . LEU A 1 354 ? 23.066 1.636 -25.826 1.00 97.81 354 LEU A O 1
ATOM 2810 N N . LEU A 1 355 ? 22.990 3.541 -24.661 1.00 97.75 355 LEU A N 1
ATOM 2811 C CA . LEU A 1 355 ? 22.202 4.248 -25.674 1.00 97.75 355 LEU A CA 1
ATOM 2812 C C . LEU A 1 355 ? 23.021 4.537 -26.936 1.00 97.75 355 LEU A C 1
ATOM 2814 O O . LEU A 1 355 ? 22.478 4.439 -28.031 1.00 97.75 355 LEU A O 1
ATOM 2818 N N . GLU A 1 356 ? 24.299 4.883 -26.784 1.00 97.88 356 GLU A N 1
ATOM 2819 C CA . GLU A 1 356 ? 25.228 5.061 -27.904 1.00 97.88 356 GLU A CA 1
ATOM 2820 C C . GLU A 1 356 ? 25.468 3.727 -28.631 1.00 97.88 356 GLU A C 1
ATOM 2822 O O . GLU A 1 356 ? 25.383 3.675 -29.856 1.00 97.88 356 GLU A O 1
ATOM 2827 N N . GLU A 1 357 ? 25.676 2.638 -27.886 1.00 97.81 357 GLU A N 1
ATOM 2828 C CA . GLU A 1 357 ? 25.887 1.288 -28.429 1.00 97.81 357 GLU A CA 1
ATOM 2829 C C . GLU A 1 357 ? 24.677 0.762 -29.221 1.00 97.81 357 GLU A C 1
ATOM 2831 O O . GLU A 1 357 ? 24.826 0.239 -30.325 1.00 97.81 357 GLU A O 1
ATOM 2836 N N . HIS A 1 358 ? 23.463 0.947 -28.697 1.00 97.81 358 HIS A N 1
ATOM 2837 C CA . HIS A 1 358 ? 22.233 0.417 -29.296 1.00 97.81 358 HIS A CA 1
ATOM 2838 C C . HIS A 1 358 ? 21.414 1.468 -30.065 1.00 97.81 358 HIS A C 1
ATOM 2840 O O . HIS A 1 358 ? 20.232 1.245 -30.341 1.00 97.81 358 HIS A O 1
ATOM 2846 N N . GLN A 1 359 ? 22.004 2.611 -30.436 1.00 97.44 359 GLN A N 1
ATOM 2847 C CA . GLN A 1 359 ? 21.273 3.771 -30.971 1.00 97.44 359 GLN A CA 1
ATOM 2848 C C . GLN A 1 359 ? 20.368 3.426 -32.166 1.00 97.44 359 GLN A C 1
ATOM 2850 O O . GLN A 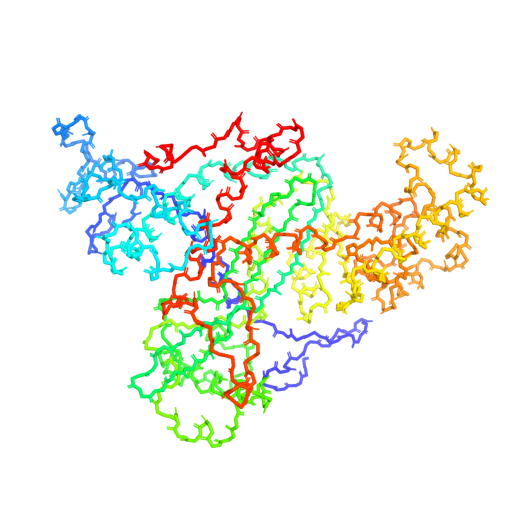1 359 ? 19.222 3.876 -32.221 1.00 97.44 359 GLN A O 1
ATOM 2855 N N . ALA A 1 360 ? 20.861 2.616 -33.109 1.00 97.44 360 ALA A N 1
ATOM 2856 C CA . ALA A 1 360 ? 20.106 2.230 -34.301 1.00 97.44 360 ALA A CA 1
ATOM 2857 C C . ALA A 1 360 ? 18.873 1.373 -33.956 1.00 97.44 360 ALA A C 1
ATOM 2859 O O . ALA A 1 360 ? 17.769 1.677 -34.407 1.00 97.44 360 ALA A O 1
ATOM 2860 N N . ALA A 1 361 ? 19.045 0.354 -33.107 1.00 97.31 361 ALA A N 1
ATOM 2861 C CA . ALA A 1 361 ? 17.956 -0.516 -32.658 1.00 97.31 361 ALA A CA 1
ATOM 2862 C C . ALA A 1 361 ? 16.916 0.251 -31.825 1.00 97.31 361 ALA A C 1
ATOM 2864 O O . ALA A 1 361 ? 15.711 0.032 -31.968 1.00 97.31 361 ALA A O 1
ATOM 2865 N N . VAL A 1 362 ? 17.373 1.192 -30.991 1.00 98.12 362 VAL A N 1
ATOM 2866 C CA . VAL A 1 362 ? 16.499 2.070 -30.205 1.00 98.12 362 VAL A CA 1
ATOM 2867 C C . VAL A 1 362 ? 15.662 2.961 -31.116 1.00 98.12 362 VAL A C 1
ATOM 2869 O O . VAL A 1 362 ? 14.442 2.982 -30.972 1.00 98.12 362 VAL A O 1
ATOM 2872 N N . ALA A 1 363 ? 16.289 3.663 -32.064 1.00 97.88 363 ALA A N 1
ATOM 2873 C CA . ALA A 1 363 ? 15.588 4.566 -32.976 1.00 97.88 363 ALA A CA 1
ATOM 2874 C C . ALA A 1 363 ? 14.518 3.833 -33.798 1.00 97.88 363 ALA A C 1
ATOM 2876 O O . ALA A 1 363 ? 13.388 4.305 -33.912 1.00 97.88 363 ALA A O 1
ATOM 2877 N N . ASP A 1 364 ? 14.857 2.653 -34.311 1.00 97.88 364 ASP A N 1
ATOM 2878 C CA . ASP A 1 364 ? 13.941 1.809 -35.071 1.00 97.88 364 ASP A CA 1
ATOM 2879 C C . ASP A 1 364 ? 12.781 1.275 -34.206 1.00 97.88 364 ASP A C 1
ATOM 2881 O O . ASP A 1 364 ? 11.617 1.351 -34.597 1.00 97.88 364 ASP A O 1
ATOM 2885 N N . THR A 1 365 ? 13.057 0.816 -32.981 1.00 97.75 365 THR A N 1
ATOM 2886 C CA . THR A 1 365 ? 12.016 0.346 -32.047 1.00 97.75 365 THR A CA 1
ATOM 2887 C C . THR A 1 365 ? 11.060 1.469 -31.645 1.00 97.75 365 THR A C 1
ATOM 2889 O O . THR A 1 365 ? 9.846 1.266 -31.633 1.00 97.75 365 THR A O 1
ATOM 2892 N N . VAL A 1 366 ? 11.582 2.666 -31.354 1.00 97.69 366 VAL A N 1
ATOM 2893 C CA . VAL A 1 366 ? 10.763 3.850 -31.049 1.00 97.69 366 VAL A CA 1
ATOM 2894 C C . VAL A 1 366 ? 9.885 4.213 -32.248 1.00 97.69 366 VAL A C 1
ATOM 2896 O O . VAL A 1 366 ? 8.691 4.434 -32.071 1.00 97.69 366 VAL A O 1
ATOM 2899 N N . ALA A 1 367 ? 10.434 4.210 -33.466 1.00 96.94 367 ALA A N 1
ATOM 2900 C CA . ALA A 1 367 ? 9.678 4.530 -34.677 1.00 96.94 367 ALA A CA 1
ATOM 2901 C C . ALA A 1 367 ? 8.574 3.503 -34.989 1.00 96.94 367 ALA A C 1
ATOM 2903 O O . ALA A 1 367 ? 7.492 3.884 -35.432 1.00 96.94 367 ALA A O 1
ATOM 2904 N N . ARG A 1 368 ? 8.830 2.208 -34.757 1.00 97.12 368 ARG A N 1
ATOM 2905 C CA . ARG A 1 368 ? 7.876 1.124 -35.044 1.00 97.12 368 ARG A CA 1
ATOM 2906 C C . ARG A 1 368 ? 6.778 0.968 -33.992 1.00 97.12 368 ARG A C 1
ATOM 2908 O O . ARG A 1 368 ? 5.673 0.564 -34.347 1.00 97.12 368 ARG A O 1
ATOM 2915 N N . HIS A 1 369 ? 7.077 1.244 -32.722 1.00 96.56 369 HIS A N 1
ATOM 2916 C CA . HIS A 1 369 ? 6.187 0.912 -31.602 1.00 96.56 369 HIS A CA 1
ATOM 2917 C C . HIS A 1 369 ? 5.706 2.110 -30.773 1.00 96.56 369 HIS A C 1
ATOM 2919 O O . HIS A 1 369 ? 4.867 1.907 -29.901 1.00 96.56 369 HIS A O 1
ATOM 2925 N N . ASP A 1 370 ? 6.212 3.324 -31.019 1.00 96.38 370 ASP A N 1
ATOM 2926 C CA . ASP A 1 370 ? 5.875 4.545 -30.263 1.00 96.38 370 ASP A CA 1
ATOM 2927 C C . ASP A 1 370 ? 6.054 4.381 -28.738 1.00 96.38 370 ASP A C 1
ATOM 2929 O O . ASP A 1 370 ? 5.187 4.694 -27.921 1.00 96.38 370 ASP A O 1
ATOM 2933 N N . VAL A 1 371 ? 7.203 3.825 -28.342 1.00 96.88 371 VAL A N 1
ATOM 2934 C CA . VAL A 1 371 ? 7.553 3.547 -26.939 1.00 96.88 371 VAL A CA 1
ATOM 2935 C C . VAL A 1 371 ? 8.583 4.542 -26.391 1.00 96.88 371 VAL A C 1
ATOM 2937 O O . VAL A 1 371 ? 9.363 5.114 -27.156 1.00 96.88 371 VAL A O 1
ATOM 2940 N N . PRO A 1 372 ? 8.673 4.731 -25.059 1.00 97.31 372 PRO A N 1
ATOM 2941 C CA . PRO A 1 372 ? 9.736 5.527 -24.456 1.00 97.31 372 PRO A CA 1
ATOM 2942 C C . PRO A 1 372 ? 11.137 5.005 -24.809 1.00 97.31 372 PRO A C 1
ATOM 2944 O O . PRO A 1 372 ? 11.393 3.804 -24.757 1.00 97.31 372 PRO A O 1
ATOM 2947 N N . GLU A 1 373 ? 12.085 5.918 -25.044 1.00 97.69 373 GLU A N 1
ATOM 2948 C CA . GLU A 1 373 ? 13.486 5.590 -25.371 1.00 97.69 373 GLU A CA 1
ATOM 2949 C C . GLU A 1 373 ? 14.116 4.604 -24.376 1.00 97.69 373 GLU A C 1
ATOM 2951 O O . GLU A 1 373 ? 14.803 3.669 -24.774 1.00 97.69 373 GLU A O 1
ATOM 2956 N N . LEU A 1 374 ? 13.855 4.774 -23.072 1.00 97.12 374 LEU A N 1
ATOM 2957 C CA . LEU A 1 374 ? 14.391 3.869 -22.053 1.00 97.12 374 LEU A CA 1
ATOM 2958 C C . LEU A 1 374 ? 13.854 2.439 -22.210 1.00 97.12 374 LEU A C 1
ATOM 2960 O O . LEU A 1 374 ? 14.602 1.494 -21.982 1.00 97.12 374 LEU A O 1
ATOM 2964 N N . GLN A 1 375 ? 12.588 2.278 -22.603 1.00 98.00 375 GLN A N 1
ATOM 2965 C CA . GLN A 1 375 ? 12.002 0.963 -22.848 1.00 98.00 375 GLN A CA 1
ATOM 2966 C C . GLN A 1 375 ? 12.634 0.317 -24.083 1.00 98.00 375 GLN A C 1
ATOM 2968 O O . GLN A 1 375 ? 13.041 -0.838 -24.013 1.00 98.00 375 GLN A O 1
ATOM 2973 N N . ALA A 1 376 ? 12.775 1.065 -25.180 1.00 98.38 376 ALA A N 1
ATOM 2974 C CA . ALA A 1 376 ? 13.443 0.582 -26.387 1.00 98.38 376 ALA A CA 1
ATOM 2975 C C . ALA A 1 376 ? 14.907 0.188 -26.117 1.00 98.38 376 ALA A C 1
ATOM 2977 O O . ALA A 1 376 ? 15.350 -0.876 -26.542 1.00 98.38 376 ALA A O 1
ATOM 2978 N N . LEU A 1 377 ? 15.635 0.997 -25.339 1.00 98.62 377 LEU A N 1
ATOM 2979 C CA . LEU A 1 377 ? 17.000 0.693 -24.910 1.00 98.62 377 LEU A CA 1
ATOM 2980 C C . LEU A 1 377 ? 17.065 -0.596 -24.092 1.00 98.62 377 LEU A C 1
ATOM 2982 O O . LEU A 1 377 ? 17.895 -1.459 -24.357 1.00 98.62 377 LEU A O 1
ATOM 2986 N N . VAL A 1 378 ? 16.188 -0.744 -23.097 1.00 98.12 378 VAL A N 1
ATOM 2987 C CA . VAL A 1 378 ? 16.142 -1.955 -22.271 1.00 98.12 378 VAL A CA 1
ATOM 2988 C C . VAL A 1 378 ? 15.800 -3.176 -23.120 1.00 98.12 378 VAL A C 1
ATOM 2990 O O . VAL A 1 378 ? 16.407 -4.219 -22.910 1.00 98.12 378 VAL A O 1
ATOM 2993 N N . ALA A 1 379 ? 14.887 -3.060 -24.086 1.00 98.31 379 ALA A N 1
ATOM 2994 C CA . ALA A 1 379 ? 14.545 -4.159 -24.984 1.00 98.31 379 ALA A CA 1
ATOM 2995 C C . ALA A 1 379 ? 15.765 -4.627 -25.793 1.00 98.31 379 ALA A C 1
ATOM 2997 O O . ALA A 1 379 ? 16.071 -5.816 -25.766 1.00 98.31 379 ALA A O 1
ATOM 2998 N N . ALA A 1 380 ? 16.505 -3.697 -26.409 1.00 98.19 380 ALA A N 1
ATOM 2999 C CA . ALA A 1 380 ? 17.717 -4.010 -27.169 1.00 98.19 380 ALA A CA 1
ATOM 3000 C C . ALA A 1 380 ? 18.804 -4.663 -26.294 1.00 98.19 380 ALA A C 1
ATOM 3002 O O . ALA A 1 380 ? 19.383 -5.676 -26.673 1.00 98.19 380 ALA A O 1
ATOM 3003 N N . VAL A 1 381 ? 19.029 -4.137 -25.084 1.00 97.88 381 VAL A N 1
ATOM 3004 C CA . VAL A 1 381 ? 20.010 -4.692 -24.133 1.00 97.88 381 VAL A CA 1
ATOM 3005 C C . VAL A 1 381 ? 19.610 -6.092 -23.653 1.00 97.88 381 VAL A C 1
ATOM 3007 O O . VAL A 1 381 ? 20.470 -6.933 -23.398 1.00 97.88 381 VAL A O 1
ATOM 3010 N N . LEU A 1 382 ? 18.313 -6.354 -23.473 1.00 96.81 382 LEU A N 1
ATOM 3011 C CA . LEU A 1 382 ? 17.836 -7.681 -23.084 1.00 96.81 382 LEU A CA 1
ATOM 3012 C C . LEU A 1 382 ? 17.959 -8.681 -24.230 1.00 96.81 382 LEU A C 1
ATOM 3014 O O . LEU A 1 382 ? 18.314 -9.825 -23.970 1.00 96.81 382 LEU A O 1
ATOM 3018 N N . GLU A 1 383 ? 17.670 -8.264 -25.460 1.00 96.56 383 GLU A N 1
ATOM 3019 C CA . GLU A 1 383 ? 17.814 -9.105 -26.647 1.00 96.56 383 GLU A CA 1
ATOM 3020 C C . GLU A 1 383 ? 19.278 -9.491 -26.878 1.00 96.56 383 GLU A C 1
ATOM 3022 O O . GLU A 1 383 ? 19.571 -10.671 -27.036 1.00 96.56 383 GLU A O 1
ATOM 3027 N N . ASP A 1 384 ? 20.204 -8.538 -26.766 1.00 96.06 384 ASP A N 1
ATOM 3028 C CA . ASP A 1 384 ? 21.646 -8.797 -26.862 1.00 96.06 384 ASP A CA 1
ATOM 3029 C C . ASP A 1 384 ? 22.140 -9.789 -25.790 1.00 96.06 384 ASP A C 1
ATOM 3031 O O . ASP A 1 384 ? 22.878 -10.729 -26.074 1.00 96.06 384 ASP A O 1
ATOM 3035 N N . ARG A 1 385 ? 21.684 -9.634 -24.540 1.00 94.31 385 ARG A N 1
ATOM 3036 C CA . ARG A 1 385 ? 22.192 -10.435 -23.409 1.00 94.31 385 ARG A CA 1
ATOM 3037 C C . ARG A 1 385 ? 21.503 -11.775 -23.206 1.00 94.31 385 ARG A C 1
ATOM 3039 O O . ARG A 1 385 ? 22.097 -12.678 -22.624 1.00 94.31 385 ARG A O 1
ATOM 3046 N N . LEU A 1 386 ? 20.221 -11.859 -23.545 1.00 94.75 386 LEU A N 1
ATOM 3047 C CA . LEU A 1 386 ? 19.350 -12.988 -23.207 1.00 94.75 386 LEU A CA 1
ATOM 3048 C C . LEU A 1 386 ? 18.673 -13.589 -24.446 1.00 94.75 386 LEU A C 1
ATOM 3050 O O . LEU A 1 386 ? 17.860 -14.496 -24.286 1.00 94.75 386 LEU A O 1
ATOM 3054 N N . GLY A 1 387 ? 18.966 -13.097 -25.655 1.00 94.00 387 GLY A N 1
ATOM 3055 C CA . GLY A 1 387 ? 18.370 -13.561 -26.913 1.00 94.00 387 GLY A CA 1
ATOM 3056 C C . GLY A 1 387 ? 18.717 -15.001 -27.281 1.00 94.00 387 GLY A C 1
ATOM 3057 O O . GLY A 1 387 ? 17.909 -15.672 -27.916 1.00 94.00 387 GLY A O 1
ATOM 3058 N N . GLU A 1 388 ? 19.877 -15.495 -26.843 1.00 94.69 388 GLU A N 1
ATOM 3059 C CA . GLU A 1 388 ? 20.300 -16.884 -27.067 1.00 94.69 388 GLU A CA 1
ATOM 3060 C C . GLU A 1 388 ? 19.640 -17.881 -26.103 1.00 94.69 388 GLU A C 1
ATOM 3062 O O . GLU A 1 388 ? 19.628 -19.085 -26.368 1.00 94.69 388 GLU A O 1
ATOM 3067 N N . LEU A 1 389 ? 19.091 -17.403 -24.980 1.00 94.00 389 LEU A N 1
ATOM 3068 C CA . LEU A 1 389 ? 18.389 -18.265 -24.037 1.00 94.00 389 LEU A CA 1
ATOM 3069 C C . LEU A 1 389 ? 17.025 -18.639 -24.601 1.00 94.00 389 LEU A C 1
ATOM 3071 O O . LEU A 1 389 ? 16.265 -17.783 -25.062 1.00 94.00 389 LEU A O 1
ATOM 3075 N N . ASP A 1 390 ? 16.661 -19.913 -24.470 1.00 93.69 390 ASP A N 1
ATOM 3076 C CA . ASP A 1 390 ? 15.279 -20.289 -24.707 1.00 93.69 390 ASP A CA 1
ATOM 3077 C C . ASP A 1 390 ? 14.347 -19.565 -23.707 1.00 93.69 390 ASP A C 1
ATOM 3079 O O . ASP A 1 390 ? 14.757 -19.208 -22.590 1.00 93.69 390 ASP A O 1
ATOM 3083 N N . PRO A 1 391 ? 13.077 -19.333 -24.080 1.00 93.56 391 PRO A N 1
ATOM 3084 C CA . PRO A 1 391 ? 12.144 -18.599 -23.237 1.00 93.56 391 PRO A CA 1
ATOM 3085 C C . PRO A 1 391 ? 12.015 -19.149 -21.809 1.00 93.56 391 PRO A C 1
ATOM 3087 O O . PRO A 1 391 ? 11.976 -18.363 -20.860 1.00 93.56 391 PRO A O 1
ATOM 3090 N N . ALA A 1 392 ? 11.981 -20.473 -21.631 1.00 91.69 392 ALA A N 1
ATOM 3091 C CA . ALA A 1 392 ? 11.791 -21.086 -20.320 1.00 91.69 392 ALA A CA 1
ATOM 3092 C C . ALA A 1 392 ? 13.025 -20.893 -19.427 1.00 91.69 392 ALA A C 1
ATOM 3094 O O . ALA A 1 392 ? 12.876 -20.540 -18.255 1.00 91.69 392 ALA A O 1
ATOM 3095 N N . ALA A 1 393 ? 14.229 -21.043 -19.985 1.00 93.00 393 ALA A N 1
ATOM 3096 C CA . ALA A 1 393 ? 15.484 -20.763 -19.292 1.00 93.00 393 ALA A CA 1
ATOM 3097 C C . ALA A 1 393 ? 15.577 -19.292 -18.861 1.00 93.00 393 ALA A C 1
ATOM 3099 O O . ALA A 1 393 ? 15.918 -18.996 -17.712 1.00 93.00 393 ALA A O 1
ATOM 3100 N N . ARG A 1 394 ? 15.191 -18.358 -19.741 1.00 94.19 394 ARG A N 1
ATOM 3101 C CA . ARG A 1 394 ? 15.107 -16.928 -19.406 1.00 94.19 394 ARG A CA 1
ATOM 3102 C C . ARG A 1 394 ? 14.117 -16.670 -18.266 1.00 94.19 394 ARG A C 1
ATOM 3104 O O . ARG A 1 394 ? 14.433 -15.920 -17.344 1.00 94.19 394 ARG A O 1
ATOM 3111 N N . GLY A 1 395 ? 12.936 -17.286 -18.316 1.00 92.75 395 GLY A N 1
ATOM 3112 C CA . GLY A 1 395 ? 11.928 -17.180 -17.259 1.00 92.75 395 GLY A CA 1
ATOM 3113 C C . GLY A 1 395 ? 12.439 -17.677 -15.902 1.00 92.75 395 GLY A C 1
ATOM 3114 O O . GLY A 1 395 ? 12.299 -16.981 -14.895 1.00 92.75 395 GLY A O 1
ATOM 3115 N N . ASP A 1 396 ? 13.094 -18.842 -15.865 1.00 91.88 396 ASP A N 1
ATOM 3116 C CA . ASP A 1 396 ? 13.658 -19.402 -14.629 1.00 91.88 396 ASP A CA 1
ATOM 3117 C C . ASP A 1 396 ? 14.763 -18.502 -14.045 1.00 91.88 396 ASP A C 1
ATOM 3119 O O . ASP A 1 396 ? 14.750 -18.211 -12.843 1.00 91.88 396 ASP A O 1
ATOM 3123 N N . LEU A 1 397 ? 15.641 -17.959 -14.899 1.00 93.31 397 LEU A N 1
ATOM 3124 C CA . LEU A 1 397 ? 16.674 -16.993 -14.511 1.00 93.31 397 LEU A CA 1
ATOM 3125 C C . LEU A 1 397 ? 16.062 -15.733 -13.881 1.00 93.31 397 LEU A C 1
ATOM 3127 O O . LEU A 1 397 ? 16.463 -15.323 -12.787 1.00 93.31 397 LEU A O 1
ATOM 3131 N N . LEU A 1 398 ? 15.055 -15.131 -14.522 1.00 93.88 398 LEU A N 1
ATOM 3132 C CA . LEU A 1 398 ? 14.389 -13.926 -14.011 1.00 93.88 398 LEU A CA 1
ATOM 3133 C C . LEU A 1 398 ? 13.613 -14.187 -12.712 1.00 93.88 398 LEU A C 1
ATOM 3135 O O . LEU A 1 398 ? 13.535 -13.299 -11.856 1.00 93.88 398 LEU A O 1
ATOM 3139 N N . MET A 1 399 ? 13.064 -15.390 -12.535 1.00 91.25 399 MET A N 1
ATOM 3140 C CA . MET A 1 399 ? 12.326 -15.765 -11.329 1.00 91.25 399 MET A CA 1
ATOM 3141 C C . MET A 1 399 ? 13.243 -16.057 -10.136 1.00 91.25 399 MET A C 1
ATOM 3143 O O . MET A 1 399 ? 12.916 -15.684 -9.001 1.00 91.25 399 MET A O 1
ATOM 3147 N N . ARG A 1 400 ? 14.361 -16.760 -10.357 1.00 89.12 400 ARG A N 1
ATOM 3148 C CA . ARG A 1 400 ? 15.255 -17.234 -9.287 1.00 89.12 400 ARG A CA 1
ATOM 3149 C C . ARG A 1 400 ? 16.346 -16.231 -8.953 1.00 89.12 400 ARG A C 1
ATOM 3151 O O . ARG A 1 400 ? 16.495 -15.845 -7.792 1.00 89.12 400 ARG A O 1
ATOM 3158 N N . GLU A 1 401 ? 17.094 -15.812 -9.962 1.00 91.31 401 GLU A N 1
ATOM 3159 C CA . GLU A 1 401 ? 18.249 -14.932 -9.796 1.00 91.31 401 GLU A CA 1
ATOM 3160 C C . GLU A 1 401 ? 17.807 -13.470 -9.842 1.00 91.31 401 GLU A C 1
ATOM 3162 O O . GLU A 1 401 ? 18.108 -12.694 -8.926 1.00 91.31 401 GLU A O 1
ATOM 3167 N N . GLY A 1 402 ? 16.978 -13.140 -10.834 1.00 93.19 402 GLY A N 1
ATOM 3168 C CA . GLY A 1 402 ? 16.535 -11.784 -11.128 1.00 93.19 402 GLY A CA 1
ATOM 3169 C C . GLY A 1 402 ? 17.546 -10.992 -11.947 1.00 93.19 402 GLY A C 1
ATOM 3170 O O . GLY A 1 402 ? 18.710 -11.357 -12.090 1.00 93.19 402 GLY A O 1
ATOM 3171 N N . LEU A 1 403 ? 17.096 -9.858 -12.472 1.00 94.69 403 LEU A N 1
ATOM 3172 C CA . LEU A 1 403 ? 17.918 -8.940 -13.245 1.00 94.69 403 LEU A CA 1
ATOM 3173 C C . LEU A 1 403 ? 18.498 -7.851 -12.339 1.00 94.69 403 LEU A C 1
ATOM 3175 O O . LEU A 1 403 ? 17.758 -7.112 -11.681 1.00 94.69 403 LEU A O 1
ATOM 3179 N N . ARG A 1 404 ? 19.825 -7.691 -12.351 1.00 95.38 404 ARG A N 1
ATOM 3180 C CA . ARG A 1 404 ? 20.474 -6.508 -11.770 1.00 95.38 404 ARG A CA 1
ATOM 3181 C C . ARG A 1 404 ? 20.210 -5.302 -12.663 1.00 95.38 404 ARG A C 1
ATOM 3183 O O . ARG A 1 404 ? 20.670 -5.252 -13.799 1.00 95.38 404 ARG A O 1
ATOM 3190 N N . TRP A 1 405 ? 19.478 -4.328 -12.140 1.00 95.69 405 TRP A N 1
ATOM 3191 C CA . TRP A 1 405 ? 19.078 -3.140 -12.877 1.00 95.69 405 TRP A CA 1
ATOM 3192 C C . TRP A 1 405 ? 20.258 -2.165 -13.023 1.00 95.69 405 TRP A C 1
ATOM 3194 O O . TRP A 1 405 ? 20.717 -1.621 -12.011 1.00 95.69 405 TRP A O 1
ATOM 3204 N N . PRO A 1 406 ? 20.742 -1.900 -14.252 1.00 93.56 406 PRO A N 1
ATOM 3205 C CA . PRO A 1 406 ? 21.956 -1.112 -14.466 1.00 93.56 406 PRO A CA 1
ATOM 3206 C C . PRO A 1 406 ? 21.735 0.395 -14.267 1.00 93.56 406 PRO A C 1
ATOM 3208 O O . PRO A 1 406 ? 22.656 1.129 -13.909 1.00 93.56 406 PRO A O 1
ATOM 3211 N N . PHE A 1 407 ? 20.503 0.877 -14.459 1.00 95.31 407 PHE A N 1
ATOM 3212 C CA . PHE A 1 407 ? 20.167 2.301 -14.389 1.00 95.31 407 PHE A CA 1
ATOM 3213 C C . PHE A 1 407 ? 19.809 2.704 -12.960 1.00 95.31 407 PHE A C 1
ATOM 3215 O O . PHE A 1 407 ? 18.658 3.012 -12.636 1.00 95.31 407 PHE A O 1
ATOM 3222 N N . HIS A 1 408 ? 20.809 2.639 -12.082 1.00 93.06 408 HIS A N 1
ATOM 3223 C CA . HIS A 1 408 ? 20.664 2.989 -10.675 1.00 93.06 408 HIS A CA 1
ATOM 3224 C C . HIS A 1 408 ? 20.093 4.396 -10.490 1.00 93.06 408 HIS A C 1
ATOM 3226 O O . HIS A 1 408 ? 20.418 5.342 -11.212 1.00 93.06 408 HIS A O 1
ATOM 3232 N N . THR A 1 409 ? 19.266 4.542 -9.460 1.00 93.75 409 THR A N 1
ATOM 3233 C CA . THR A 1 409 ? 18.754 5.839 -9.025 1.00 93.75 409 THR A CA 1
ATOM 3234 C C . THR A 1 409 ? 19.227 6.121 -7.610 1.00 93.75 409 THR A C 1
ATOM 3236 O O . THR A 1 409 ? 19.603 5.213 -6.869 1.00 93.75 409 THR A O 1
ATOM 3239 N N . LYS A 1 410 ? 19.134 7.386 -7.188 1.00 92.88 410 LYS A N 1
ATOM 3240 C CA . LYS A 1 410 ? 19.364 7.733 -5.784 1.00 92.88 410 LYS A CA 1
ATOM 3241 C C . LYS A 1 410 ? 18.421 6.944 -4.874 1.00 92.88 410 LYS A C 1
ATOM 3243 O O . LYS A 1 410 ? 18.820 6.545 -3.787 1.00 92.88 410 LYS A O 1
ATOM 3248 N N . ALA A 1 411 ? 17.172 6.739 -5.294 1.00 92.19 411 ALA A N 1
ATOM 3249 C CA . ALA A 1 411 ? 16.160 6.038 -4.516 1.00 92.19 411 ALA A CA 1
ATOM 3250 C C . ALA A 1 411 ? 16.515 4.561 -4.293 1.00 92.19 411 ALA A C 1
ATOM 3252 O O . ALA A 1 411 ? 16.495 4.120 -3.147 1.00 92.19 411 ALA A O 1
ATOM 3253 N N . GLU A 1 412 ? 16.901 3.864 -5.360 1.00 94.31 412 GLU A N 1
ATOM 3254 C CA . GLU A 1 412 ? 17.068 2.408 -5.416 1.00 94.31 412 GLU A CA 1
ATOM 3255 C C . GLU A 1 412 ? 18.457 2.047 -5.999 1.00 94.31 412 GLU A C 1
ATOM 3257 O O . GLU A 1 412 ? 18.564 1.672 -7.174 1.00 94.31 412 GLU A O 1
ATOM 3262 N N . PRO A 1 413 ? 19.549 2.213 -5.226 1.00 94.88 413 PRO A N 1
ATOM 3263 C CA . PRO A 1 413 ? 20.893 1.817 -5.649 1.00 94.88 413 PRO A CA 1
ATOM 3264 C C . PRO A 1 413 ? 21.041 0.290 -5.660 1.00 94.88 413 PRO A C 1
ATOM 3266 O O . PRO A 1 413 ? 20.475 -0.395 -4.812 1.00 94.88 413 PRO A O 1
ATOM 3269 N N . GLU A 1 414 ? 21.808 -0.246 -6.614 1.00 94.38 414 GLU A N 1
ATOM 3270 C CA . GLU A 1 414 ? 22.024 -1.701 -6.766 1.00 94.38 414 GLU A CA 1
ATOM 3271 C C . GLU A 1 414 ? 20.719 -2.515 -6.853 1.00 94.38 414 GLU A C 1
ATOM 3273 O O . GLU A 1 414 ? 20.630 -3.655 -6.394 1.00 94.38 414 GLU A O 1
ATOM 3278 N N . LYS A 1 415 ? 19.680 -1.913 -7.443 1.00 95.62 415 LYS A N 1
ATOM 3279 C CA . LYS A 1 415 ? 18.371 -2.542 -7.598 1.00 95.62 415 LYS A CA 1
ATOM 3280 C C . LYS A 1 415 ? 18.473 -3.884 -8.333 1.00 95.62 415 LYS A C 1
ATOM 3282 O O . LYS A 1 415 ? 19.068 -3.965 -9.403 1.00 95.62 415 LYS A O 1
ATOM 3287 N N . THR A 1 416 ? 17.830 -4.911 -7.791 1.00 96.56 416 THR A N 1
ATOM 3288 C CA . THR A 1 416 ? 17.614 -6.213 -8.432 1.00 96.56 416 THR A CA 1
ATOM 3289 C C . THR A 1 416 ? 16.118 -6.483 -8.522 1.00 96.56 416 THR A C 1
ATOM 3291 O O . THR A 1 416 ? 15.399 -6.285 -7.539 1.00 96.56 416 THR A O 1
ATOM 3294 N N . ILE A 1 417 ? 15.660 -6.924 -9.694 1.00 96.44 417 ILE A N 1
ATOM 3295 C CA . ILE A 1 417 ? 14.250 -7.187 -9.997 1.00 96.44 417 ILE A CA 1
ATOM 3296 C C . ILE A 1 417 ? 14.082 -8.677 -10.305 1.00 96.44 417 ILE A C 1
ATOM 3298 O O . ILE A 1 417 ? 14.669 -9.171 -11.264 1.00 96.44 417 ILE A O 1
ATOM 3302 N N . ARG A 1 418 ? 13.277 -9.391 -9.514 1.00 95.44 418 ARG A N 1
ATOM 3303 C CA . ARG A 1 418 ? 12.865 -10.777 -9.793 1.00 95.44 418 ARG A CA 1
ATOM 3304 C C . ARG A 1 418 ? 11.431 -10.799 -10.290 1.00 95.44 418 ARG A C 1
ATOM 3306 O O . ARG A 1 418 ? 10.554 -10.247 -9.629 1.00 95.44 418 ARG A O 1
ATOM 3313 N N . LEU A 1 419 ? 11.183 -11.455 -11.416 1.00 94.00 419 LEU A N 1
ATOM 3314 C CA . LEU A 1 419 ? 9.854 -11.530 -12.018 1.00 94.00 419 LEU A CA 1
ATOM 3315 C C . LEU A 1 419 ? 9.205 -12.871 -11.660 1.00 94.00 419 LEU A C 1
ATOM 3317 O O . LEU A 1 419 ? 9.730 -13.929 -11.983 1.00 94.00 419 LEU A O 1
ATOM 3321 N N . ARG A 1 420 ? 8.087 -12.842 -10.930 1.00 91.81 420 ARG A N 1
ATOM 3322 C CA . ARG A 1 420 ? 7.443 -14.045 -10.370 1.00 91.81 420 ARG A CA 1
ATOM 3323 C C . ARG A 1 420 ? 6.408 -14.691 -11.291 1.00 91.81 420 ARG A C 1
ATOM 3325 O O . ARG A 1 420 ? 5.979 -15.804 -11.008 1.00 91.81 420 ARG A O 1
ATOM 3332 N N . THR A 1 421 ? 5.996 -14.000 -12.349 1.00 87.12 421 THR A N 1
ATOM 3333 C CA . THR A 1 421 ? 4.853 -14.382 -13.199 1.00 87.12 421 THR A CA 1
ATOM 3334 C C . THR A 1 421 ? 5.205 -14.564 -14.673 1.00 87.12 421 THR A C 1
ATOM 3336 O O . THR A 1 421 ? 4.378 -15.079 -15.419 1.00 87.12 421 THR A O 1
ATOM 3339 N N . ASP A 1 422 ? 6.427 -14.225 -15.089 1.00 78.62 422 ASP A N 1
ATOM 3340 C CA . ASP A 1 422 ? 6.909 -14.454 -16.452 1.00 78.62 422 ASP A CA 1
ATOM 3341 C C . ASP A 1 422 ? 7.762 -15.721 -16.523 1.00 78.62 422 ASP A C 1
ATOM 3343 O O . ASP A 1 422 ? 8.904 -15.752 -16.070 1.00 78.62 422 ASP A O 1
ATOM 3347 N N . LEU A 1 423 ? 7.207 -16.773 -17.123 1.00 76.06 423 LEU A N 1
ATOM 3348 C CA . LEU A 1 423 ? 7.918 -18.027 -17.394 1.00 76.06 423 LEU A CA 1
ATOM 3349 C C . LEU A 1 423 ? 8.570 -18.027 -18.788 1.00 76.06 423 LEU A C 1
ATOM 3351 O O . LEU A 1 423 ? 8.706 -19.082 -19.402 1.00 76.06 423 LEU A O 1
ATOM 3355 N N . GLY A 1 424 ? 8.905 -16.844 -19.312 1.00 83.38 424 GLY A N 1
ATOM 3356 C CA . GLY A 1 424 ? 9.457 -16.660 -20.653 1.00 83.38 424 GLY A CA 1
ATOM 3357 C C . GLY A 1 424 ? 8.452 -16.205 -21.700 1.00 83.38 424 GLY A C 1
ATOM 3358 O O . GLY A 1 424 ? 8.770 -16.193 -22.882 1.00 83.38 424 GLY A O 1
ATOM 3359 N N . GLN A 1 425 ? 7.239 -15.852 -21.304 1.00 86.81 425 GLN A N 1
ATOM 3360 C CA . GLN A 1 425 ? 6.129 -15.619 -22.221 1.00 86.81 425 GLN A CA 1
ATOM 3361 C C . GLN A 1 425 ? 6.152 -14.204 -22.808 1.00 86.81 425 GLN A C 1
ATOM 3363 O O . GLN A 1 425 ? 5.567 -13.991 -23.869 1.00 86.81 425 GLN A O 1
ATOM 3368 N N . HIS A 1 426 ? 6.838 -13.263 -22.155 1.00 91.00 426 HIS A N 1
ATOM 3369 C CA . HIS A 1 426 ? 7.000 -11.908 -22.670 1.00 91.00 426 HIS A CA 1
ATOM 3370 C C . HIS A 1 426 ? 8.011 -11.819 -23.812 1.00 91.00 426 HIS A C 1
ATOM 3372 O O . HIS A 1 426 ? 9.101 -12.396 -23.769 1.00 91.00 426 HIS A O 1
ATOM 3378 N N . GLY A 1 427 ? 7.678 -11.019 -24.825 1.00 93.88 427 GLY A N 1
ATOM 3379 C CA . GLY A 1 427 ? 8.685 -10.503 -25.753 1.00 93.88 427 GLY A CA 1
ATOM 3380 C C . GLY A 1 427 ? 9.618 -9.511 -25.049 1.00 93.88 427 GLY A C 1
ATOM 3381 O O . GLY A 1 427 ? 9.273 -8.955 -24.005 1.00 93.88 427 GLY A O 1
ATOM 3382 N N . PHE A 1 428 ? 10.789 -9.231 -25.628 1.00 96.25 428 PHE A N 1
ATOM 3383 C CA . PHE A 1 428 ? 11.758 -8.311 -25.014 1.00 96.25 428 PHE A CA 1
ATOM 3384 C C . PHE A 1 428 ? 11.207 -6.898 -24.800 1.00 96.25 428 PHE A C 1
ATOM 3386 O O . PHE A 1 428 ? 11.507 -6.278 -23.782 1.00 96.25 428 PHE A O 1
ATOM 3393 N N . LEU A 1 429 ? 10.342 -6.414 -25.696 1.00 96.69 429 LEU A N 1
ATOM 3394 C CA . LEU A 1 429 ? 9.710 -5.102 -25.554 1.00 96.69 429 LEU A CA 1
ATOM 3395 C C . LEU A 1 429 ? 8.711 -5.036 -24.385 1.00 96.69 429 LEU A C 1
ATOM 3397 O O . LEU A 1 429 ? 8.644 -4.020 -23.689 1.00 96.69 429 LEU A O 1
ATOM 3401 N N . GLU A 1 430 ? 7.955 -6.111 -24.147 1.00 94.50 430 GLU A N 1
ATOM 3402 C CA . GLU A 1 430 ? 7.027 -6.203 -23.012 1.00 94.50 430 GLU A CA 1
ATOM 3403 C C . GLU A 1 430 ? 7.783 -6.351 -21.691 1.00 94.50 430 GLU A C 1
ATOM 3405 O O . GLU A 1 430 ? 7.482 -5.667 -20.713 1.00 94.50 430 GLU A O 1
ATOM 3410 N N . LEU A 1 431 ? 8.809 -7.207 -21.676 1.00 95.50 431 LEU A N 1
ATOM 3411 C CA . LEU A 1 431 ? 9.675 -7.389 -20.518 1.00 95.50 431 LEU A CA 1
ATOM 3412 C C . LEU A 1 431 ? 10.379 -6.073 -20.152 1.00 95.50 431 LEU A C 1
ATOM 3414 O O . LEU A 1 431 ? 10.481 -5.722 -18.975 1.00 95.50 431 LEU A O 1
ATOM 3418 N N . ALA A 1 432 ? 10.812 -5.306 -21.154 1.00 97.25 432 ALA A N 1
ATOM 3419 C CA . ALA A 1 432 ? 11.388 -3.987 -20.954 1.00 97.25 432 ALA A CA 1
ATOM 3420 C C . ALA A 1 432 ? 10.410 -3.003 -20.293 1.00 97.25 432 ALA A C 1
ATOM 3422 O O . ALA A 1 432 ? 10.831 -2.277 -19.390 1.00 97.25 432 ALA A O 1
ATOM 3423 N N . ASP A 1 433 ? 9.126 -2.995 -20.682 1.00 96.19 433 ASP A N 1
ATOM 3424 C CA . ASP A 1 433 ? 8.098 -2.164 -20.028 1.00 96.19 433 ASP A CA 1
ATOM 3425 C C . ASP A 1 433 ? 8.000 -2.486 -18.532 1.00 96.19 433 ASP A C 1
ATOM 3427 O O . ASP A 1 433 ? 8.131 -1.601 -17.678 1.00 96.19 433 ASP A O 1
ATOM 3431 N N . VAL A 1 434 ? 7.859 -3.777 -18.211 1.00 96.00 434 VAL A N 1
ATOM 3432 C CA . VAL A 1 434 ? 7.761 -4.270 -16.832 1.00 96.00 434 VAL A CA 1
ATOM 3433 C C . VAL A 1 434 ? 8.978 -3.837 -16.014 1.00 96.00 434 VAL A C 1
ATOM 3435 O O . VAL A 1 434 ? 8.835 -3.248 -14.940 1.00 96.00 434 VAL A O 1
ATOM 3438 N N . LEU A 1 435 ? 10.188 -4.067 -16.527 1.00 96.38 435 LEU A N 1
ATOM 3439 C CA . LEU A 1 435 ? 11.430 -3.771 -15.810 1.00 96.38 435 LEU A CA 1
ATOM 3440 C C . LEU A 1 435 ? 11.684 -2.266 -15.644 1.00 96.38 435 LEU A C 1
ATOM 3442 O O . LEU A 1 435 ? 12.132 -1.840 -14.576 1.00 96.38 435 LEU A O 1
ATOM 3446 N N . CYS A 1 436 ? 11.356 -1.447 -16.650 1.00 96.94 436 CYS A N 1
ATOM 3447 C CA . CYS A 1 436 ? 11.458 0.014 -16.556 1.00 96.94 436 CYS A CA 1
ATOM 3448 C C . CYS A 1 436 ? 10.560 0.580 -15.457 1.00 96.94 436 CYS A C 1
ATOM 3450 O O . CYS A 1 436 ? 10.917 1.553 -14.786 1.00 96.94 436 CYS A O 1
ATOM 3452 N N . ARG A 1 437 ? 9.387 -0.027 -15.274 1.00 96.75 437 ARG A N 1
ATOM 3453 C CA . ARG A 1 437 ? 8.372 0.426 -14.323 1.00 96.75 437 ARG A CA 1
ATOM 3454 C C . ARG A 1 437 ? 8.553 -0.177 -12.931 1.00 96.75 437 ARG A C 1
ATOM 3456 O O . ARG A 1 437 ? 8.059 0.421 -11.976 1.00 96.75 437 ARG A O 1
ATOM 3463 N N . ALA A 1 438 ? 9.292 -1.282 -12.806 1.00 96.81 438 ALA A N 1
ATOM 3464 C CA . ALA A 1 438 ? 9.518 -2.004 -11.559 1.00 96.81 438 ALA A CA 1
ATOM 3465 C C . ALA A 1 438 ? 10.232 -1.150 -10.492 1.00 96.81 438 ALA A C 1
ATOM 3467 O O . ALA A 1 438 ? 11.450 -0.931 -10.547 1.00 96.81 438 ALA A O 1
ATOM 3468 N N . SER A 1 439 ? 9.476 -0.663 -9.504 1.00 96.75 439 SER A N 1
ATOM 3469 C CA . SER A 1 439 ? 9.982 0.189 -8.425 1.00 96.75 439 SER A CA 1
ATOM 3470 C C . SER A 1 439 ? 9.118 0.092 -7.168 1.00 96.75 439 SER A C 1
ATOM 3472 O O . SER A 1 439 ? 7.891 0.128 -7.231 1.00 96.75 439 SER A O 1
ATOM 3474 N N . ILE A 1 440 ? 9.768 0.036 -6.004 1.00 95.81 440 ILE A N 1
ATOM 3475 C CA . ILE A 1 440 ? 9.115 0.137 -4.688 1.00 95.81 440 ILE A CA 1
ATOM 3476 C C . ILE A 1 440 ? 9.238 1.540 -4.086 1.00 95.81 440 ILE A C 1
ATOM 3478 O O . ILE A 1 440 ? 8.626 1.851 -3.062 1.00 95.81 440 ILE A O 1
ATOM 3482 N N . HIS A 1 441 ? 9.943 2.446 -4.767 1.00 95.56 441 HIS A N 1
ATOM 3483 C CA . HIS A 1 441 ? 10.068 3.840 -4.365 1.00 95.56 441 HIS A CA 1
ATOM 3484 C C . HIS A 1 441 ? 8.736 4.539 -4.014 1.00 95.56 441 HIS A C 1
ATOM 3486 O O . HIS A 1 441 ? 8.727 5.288 -3.034 1.00 95.56 441 HIS A O 1
ATOM 3492 N N . PRO A 1 442 ? 7.605 4.323 -4.724 1.00 96.50 442 PRO A N 1
ATOM 3493 C CA . PRO A 1 442 ? 6.332 4.957 -4.369 1.00 96.50 442 PRO A CA 1
ATOM 3494 C C . PRO A 1 442 ? 5.852 4.648 -2.943 1.00 96.50 442 PRO A C 1
ATOM 3496 O O . PRO A 1 442 ? 5.449 5.555 -2.213 1.00 96.50 442 PRO A O 1
ATOM 3499 N N . VAL A 1 443 ? 5.918 3.385 -2.512 1.00 96.44 443 VAL A N 1
ATOM 3500 C CA . VAL A 1 443 ? 5.485 3.008 -1.157 1.00 96.44 443 VAL A CA 1
ATOM 3501 C C . VAL A 1 443 ? 6.501 3.449 -0.102 1.00 96.44 443 VAL A C 1
ATOM 3503 O O . VAL A 1 443 ? 6.113 3.957 0.953 1.00 96.44 443 VAL A O 1
ATOM 3506 N N . ASP A 1 444 ? 7.793 3.412 -0.427 1.00 93.75 444 ASP A N 1
ATOM 3507 C CA . ASP A 1 444 ? 8.859 3.974 0.407 1.00 93.75 444 ASP A CA 1
ATOM 3508 C C . ASP A 1 444 ? 8.679 5.483 0.642 1.00 93.75 444 ASP A C 1
ATOM 3510 O O . ASP A 1 444 ? 8.859 5.994 1.757 1.00 93.75 444 ASP A O 1
ATOM 3514 N N . ALA A 1 445 ? 8.302 6.222 -0.404 1.00 94.56 445 ALA A N 1
ATOM 3515 C CA . ALA A 1 445 ? 7.991 7.642 -0.327 1.00 94.56 445 ALA A CA 1
ATOM 3516 C C . ALA A 1 445 ? 6.786 7.887 0.591 1.00 94.56 445 ALA A C 1
ATOM 3518 O O . ALA A 1 445 ? 6.865 8.752 1.472 1.00 94.56 445 ALA A O 1
ATOM 3519 N N . TYR A 1 446 ? 5.723 7.084 0.469 1.00 96.12 446 TYR A N 1
ATOM 3520 C CA . TYR A 1 446 ? 4.571 7.148 1.369 1.00 96.12 446 TYR A CA 1
ATOM 3521 C C . TYR A 1 446 ? 4.945 6.842 2.825 1.00 96.12 446 TYR A C 1
ATOM 3523 O O . TYR A 1 446 ? 4.544 7.578 3.726 1.00 96.12 446 TYR A O 1
ATOM 3531 N N . PHE A 1 447 ? 5.754 5.819 3.100 1.00 94.25 447 PHE A N 1
ATOM 3532 C CA . PHE A 1 447 ? 6.175 5.525 4.470 1.00 94.25 447 PHE A CA 1
ATOM 3533 C C . PHE A 1 447 ? 7.089 6.602 5.056 1.00 94.25 447 PHE A C 1
ATOM 3535 O O . PHE A 1 447 ? 6.948 6.961 6.228 1.00 94.25 447 PHE 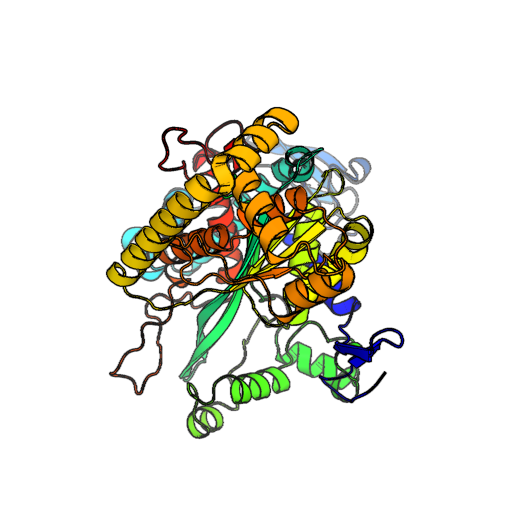A O 1
ATOM 3542 N N . ASN A 1 448 ? 7.981 7.189 4.257 1.00 92.75 448 ASN A N 1
ATOM 3543 C CA . ASN A 1 448 ? 8.762 8.351 4.683 1.00 92.75 448 ASN A CA 1
ATOM 3544 C C . ASN A 1 448 ? 7.875 9.571 4.954 1.00 92.75 448 ASN A C 1
ATOM 3546 O O . ASN A 1 448 ? 8.081 10.271 5.949 1.00 92.75 448 ASN A O 1
ATOM 3550 N N . PHE A 1 449 ? 6.862 9.804 4.119 1.00 94.19 449 PHE A N 1
ATOM 3551 C CA . PHE A 1 449 ? 5.831 10.807 4.362 1.00 94.19 449 PHE A CA 1
ATOM 3552 C C . PHE A 1 449 ? 5.099 10.533 5.682 1.00 94.19 449 PHE A C 1
ATOM 3554 O O . PHE A 1 449 ? 5.010 11.419 6.530 1.00 94.19 449 PHE A O 1
ATOM 3561 N N . ALA A 1 450 ? 4.668 9.294 5.909 1.00 94.12 450 ALA A N 1
ATOM 3562 C CA . ALA A 1 450 ? 3.943 8.883 7.099 1.00 94.12 450 ALA A CA 1
ATOM 3563 C C . ALA A 1 450 ? 4.756 9.117 8.384 1.00 94.12 450 ALA A C 1
ATOM 3565 O O . ALA A 1 450 ? 4.253 9.727 9.326 1.00 94.12 450 ALA A O 1
ATOM 3566 N N . ARG A 1 451 ? 6.048 8.760 8.384 1.00 90.12 451 ARG A N 1
ATOM 3567 C CA . ARG A 1 451 ? 6.997 9.029 9.487 1.00 90.12 451 ARG A CA 1
ATOM 3568 C C . ARG A 1 451 ? 7.189 10.524 9.761 1.00 90.12 451 ARG A C 1
ATOM 3570 O O . ARG A 1 451 ? 7.371 10.938 10.902 1.00 90.12 451 ARG A O 1
ATOM 3577 N N . ARG A 1 452 ? 7.159 11.359 8.718 1.00 91.44 452 ARG A N 1
ATOM 3578 C CA . ARG A 1 452 ? 7.293 12.823 8.840 1.00 91.44 452 ARG A CA 1
ATOM 3579 C C . ARG A 1 452 ? 6.002 13.512 9.279 1.00 91.44 452 ARG A C 1
ATOM 3581 O O . ARG A 1 452 ? 6.057 14.680 9.645 1.00 91.44 452 ARG A O 1
ATOM 3588 N N . ARG A 1 453 ? 4.861 12.822 9.228 1.00 92.69 453 ARG A N 1
ATOM 3589 C CA . ARG A 1 453 ? 3.524 13.398 9.442 1.00 92.69 453 ARG A CA 1
ATOM 3590 C C . ARG A 1 453 ? 2.840 12.883 10.698 1.00 92.69 453 ARG A C 1
ATOM 3592 O O . ARG A 1 453 ? 2.075 13.623 11.300 1.00 92.69 453 ARG A O 1
ATOM 3599 N N . VAL A 1 454 ? 3.128 11.656 11.116 1.00 91.81 454 VAL A N 1
ATOM 3600 C CA . VAL A 1 454 ? 2.516 11.024 12.287 1.00 91.81 454 VAL A CA 1
ATOM 3601 C C . VAL A 1 454 ? 3.614 10.645 13.269 1.00 91.81 454 VAL A C 1
ATOM 3603 O O . VAL A 1 454 ? 4.410 9.749 13.005 1.00 91.81 454 VAL A O 1
ATOM 3606 N N . ALA A 1 455 ? 3.633 11.304 14.430 1.00 86.25 455 ALA A N 1
ATOM 3607 C CA . ALA A 1 455 ? 4.664 11.092 15.451 1.00 86.25 455 ALA A CA 1
ATOM 3608 C C . ALA A 1 455 ? 4.746 9.623 15.918 1.00 86.25 455 ALA A C 1
ATOM 3610 O O . ALA A 1 455 ? 5.831 9.095 16.137 1.00 86.25 455 ALA A O 1
ATOM 3611 N N . GLY A 1 456 ? 3.604 8.931 15.996 1.00 82.12 456 GLY A N 1
ATOM 3612 C CA . GLY A 1 456 ? 3.553 7.515 16.371 1.00 82.12 456 GLY A CA 1
ATOM 3613 C C . GLY A 1 456 ? 4.133 6.553 15.328 1.00 82.12 456 GLY A C 1
ATOM 3614 O O . GLY A 1 456 ? 4.371 5.401 15.660 1.00 82.12 456 GLY A O 1
ATOM 3615 N N . PHE A 1 457 ? 4.348 6.987 14.081 1.00 86.69 457 PHE A N 1
ATOM 3616 C CA . PHE A 1 457 ? 4.853 6.131 12.999 1.00 86.69 457 PHE A CA 1
ATOM 3617 C C . PHE A 1 457 ? 6.371 6.248 12.809 1.00 86.69 457 PHE A C 1
ATOM 3619 O O . PHE A 1 457 ? 6.920 5.626 11.900 1.00 86.69 457 PHE A O 1
ATOM 3626 N N . GLU A 1 458 ? 7.060 7.053 13.624 1.00 79.56 458 GLU A N 1
ATOM 3627 C CA . GLU A 1 458 ? 8.520 7.130 13.601 1.00 79.56 458 GLU A CA 1
ATOM 3628 C C . GLU A 1 458 ? 9.164 5.777 13.925 1.00 79.56 458 GLU A C 1
ATOM 3630 O O . GLU A 1 458 ? 8.628 4.972 14.686 1.00 79.56 458 GLU A O 1
ATOM 3635 N N . ARG A 1 459 ? 10.361 5.545 13.375 1.00 66.44 459 ARG A N 1
ATOM 3636 C CA . ARG A 1 459 ? 11.194 4.411 13.784 1.00 66.44 459 ARG A CA 1
ATOM 3637 C C . ARG A 1 459 ? 11.790 4.678 15.160 1.00 66.44 459 ARG A C 1
ATOM 3639 O O . ARG A 1 459 ? 12.099 5.819 15.499 1.00 66.44 459 ARG A O 1
ATOM 3646 N N . GLY A 1 460 ? 11.951 3.614 15.936 1.00 56.38 460 GLY A N 1
ATOM 3647 C CA . GLY A 1 460 ? 12.623 3.644 17.228 1.00 56.38 460 GLY A CA 1
ATOM 3648 C C . GLY A 1 460 ? 13.955 4.348 17.170 1.00 56.38 460 GLY A C 1
ATOM 3649 O O . GLY A 1 460 ? 14.803 3.934 16.390 1.00 56.38 460 GLY A O 1
ATOM 3650 N N . ILE A 1 461 ? 14.153 5.375 17.998 1.00 46.53 461 ILE A N 1
ATOM 3651 C CA . ILE A 1 461 ? 15.491 5.919 18.224 1.00 46.53 461 ILE A CA 1
ATOM 3652 C C . ILE A 1 461 ? 16.182 4.971 19.213 1.00 46.53 461 ILE A C 1
ATOM 3654 O O . ILE A 1 461 ? 15.717 4.854 20.353 1.00 46.53 461 ILE A O 1
ATOM 3658 N N . PRO A 1 462 ? 17.271 4.283 18.825 1.00 43.06 462 PRO A N 1
ATOM 3659 C CA . PRO A 1 462 ? 18.061 3.507 19.769 1.00 43.06 462 PRO A CA 1
ATOM 3660 C C . PRO A 1 462 ? 18.674 4.478 20.781 1.00 43.06 462 PRO A C 1
ATOM 3662 O O . PRO A 1 462 ? 19.462 5.348 20.413 1.00 43.06 462 PRO A O 1
ATOM 3665 N N . THR A 1 463 ? 18.305 4.373 22.057 1.00 39.59 463 THR A N 1
ATOM 3666 C CA . THR A 1 463 ? 18.909 5.198 23.112 1.00 39.59 463 THR A CA 1
ATOM 3667 C C . THR A 1 463 ? 19.992 4.395 23.830 1.00 39.59 463 THR A C 1
ATOM 3669 O O . THR A 1 463 ? 19.726 3.343 24.409 1.00 39.59 463 THR A O 1
ATOM 3672 N N . ARG A 1 464 ? 21.240 4.893 23.800 1.00 36.56 464 ARG A N 1
ATOM 3673 C CA . ARG A 1 464 ? 22.392 4.260 24.480 1.00 36.56 464 ARG A CA 1
ATOM 3674 C C . ARG A 1 464 ? 22.221 4.195 26.007 1.00 36.56 464 ARG A C 1
ATOM 3676 O O . ARG A 1 464 ? 22.767 3.301 26.635 1.00 36.56 464 ARG A O 1
ATOM 3683 N N . ALA A 1 465 ? 21.421 5.089 26.591 1.00 42.19 465 ALA A N 1
ATOM 3684 C CA . ALA A 1 465 ? 21.245 5.224 28.039 1.00 42.19 465 ALA A CA 1
ATOM 3685 C C . ALA A 1 465 ? 20.348 4.151 28.701 1.00 42.19 465 ALA A C 1
ATOM 3687 O O . ALA A 1 465 ? 20.240 4.133 29.920 1.00 42.19 465 ALA A O 1
ATOM 3688 N N . ASN A 1 466 ? 19.702 3.265 27.929 1.00 39.62 466 ASN A N 1
ATOM 3689 C CA . ASN A 1 466 ? 18.696 2.315 28.435 1.00 39.62 466 ASN A CA 1
ATOM 3690 C C . ASN A 1 466 ? 18.981 0.849 28.049 1.00 39.62 466 ASN A C 1
ATOM 3692 O O . ASN A 1 466 ? 18.056 0.087 27.765 1.00 39.62 466 ASN A O 1
ATOM 3696 N N . ALA A 1 467 ? 20.257 0.446 28.003 1.00 44.03 467 ALA A N 1
ATOM 3697 C CA . ALA A 1 467 ? 20.677 -0.901 27.581 1.00 44.03 467 ALA A CA 1
ATOM 3698 C C . ALA A 1 467 ? 20.128 -1.307 26.192 1.00 44.03 467 ALA A C 1
ATOM 3700 O O . ALA A 1 467 ? 19.736 -2.447 25.971 1.00 44.03 467 ALA A O 1
ATOM 3701 N N . GLY A 1 468 ? 20.028 -0.348 25.260 1.00 40.78 468 GLY A N 1
ATOM 3702 C CA . GLY A 1 468 ? 19.496 -0.583 23.912 1.00 40.78 468 GLY A CA 1
ATOM 3703 C C . GLY A 1 468 ? 17.965 -0.645 23.810 1.00 40.78 468 GLY A C 1
ATOM 3704 O O . GLY A 1 468 ? 17.439 -0.808 22.710 1.00 40.78 468 GLY A O 1
ATOM 3705 N N . ARG A 1 469 ? 17.221 -0.463 24.913 1.00 47.06 469 ARG A N 1
ATOM 3706 C CA . ARG A 1 469 ? 15.749 -0.462 24.889 1.00 47.06 469 ARG A CA 1
ATOM 3707 C C . ARG A 1 469 ? 15.210 0.788 24.190 1.00 47.06 469 ARG A C 1
ATOM 3709 O O . ARG A 1 469 ? 15.413 1.919 24.632 1.00 47.06 469 ARG A O 1
ATOM 3716 N N . ILE A 1 470 ? 14.469 0.576 23.108 1.00 49.16 470 ILE A N 1
ATOM 3717 C CA . ILE A 1 470 ? 13.788 1.629 22.353 1.00 49.16 470 ILE A CA 1
ATOM 3718 C C . ILE A 1 470 ? 12.495 2.008 23.090 1.00 49.16 470 ILE A C 1
ATOM 3720 O O . ILE A 1 470 ? 11.480 1.322 22.976 1.00 49.16 470 ILE A O 1
ATOM 3724 N N . TRP A 1 471 ? 12.515 3.109 23.844 1.00 48.12 471 TRP A N 1
ATOM 3725 C CA . TRP A 1 471 ? 11.297 3.747 24.351 1.00 48.12 471 TRP A CA 1
ATOM 3726 C C . TRP A 1 471 ? 10.900 4.906 23.437 1.00 48.12 471 TRP A C 1
ATOM 3728 O O . TRP A 1 471 ? 11.638 5.882 23.301 1.00 48.12 471 TRP A O 1
ATOM 3738 N N . HIS A 1 472 ? 9.719 4.832 22.827 1.00 55.69 472 HIS A N 1
ATOM 3739 C CA . HIS A 1 472 ? 9.231 5.908 21.971 1.00 55.69 472 HIS A CA 1
ATOM 3740 C C . HIS A 1 472 ? 8.545 6.997 22.792 1.00 55.69 472 HIS A C 1
ATOM 3742 O O . HIS A 1 472 ? 7.401 6.837 23.205 1.00 55.69 472 HIS A O 1
ATOM 3748 N N . ALA A 1 473 ? 9.193 8.144 22.986 1.00 47.00 473 ALA A N 1
ATOM 3749 C CA . ALA A 1 473 ? 8.607 9.266 23.731 1.00 47.00 473 ALA A CA 1
ATOM 3750 C C . ALA A 1 473 ? 7.263 9.769 23.151 1.00 47.00 473 ALA A C 1
ATOM 3752 O O . ALA A 1 473 ? 6.434 10.294 23.894 1.00 47.00 473 ALA A O 1
ATOM 3753 N N . TYR A 1 474 ? 7.028 9.566 21.847 1.00 57.69 474 TYR A N 1
ATOM 3754 C CA . TYR A 1 474 ? 5.866 10.081 21.111 1.00 57.69 474 TYR A CA 1
ATOM 3755 C C . TYR A 1 474 ? 4.873 9.005 20.630 1.00 57.69 474 TYR A C 1
ATOM 3757 O O . TYR A 1 474 ? 4.003 9.308 19.812 1.00 57.69 474 TYR A O 1
ATOM 3765 N N . SER A 1 475 ? 4.988 7.758 21.108 1.00 60.69 475 SER A N 1
ATOM 3766 C CA . SER A 1 475 ? 4.072 6.680 20.697 1.00 60.69 475 SER A CA 1
ATOM 3767 C C . SER A 1 475 ? 2.644 6.916 21.201 1.00 60.69 475 SER A C 1
ATOM 3769 O O . SER A 1 475 ? 2.425 7.527 22.251 1.00 60.69 475 SER A O 1
ATOM 3771 N N . ILE A 1 476 ? 1.665 6.401 20.457 1.00 67.56 476 ILE A N 1
ATOM 3772 C CA . ILE A 1 476 ? 0.263 6.394 20.870 1.00 67.56 476 ILE A CA 1
ATOM 3773 C C . ILE A 1 476 ? 0.063 5.217 21.831 1.00 67.56 476 ILE A C 1
ATOM 3775 O O . ILE A 1 476 ? 0.366 4.079 21.492 1.00 67.56 476 ILE A O 1
ATOM 3779 N N . TYR A 1 477 ? -0.440 5.492 23.035 1.00 67.12 477 TYR A N 1
ATOM 3780 C CA . TYR A 1 477 ? -0.574 4.487 24.100 1.00 67.12 477 TYR A CA 1
ATOM 3781 C C . TYR A 1 477 ? -1.749 3.524 23.900 1.00 67.12 477 TYR A C 1
ATOM 3783 O O . TYR A 1 477 ? -1.800 2.482 24.548 1.00 67.12 477 TYR A O 1
ATOM 3791 N N . GLU A 1 478 ? -2.698 3.880 23.030 1.00 77.25 478 GLU A N 1
ATOM 3792 C CA . GLU A 1 478 ? -3.819 3.025 22.655 1.00 77.25 478 GLU A CA 1
ATOM 3793 C C . GLU A 1 478 ? -3.602 2.457 21.236 1.00 77.25 478 GLU A C 1
ATOM 3795 O O . GLU A 1 478 ? -3.719 3.186 20.250 1.00 77.25 478 GLU A O 1
ATOM 3800 N N . PRO A 1 479 ? -3.313 1.156 21.097 1.00 79.75 479 PRO A N 1
ATOM 3801 C CA . PRO A 1 479 ? -2.970 0.520 19.820 1.00 79.75 479 PRO A CA 1
ATOM 3802 C C . PRO A 1 479 ? -4.097 0.576 18.793 1.00 79.75 479 PRO A C 1
ATOM 3804 O O . PRO A 1 479 ? -3.844 0.680 17.593 1.00 79.75 479 PRO A O 1
ATOM 3807 N N . ALA A 1 480 ? -5.348 0.582 19.262 1.00 85.44 480 ALA A N 1
ATOM 3808 C CA . ALA A 1 480 ? -6.517 0.751 18.411 1.00 85.44 480 ALA A CA 1
ATOM 3809 C C . ALA A 1 480 ? -6.476 2.062 17.610 1.00 85.44 480 ALA A C 1
ATOM 3811 O O . ALA A 1 480 ? -7.140 2.144 16.586 1.00 85.44 480 ALA A O 1
ATOM 3812 N N . MET A 1 481 ? -5.688 3.060 18.025 1.00 87.69 481 MET A N 1
ATOM 3813 C CA . MET A 1 481 ? -5.533 4.327 17.309 1.00 87.69 481 MET A CA 1
ATOM 3814 C C . MET A 1 481 ? -4.639 4.225 16.071 1.00 87.69 481 MET A C 1
ATOM 3816 O O . MET A 1 481 ? -4.791 5.046 15.173 1.00 87.69 481 MET A O 1
ATOM 3820 N N . PHE A 1 482 ? -3.739 3.240 15.970 1.00 88.75 482 PHE A N 1
ATOM 3821 C CA . PHE A 1 482 ? -2.848 3.113 14.808 1.00 88.75 482 PHE A CA 1
ATOM 3822 C C . PHE A 1 482 ? -3.611 2.859 13.502 1.00 88.75 482 PHE A C 1
ATOM 3824 O O . PHE A 1 482 ? -3.413 3.638 12.566 1.00 88.75 482 PHE A O 1
ATOM 3831 N N . PRO A 1 483 ? -4.534 1.874 13.426 1.00 91.25 483 PRO A N 1
ATOM 3832 C CA . PRO A 1 483 ? -5.403 1.726 12.260 1.00 91.25 483 PRO A CA 1
ATOM 3833 C C . PRO A 1 483 ? -6.180 3.012 11.926 1.00 91.25 483 PRO A C 1
ATOM 3835 O O . PRO A 1 483 ? -6.288 3.387 10.761 1.00 91.25 483 PRO A O 1
ATOM 3838 N N . ARG A 1 484 ? -6.678 3.730 12.944 1.00 92.62 484 ARG A N 1
ATOM 3839 C CA . ARG A 1 484 ? -7.483 4.949 12.748 1.00 92.62 484 ARG A CA 1
ATOM 3840 C C . ARG A 1 484 ? -6.660 6.093 12.172 1.00 92.62 484 ARG A C 1
ATOM 3842 O O . ARG A 1 484 ? -7.070 6.744 11.216 1.00 92.62 484 ARG A O 1
ATOM 3849 N N . VAL A 1 485 ? -5.475 6.322 12.732 1.00 94.25 485 VAL A N 1
ATOM 3850 C CA . VAL A 1 485 ? -4.549 7.352 12.258 1.00 94.25 485 VAL A CA 1
ATOM 3851 C C . VAL A 1 485 ? -4.009 7.002 10.871 1.00 94.25 485 VAL A C 1
ATOM 3853 O O . VAL A 1 485 ? -3.875 7.906 10.052 1.00 94.25 485 VAL A O 1
ATOM 3856 N N . ALA A 1 486 ? -3.785 5.719 10.556 1.00 94.56 486 ALA A N 1
ATOM 3857 C CA . ALA A 1 486 ? -3.422 5.284 9.205 1.00 94.56 486 ALA A CA 1
ATOM 3858 C C . ALA A 1 486 ? -4.512 5.649 8.179 1.00 94.56 486 ALA A C 1
ATOM 3860 O O . ALA A 1 486 ? -4.203 6.215 7.131 1.00 94.56 486 ALA A O 1
ATOM 3861 N N . ASN A 1 487 ? -5.790 5.433 8.511 1.00 95.00 487 ASN A N 1
ATOM 3862 C CA . ASN A 1 487 ? -6.915 5.832 7.657 1.00 95.00 487 ASN A CA 1
ATOM 3863 C C . ASN A 1 487 ? -7.024 7.351 7.484 1.00 95.00 487 ASN A C 1
ATOM 3865 O O . ASN A 1 487 ? -7.240 7.832 6.370 1.00 95.00 487 ASN A O 1
ATOM 3869 N N . ILE A 1 488 ? -6.861 8.115 8.570 1.00 96.44 488 ILE A N 1
ATOM 3870 C CA . ILE A 1 488 ? -6.864 9.584 8.516 1.00 96.44 488 ILE A CA 1
ATOM 3871 C C . ILE A 1 488 ? -5.715 10.081 7.637 1.00 96.44 488 ILE A C 1
ATOM 3873 O O . ILE A 1 488 ? -5.926 10.943 6.787 1.00 96.44 488 ILE A O 1
ATOM 3877 N N . LEU A 1 489 ? -4.513 9.527 7.807 1.00 97.38 489 LEU A N 1
ATOM 3878 C CA . LEU A 1 489 ? -3.340 9.904 7.027 1.00 97.38 489 LEU A CA 1
ATOM 3879 C C . LEU A 1 489 ? -3.512 9.565 5.543 1.00 97.38 489 LEU A C 1
ATOM 3881 O O . LEU A 1 489 ? -3.218 10.411 4.701 1.00 97.38 489 LEU A O 1
ATOM 3885 N N . ARG A 1 490 ? -4.025 8.370 5.220 1.00 96.56 490 ARG A N 1
ATOM 3886 C CA . ARG A 1 490 ? -4.361 7.966 3.848 1.00 96.56 490 ARG A CA 1
ATOM 3887 C C . ARG A 1 490 ? -5.326 8.960 3.208 1.00 96.56 490 ARG A C 1
ATOM 3889 O O . ARG A 1 490 ? -5.086 9.421 2.097 1.00 96.56 490 ARG A O 1
ATOM 3896 N N . PHE A 1 491 ? -6.400 9.309 3.914 1.00 96.56 491 PHE A N 1
ATOM 3897 C CA . PHE A 1 491 ? -7.378 10.277 3.426 1.00 96.56 491 PHE A CA 1
ATOM 3898 C C . PHE A 1 491 ? -6.752 11.656 3.206 1.00 96.56 491 PHE A C 1
ATOM 3900 O O . PHE A 1 491 ? -6.921 12.256 2.145 1.00 96.56 491 PHE A O 1
ATOM 3907 N N . TYR A 1 492 ? -5.992 12.136 4.191 1.00 97.50 492 TYR A N 1
ATOM 3908 C CA . TYR A 1 492 ? -5.289 13.409 4.114 1.00 97.50 492 TYR A CA 1
ATOM 3909 C C . TYR A 1 492 ? -4.349 13.456 2.902 1.00 97.50 492 TYR A C 1
ATOM 3911 O O . TYR A 1 492 ? -4.400 14.411 2.131 1.00 97.50 492 TYR A O 1
ATOM 3919 N N . HIS A 1 493 ? -3.558 12.401 2.692 1.00 97.06 493 HIS A N 1
ATOM 3920 C CA . HIS A 1 493 ? -2.659 12.269 1.549 1.00 97.06 493 HIS A CA 1
ATOM 3921 C C . HIS A 1 493 ? -3.418 12.267 0.217 1.00 97.06 493 HIS A C 1
ATOM 3923 O O . HIS A 1 493 ? -3.103 13.053 -0.669 1.00 97.06 493 HIS A O 1
ATOM 3929 N N . ASN A 1 494 ? -4.441 11.420 0.081 1.00 97.56 494 ASN A N 1
ATOM 3930 C CA . ASN A 1 494 ? -5.140 11.237 -1.188 1.00 97.56 494 ASN A CA 1
ATOM 3931 C C . ASN A 1 494 ? -6.007 12.442 -1.577 1.00 97.56 494 ASN A C 1
ATOM 3933 O O . ASN A 1 494 ? -6.107 12.744 -2.763 1.00 97.56 494 ASN A O 1
ATOM 3937 N N . TYR A 1 495 ? -6.639 13.121 -0.613 1.00 96.75 495 TYR A N 1
ATOM 3938 C CA . TYR A 1 495 ? -7.711 14.087 -0.886 1.00 96.75 495 TYR A CA 1
ATOM 3939 C C . TYR A 1 495 ? -7.434 15.524 -0.428 1.00 96.75 495 TYR A C 1
ATOM 3941 O O . TYR A 1 495 ? -8.028 16.447 -0.986 1.00 96.75 495 TYR A O 1
ATOM 3949 N N . MET A 1 496 ? -6.580 15.736 0.579 1.00 96.44 496 MET A N 1
ATOM 3950 C CA . MET A 1 496 ? -6.438 17.049 1.230 1.00 96.44 496 MET A CA 1
ATOM 3951 C C . MET A 1 496 ? -5.086 17.720 0.988 1.00 96.44 496 MET A C 1
ATOM 3953 O O . MET A 1 496 ? -4.997 18.944 1.065 1.00 96.44 496 MET A O 1
ATOM 3957 N N . LEU A 1 497 ? -4.030 16.941 0.752 1.00 94.69 497 LEU A N 1
ATOM 3958 C CA . LEU A 1 497 ? -2.678 17.458 0.594 1.00 94.69 497 LEU A CA 1
ATOM 3959 C C . LEU A 1 497 ? -2.365 17.695 -0.894 1.00 94.69 497 LEU A C 1
ATOM 3961 O O . LEU A 1 497 ? -2.206 16.717 -1.628 1.00 94.69 497 LEU A O 1
ATOM 3965 N N . PRO A 1 498 ? -2.253 18.956 -1.354 1.00 91.69 498 PRO A N 1
ATOM 3966 C CA . PRO A 1 498 ? -1.803 19.234 -2.713 1.00 91.69 498 PRO A CA 1
ATOM 3967 C C . PRO A 1 498 ? -0.365 18.744 -2.906 1.00 91.69 498 PRO A C 1
ATOM 3969 O O . PRO A 1 498 ? 0.465 18.853 -1.995 1.00 91.69 498 PRO A O 1
ATOM 3972 N N . ALA A 1 499 ? -0.066 18.213 -4.092 1.00 85.44 499 ALA A N 1
ATOM 3973 C CA . ALA A 1 499 ? 1.308 17.900 -4.460 1.00 85.44 499 ALA A CA 1
ATOM 3974 C C . ALA A 1 499 ? 2.155 19.181 -4.485 1.00 85.44 499 ALA A C 1
ATOM 3976 O O . ALA A 1 499 ? 1.668 20.260 -4.811 1.00 85.44 499 ALA A O 1
ATOM 3977 N N . SER A 1 500 ? 3.442 19.052 -4.165 1.00 79.62 500 SER A N 1
ATOM 3978 C CA . SER A 1 500 ? 4.408 20.155 -4.264 1.00 79.62 500 SER A CA 1
ATOM 3979 C C . SER A 1 500 ? 4.852 20.445 -5.702 1.00 79.62 500 SER A C 1
ATOM 3981 O O . SER A 1 500 ? 5.688 21.317 -5.917 1.00 79.62 500 SER A O 1
ATOM 3983 N N . ASP A 1 501 ? 4.366 19.672 -6.675 1.00 79.81 501 ASP A N 1
ATOM 3984 C CA . ASP A 1 501 ? 4.637 19.886 -8.093 1.00 79.81 501 ASP A CA 1
ATOM 3985 C C . ASP A 1 501 ? 3.779 21.035 -8.660 1.00 79.81 501 ASP A C 1
ATOM 3987 O O . ASP A 1 501 ? 2.869 21.550 -8.008 1.00 79.81 501 ASP A O 1
ATOM 3991 N N . ARG A 1 502 ? 4.058 21.437 -9.907 1.00 76.12 502 ARG A N 1
ATOM 3992 C CA . ARG A 1 502 ? 3.335 22.530 -10.581 1.00 76.12 502 ARG A CA 1
ATOM 3993 C C . ARG A 1 502 ? 1.839 22.259 -10.759 1.00 76.12 502 ARG A C 1
ATOM 3995 O O . ARG A 1 502 ? 1.092 23.207 -10.969 1.00 76.12 502 ARG A O 1
ATOM 4002 N N . SER A 1 503 ? 1.401 20.998 -10.700 1.00 84.44 503 SER A N 1
ATOM 4003 C CA . SER A 1 503 ? -0.018 20.667 -10.850 1.00 84.44 503 SER A CA 1
ATOM 4004 C C . SER A 1 503 ? -0.825 21.060 -9.614 1.00 84.44 503 SER A C 1
ATOM 4006 O O . SER A 1 503 ? -2.024 21.306 -9.726 1.00 84.44 503 SER A O 1
ATOM 4008 N N . GLY A 1 504 ? -0.198 21.062 -8.427 1.00 87.88 504 GLY A N 1
ATOM 4009 C CA . GLY A 1 504 ? -0.897 21.205 -7.147 1.00 87.88 504 GLY A CA 1
ATOM 4010 C C . GLY A 1 504 ? -1.959 20.122 -6.899 1.00 87.88 504 GLY A C 1
ATOM 4011 O O . GLY A 1 504 ? -2.727 20.218 -5.941 1.00 87.88 504 GLY A O 1
ATOM 4012 N N . ALA A 1 505 ? -2.032 19.095 -7.753 1.00 94.44 505 ALA A N 1
ATOM 4013 C CA . ALA A 1 505 ? -3.097 18.108 -7.753 1.00 94.44 505 ALA A CA 1
ATOM 4014 C C . ALA A 1 505 ? -2.846 17.052 -6.678 1.00 94.44 505 ALA A C 1
ATOM 4016 O O . ALA A 1 505 ? -1.737 16.533 -6.530 1.00 94.44 505 ALA A O 1
ATOM 4017 N N . THR A 1 506 ? -3.893 16.698 -5.938 1.00 97.12 506 THR A N 1
ATOM 4018 C CA . THR A 1 506 ? -3.828 15.566 -5.011 1.00 97.12 506 THR A CA 1
ATOM 4019 C C . THR A 1 506 ? -3.780 14.245 -5.782 1.00 97.12 506 THR A C 1
ATOM 4021 O O . THR A 1 506 ? -4.210 14.185 -6.939 1.00 97.12 506 THR A O 1
ATOM 4024 N N . PRO A 1 507 ? -3.331 13.145 -5.161 1.00 97.31 507 PRO A N 1
ATOM 4025 C CA . PRO A 1 507 ? -3.398 11.826 -5.778 1.00 97.31 507 PRO A CA 1
ATOM 4026 C C . PRO A 1 507 ? -4.799 11.448 -6.276 1.00 97.31 507 PRO A C 1
ATOM 4028 O O . PRO A 1 507 ? -4.932 10.904 -7.369 1.00 97.31 507 PRO A O 1
ATOM 4031 N N . ALA A 1 508 ? -5.857 11.785 -5.526 1.00 97.25 508 ALA A N 1
ATOM 4032 C CA . ALA A 1 508 ? -7.233 11.533 -5.956 1.00 97.25 508 ALA A CA 1
ATOM 4033 C C . ALA A 1 508 ? -7.637 12.380 -7.173 1.00 97.25 508 ALA A C 1
ATOM 4035 O O . ALA A 1 508 ? -8.439 11.921 -7.982 1.00 97.25 508 ALA A O 1
ATOM 4036 N N . MET A 1 509 ? -7.096 13.593 -7.323 1.00 96.75 509 MET A N 1
ATOM 4037 C CA . MET A 1 509 ? -7.295 14.399 -8.532 1.00 96.75 509 MET A CA 1
ATOM 4038 C C . MET A 1 509 ? -6.575 13.782 -9.734 1.00 96.75 509 MET A C 1
ATOM 4040 O O . MET A 1 509 ? -7.167 13.684 -10.803 1.00 96.75 509 MET A O 1
ATOM 4044 N N . LYS A 1 510 ? -5.339 13.298 -9.546 1.00 96.00 510 LYS A N 1
ATOM 4045 C CA . LYS A 1 510 ? -4.525 12.681 -10.609 1.00 96.00 510 LYS A CA 1
ATOM 4046 C C . LYS A 1 510 ? -5.180 11.441 -11.229 1.00 96.00 510 LYS A C 1
ATOM 4048 O O . LYS A 1 510 ? -5.020 11.221 -12.420 1.00 96.00 510 LYS A O 1
ATOM 4053 N N . ILE A 1 511 ? -5.932 10.664 -10.445 1.00 95.56 511 ILE A N 1
ATOM 4054 C CA . ILE A 1 511 ? -6.685 9.495 -10.945 1.00 95.56 511 ILE A CA 1
ATOM 4055 C C . ILE A 1 511 ? -8.156 9.798 -11.280 1.00 95.56 511 ILE A C 1
ATOM 4057 O O . ILE A 1 511 ? -8.917 8.889 -11.592 1.00 95.56 511 ILE A O 1
ATOM 4061 N N . GLY A 1 512 ? -8.602 11.054 -11.171 1.00 94.88 512 GLY A N 1
ATOM 4062 C CA . GLY A 1 512 ? -9.974 11.450 -11.512 1.00 94.88 512 GLY A CA 1
ATOM 4063 C C . GLY A 1 512 ? -11.052 11.150 -10.456 1.00 94.88 512 GLY A C 1
ATOM 4064 O O . GLY A 1 512 ? -12.237 11.351 -10.721 1.00 94.88 512 GLY A O 1
ATOM 4065 N N . LEU A 1 513 ? -10.685 10.734 -9.238 1.00 94.50 513 LEU A N 1
ATOM 4066 C CA . LEU A 1 513 ? -11.631 10.528 -8.127 1.00 94.50 513 LEU A CA 1
ATOM 4067 C C . LEU A 1 513 ? -12.121 11.828 -7.472 1.00 94.50 513 LEU A C 1
ATOM 4069 O O . LEU A 1 513 ? -13.156 11.841 -6.795 1.00 94.50 513 LEU A O 1
ATOM 4073 N N . ALA A 1 514 ? -11.374 12.921 -7.616 1.00 94.38 514 ALA A N 1
ATOM 4074 C CA . ALA A 1 514 ? -11.721 14.223 -7.063 1.00 94.38 514 ALA A CA 1
ATOM 4075 C C . ALA A 1 514 ? -11.524 15.326 -8.105 1.00 94.38 514 ALA A C 1
ATOM 4077 O O . ALA A 1 514 ? -10.526 15.352 -8.811 1.00 94.38 514 ALA A O 1
ATOM 4078 N N . ARG A 1 515 ? -12.462 16.279 -8.165 1.00 91.81 515 ARG A N 1
ATOM 4079 C CA . ARG A 1 515 ? -12.347 17.466 -9.034 1.00 91.81 515 ARG A CA 1
ATOM 4080 C C . ARG A 1 515 ? -11.505 18.590 -8.419 1.00 91.81 515 ARG A C 1
ATOM 4082 O O . ARG A 1 515 ? -11.180 19.548 -9.103 1.00 91.81 515 ARG A O 1
ATOM 4089 N N . GLY A 1 516 ? -11.191 18.497 -7.130 1.00 92.88 516 GLY A N 1
ATOM 4090 C CA . GLY A 1 516 ? -10.462 19.520 -6.393 1.00 92.88 516 GLY A CA 1
ATOM 4091 C C . GLY A 1 516 ? -10.109 19.066 -4.982 1.00 92.88 516 GLY A C 1
ATOM 4092 O O . GLY A 1 516 ? -10.459 17.956 -4.567 1.00 92.88 516 GLY A O 1
ATOM 4093 N N . LEU A 1 517 ? -9.423 19.949 -4.257 1.00 94.06 517 LEU A N 1
ATOM 4094 C CA . LEU A 1 517 ? -9.014 19.732 -2.874 1.00 94.06 517 LEU A CA 1
ATOM 4095 C C . LEU A 1 517 ? -10.218 19.522 -1.958 1.00 94.06 517 LEU A C 1
ATOM 4097 O O . LEU A 1 517 ? -11.224 20.224 -2.051 1.00 94.06 517 LEU A O 1
ATOM 4101 N N . VAL A 1 518 ? -10.070 18.586 -1.025 1.00 93.88 518 VAL A N 1
ATOM 4102 C CA . VAL A 1 518 ? -11.005 18.419 0.083 1.00 93.88 518 VAL A CA 1
ATOM 4103 C C . VAL A 1 518 ? -10.507 19.238 1.261 1.00 93.88 518 VAL A C 1
ATOM 4105 O O . VAL A 1 518 ? -9.421 19.004 1.795 1.00 93.88 518 VAL A O 1
ATOM 4108 N N . TYR A 1 519 ? -11.311 20.201 1.692 1.00 92.19 519 TYR A N 1
ATOM 4109 C CA . TYR A 1 519 ? -10.987 21.058 2.819 1.00 92.19 519 TYR A CA 1
ATOM 4110 C C . TYR A 1 519 ? -11.524 20.478 4.127 1.00 92.19 519 TYR A C 1
ATOM 4112 O O . TYR A 1 519 ? -12.444 19.661 4.170 1.00 92.19 519 TYR A O 1
ATOM 4120 N N . ARG A 1 520 ? -10.987 20.975 5.247 1.00 90.44 520 ARG A N 1
ATOM 4121 C CA . ARG A 1 520 ? -11.434 20.596 6.600 1.00 90.44 520 ARG A CA 1
ATOM 4122 C C . ARG A 1 520 ? -12.943 20.772 6.782 1.00 90.44 520 ARG A C 1
ATOM 4124 O O . ARG A 1 520 ? -13.587 19.917 7.375 1.00 90.44 520 ARG A O 1
ATOM 4131 N N . ARG A 1 521 ? -13.504 21.865 6.255 1.00 85.50 521 ARG A N 1
ATOM 4132 C CA . ARG A 1 521 ? -14.946 22.146 6.324 1.00 85.50 521 ARG A CA 1
ATOM 4133 C C . ARG A 1 521 ? -15.781 21.083 5.610 1.00 85.50 521 ARG A C 1
ATOM 4135 O O . ARG A 1 521 ? -16.828 20.719 6.127 1.00 85.50 521 ARG A O 1
ATOM 4142 N N . ASP A 1 522 ? -15.287 20.553 4.491 1.00 87.25 522 ASP A N 1
ATOM 4143 C CA . ASP A 1 522 ? -15.998 19.549 3.699 1.00 87.25 522 ASP A CA 1
ATOM 4144 C C . ASP A 1 522 ? -16.026 18.219 4.452 1.00 87.25 522 ASP A C 1
ATOM 4146 O O . ASP A 1 522 ? -17.068 17.584 4.543 1.00 87.25 522 ASP A O 1
ATOM 4150 N N . LEU A 1 523 ? -14.899 17.842 5.069 1.00 86.44 523 LEU A N 1
ATOM 4151 C CA . LEU A 1 523 ? -14.789 16.632 5.886 1.00 86.44 523 LEU A CA 1
ATOM 4152 C C . LEU A 1 523 ? -15.654 16.693 7.154 1.00 86.44 523 LEU A C 1
ATOM 4154 O O . LEU A 1 523 ? -16.250 15.698 7.547 1.00 86.44 523 LEU A O 1
ATOM 4158 N N . LEU A 1 524 ? -15.717 17.850 7.817 1.00 82.19 524 LEU A N 1
ATOM 4159 C CA . LEU A 1 524 ? -16.488 18.015 9.057 1.00 82.19 524 LEU A CA 1
ATOM 4160 C C . LEU A 1 524 ? -17.998 18.177 8.817 1.00 82.19 524 LEU A C 1
ATOM 4162 O O . LEU A 1 524 ? -18.778 18.056 9.766 1.00 82.19 524 LEU A O 1
ATOM 4166 N N . ALA A 1 525 ? -18.398 18.455 7.575 1.00 70.56 525 ALA A N 1
ATOM 4167 C CA . ALA A 1 525 ? -19.788 18.528 7.140 1.00 70.56 525 ALA A CA 1
ATOM 4168 C C . ALA A 1 525 ? -20.318 17.212 6.529 1.00 70.56 525 ALA A C 1
ATOM 4170 O O . ALA A 1 525 ? -21.526 17.125 6.305 1.00 70.56 525 ALA A O 1
ATOM 4171 N N . ALA A 1 526 ? -19.432 16.245 6.249 1.00 57.75 526 ALA A N 1
ATOM 4172 C CA . ALA A 1 526 ? -19.672 15.055 5.421 1.00 57.75 526 ALA A CA 1
ATOM 4173 C C . ALA A 1 526 ? -20.640 14.005 5.989 1.00 57.75 526 ALA A C 1
ATOM 4175 O O . ALA A 1 526 ? -20.766 13.869 7.225 1.00 57.75 526 ALA A O 1
#

Secondary structure (DSSP, 8-state):
-B--GGG-EEEPTTT--EEE---HHHHHHHHHHHHHHHT-----BB--TT-TTBT-BTTT-GGGEEEEEE-TTSPEEEEETTT--EEE---TTTT-S--TTHHHHHHHHTTT--HHHHHHHHT--HHHHHHHHHHHHHHHHHHHHHHHTTTTGGGTT---EEEEEEEEEEEEEEETTEEEEEEEEEEEEEETTTTEEEEEEESEETTS-HHHHHHHHHHHTGGGS-GGG-TT-SB--HHHHHHHHHHH-TTT--HHHHHTTTTS-S-SS-EEBPHHHHHHHHHHHHHHHH-S--S-EEEEEES-TTHHHHHHHHTHHHHHTT-EEEEEEE---S--HHHHHHHHHHHHHHHHHHHHHTHHHHHHHHHHH---HHHHHHHHHHHHHHTTS-HHHHHHHHHHT-EE-SS--SSSTT-EEEESS-SS-S-HHHHHHHHHH--SHHHHHHHHHHHHH-GGGSPPP--GGGTT----TT--S-TTHHHHHHHHHHHIIIII---SSTT---HHHHTTS-SSPPPHHHHHH-

Sequence (526 aa):
MVGSGEDRTFRCPACDGFNILKSNTAIAEEYSRLSRQYRKKFFPSCRTASCPNFDLPLALAPSAYRGAGRTARGDQRHQCKICRATFSQGSPTRRHKKTDRTGDILVSLVNKVPISRIRETLGVTYGHIYNKIEFLEEQCLKFAARREERLADCFRASAPCFATDAQVILVNWPVKRRRGTIPLLHMATVHQGSQFIMAATVDYDPSVSPKRVDEEMIQSGDFALPRSMRRQARLWSAREYEAGLLRMNRAIFSEDDLAVGGQWRLPGTGSRVRTDIFMHAHMMLVKKLLGQDFERALFCLDAEAGLAAATSAIFQPEVAERRVDIAEVSFTKGMTNDLRNEYADRGRKVRRELLEEHQAAVADTVARHDVPELQALVAAVLEDRLGELDPAARGDLLMREGLRWPFHTKAEPEKTIRLRTDLGQHGFLELADVLCRASIHPVDAYFNFARRRVAGFERGIPTRANAGRIWHAYSIYEPAMFPRVANILRFYHNYMLPASDRSGATPAMKIGLARGLVYRRDLLAA

Organism: NCBI:txid1529041